Protein AF-A0A2E9LJ68-F1 (afdb_monomer)

Nearest PDB structures (foldseek):
  8iqe-assembly1_B  TM=6.281E-01  e=3.654E-07  Klebsiella phage VLC6
  8iq9-assembly1_B  TM=4.964E-01  e=3.066E-08  Klebsiella phage VLC6
  8iqe-assembly1_A  TM=4.712E-01  e=6.595E-08  Klebsiella phage VLC6
  8iqe-assembly1_D  TM=5.280E-01  e=5.733E-07  Klebsiella phage VLC6
  7xyc-assembly1_A  TM=4.963E-01  e=5.677E-05  Klebsiella phage Kp7

Secondary structure (DSSP, 8-state):
------PPEEESSHHHHHT----TT-EEEES-SSSTTSS---EEEEES--SS---SSSEEE-TTS-EEEE---S-B-GGGGT----TTS-THHHHHHHHHHHHHHT--EE--S-EEEESS---EEE-S-EEEEEEEEEE-GGG-BSS--SEEE--SS--EE----HHHHHHHHHH-STT--B-GGGGGGTTEEEEEEEEEEEE-PPTTSS-TT-EEEEEEEEE-GGGBEES------S--SEEEEEEPPSS-EEEEEEEEEE--PPPTT--SS-BB-SEEE--SSEEEEEEEEEEPTT-----SS-BEEEEEEEEEESEEEEEEE----B-S-SSGGG--SS--EEEEEEEEES-EEEEEEE---SSB--SEEEEEEEEEEEES-EEEEEEEEEEEEEEEEES-EEEEEEEEE-EEEEEEEES-EEESSEEEEE-GGGTT-EESEEEEES-EEE--SSS-EEEEEE---SS--SS--B--SEEEEEEEEEE-TT-TT--S-EEEEEE-S-SB-TTSPBPB--SEEEEEEEEEESSS---EEE--S--SS-B-SS--EE-SS-EE-S-EEEEEEE--

Foldseek 3Di:
DDDPPLDEAEEFELVRVQADPDDAQHKYWYCFHHGRPPQLIFIWGKHLDDPDDAPSAQWNHHPVNIITHTDDQAEEELRSQPFDQDAVDASLVSLLVRQVVCVVSVYEYAQQAGEHEHEQAFASEHAAAYHPNAYEYEFEQLNWAQPTARYEHDAPDDKDWDPCDVVNFVLCLVQQAFPHFFRQVCQVQAQKKKKWWDQVQAFQQFPPDPDRSHDTPMDIWHAHHSRTTHFGRPHHDPGTPTMIIGHADPEAHEHEAYEYEYQLEEHPPDDAGATHYAYEYAHARYEYEDYEYDYDPPHDNQYLYAYQANYEYEQYEHYEYEHYEFEQGFQADPPNVSHHPDAHANYEYENAENYEYYAYEYDDDDRGGWHYEYENYTQYEYYCYETQEDYYSYAYAHYEYENYEYHDNEYEEAYEHEAHYYLYEYEAQENHQQHQRRQSAYHEEYEAYNYEYEHQEQEEHEDREGHHDLDCRSDAHAYYQEYEHEQYEYEPLNYLVRPHAHEPYHHHADQAHPVGHGHAYHQEHEAYNYYYPSYQAFHDYYDHNYPDGHDFPDDWDDPVPDTDDSHDYHHYNGRD

Radius of gyration: 28.33 Å; Cα contacts (8 Å, |Δi|>4): 1679; chains: 1; bounding box: 81×49×98 Å

Mean predicted aligned error: 5.11 Å

Sequence (576 aa):
MPTTGNNLLYVLNIPTLKTLDAHEGQWTQTAGFHTPGDGGASLYKIAASSDAEPNGADIIALDNGGVAILTENTAINYRQFGAVGEADHDDGVQIKRAHEYANDKQVPIINLSGEYWIKHVNVIPITTNVKWGKTTFHIDERYNSRKSPRFVVHNDRPTEPLDLTDNLKASLLDQIKPGVQIIPELAPYAGCLITVVDEDDRIGIRAGNYSKAGWAREEFFYVEEEGRIIGDIAWSFSNFTSATVTPCNDTYLTIEGGGFYFSGETPEDAEHSYYQHGILIQRSRTIVREQWMGLERGRSDDAMVPRSGFYVLRGVYDVTLENIRAMPWEKNRVDKDRELWAGTYGIGGARMLNCQFRNLTAEAGWVSWGVFGTNLNKNFRVENCRLNRIDVHFHCWNLTISNCEIGFKGISVTGGGELVIENTTRHGNQLVNFRRDYAAKWEGSIRLSGCTLRPTGEGKVAVLSYHPDNFDYQYPIGFGRHVTIEDLNIDYGAAPESESPCWLMDIVPFSKTDHGDRLFFPHRIVFRGITVEGRTKGVRLINIPDPYHYELSDDASYDDALFRPNCSLLCEDVQL

Structure (mmCIF, N/CA/C/O backbone):
data_AF-A0A2E9LJ68-F1
#
_entry.id   AF-A0A2E9LJ68-F1
#
loop_
_atom_site.group_PDB
_atom_site.id
_atom_site.type_symbol
_atom_site.label_atom_id
_atom_site.label_alt_id
_atom_site.label_comp_id
_atom_site.label_asym_id
_atom_site.label_entity_id
_atom_site.label_seq_id
_atom_site.pdbx_PDB_ins_code
_atom_site.Cartn_x
_atom_site.Cartn_y
_atom_site.Cartn_z
_atom_site.occupancy
_atom_site.B_iso_or_equiv
_atom_site.auth_seq_id
_atom_site.auth_comp_id
_atom_site.auth_asym_id
_atom_site.auth_atom_id
_atom_site.pdbx_PDB_model_num
ATOM 1 N N . MET A 1 1 ? -18.988 -9.097 64.678 1.00 34.22 1 MET A N 1
ATOM 2 C CA . MET A 1 1 ? -19.017 -8.585 63.295 1.00 34.22 1 MET A CA 1
ATOM 3 C C . MET A 1 1 ? -19.008 -9.783 62.362 1.00 34.22 1 MET A C 1
ATOM 5 O O . MET A 1 1 ? -17.994 -10.471 62.342 1.00 34.22 1 MET A O 1
ATOM 9 N N . PRO A 1 2 ? -20.120 -10.124 61.699 1.00 37.72 2 PRO A N 1
ATOM 10 C CA . PRO A 1 2 ? -20.119 -11.197 60.723 1.00 37.72 2 PRO A CA 1
ATOM 11 C C . PRO A 1 2 ? -19.592 -10.658 59.392 1.00 37.72 2 PRO A C 1
ATOM 13 O O . PRO A 1 2 ? -20.079 -9.659 58.875 1.00 37.72 2 PRO A O 1
ATOM 16 N N . THR A 1 3 ? -18.571 -11.322 58.868 1.00 42.50 3 THR A N 1
ATOM 17 C CA . THR A 1 3 ? -18.084 -11.204 57.495 1.00 42.50 3 THR A CA 1
ATOM 18 C C . THR A 1 3 ? -19.222 -11.555 56.536 1.00 42.50 3 THR A C 1
ATOM 20 O O . THR A 1 3 ? -19.533 -12.732 56.348 1.00 42.50 3 THR A O 1
ATOM 23 N N . THR A 1 4 ? -19.877 -10.547 55.962 1.00 45.56 4 THR A N 1
ATOM 24 C CA . THR A 1 4 ? -20.802 -10.712 54.838 1.00 45.56 4 THR A CA 1
ATOM 25 C C . THR A 1 4 ? -20.002 -11.245 53.658 1.00 45.56 4 THR A C 1
ATOM 27 O O . THR A 1 4 ? -19.220 -10.517 53.049 1.00 45.56 4 THR A O 1
ATOM 30 N N . GLY A 1 5 ? -20.134 -12.542 53.382 1.00 46.00 5 GLY A N 1
ATOM 31 C CA . GLY A 1 5 ? -19.582 -13.132 52.173 1.00 46.00 5 GLY A CA 1
ATOM 32 C C . GLY A 1 5 ? -20.150 -12.398 50.963 1.00 46.00 5 GLY A C 1
ATOM 33 O O . GLY A 1 5 ? -21.368 -12.280 50.834 1.00 46.00 5 GLY A O 1
ATOM 34 N N . ASN A 1 6 ? -19.268 -11.884 50.106 1.00 58.50 6 ASN A N 1
ATOM 35 C CA . ASN A 1 6 ? -19.616 -11.392 48.778 1.00 58.50 6 ASN A CA 1
ATOM 36 C C . ASN A 1 6 ? -20.160 -12.572 47.957 1.00 58.50 6 ASN A C 1
ATOM 38 O O . ASN A 1 6 ? -19.417 -13.215 47.219 1.00 58.50 6 ASN A O 1
ATOM 42 N N . ASN A 1 7 ? -21.437 -12.908 48.133 1.00 79.75 7 ASN A N 1
ATOM 43 C CA . ASN A 1 7 ? -22.094 -13.921 47.322 1.00 79.75 7 ASN A CA 1
ATOM 44 C C . ASN A 1 7 ? -22.280 -13.359 45.912 1.00 79.75 7 ASN A C 1
ATOM 46 O O . ASN A 1 7 ? -22.972 -12.358 45.720 1.00 79.75 7 ASN A O 1
ATOM 50 N N . LEU A 1 8 ? -21.653 -14.023 44.943 1.00 91.38 8 LEU A N 1
ATOM 51 C CA . LEU A 1 8 ? -21.890 -13.806 43.524 1.00 91.38 8 LEU A CA 1
ATOM 52 C C . LEU A 1 8 ? -23.344 -14.171 43.196 1.00 91.38 8 LEU A C 1
ATOM 54 O O . LEU A 1 8 ? -23.758 -15.312 43.414 1.00 91.38 8 LEU A O 1
ATOM 58 N N . LEU A 1 9 ? -24.113 -13.211 42.685 1.00 93.75 9 LEU A N 1
ATOM 59 C CA . LEU A 1 9 ? -25.451 -13.453 42.153 1.00 93.75 9 LEU A CA 1
ATOM 60 C C . LEU A 1 9 ? -25.379 -13.869 40.691 1.00 93.75 9 LEU A C 1
ATOM 62 O O . LEU A 1 9 ? -24.569 -13.350 39.931 1.00 93.75 9 LEU A O 1
ATOM 66 N N . TYR A 1 10 ? -26.274 -14.763 40.288 1.00 94.94 10 TYR A N 1
ATOM 67 C CA . TYR A 1 10 ? -26.422 -15.174 38.898 1.00 94.94 10 TYR A CA 1
ATOM 68 C C . TYR A 1 10 ? -27.784 -14.722 38.384 1.00 94.94 10 TYR A C 1
ATOM 70 O O . TYR A 1 10 ? -28.809 -15.026 38.994 1.00 94.94 10 TYR A O 1
ATOM 78 N N . VAL A 1 11 ? -27.796 -14.013 37.260 1.00 96.12 11 VAL A N 1
ATOM 79 C CA . VAL A 1 11 ? -29.015 -13.554 36.583 1.00 96.12 11 VAL A CA 1
ATOM 80 C C . VAL A 1 11 ? -29.011 -13.978 35.121 1.00 96.12 11 VAL A C 1
ATOM 82 O O . VAL A 1 11 ? -27.973 -14.286 34.540 1.00 96.12 11 VAL A O 1
ATOM 85 N N . LEU A 1 12 ? -30.191 -14.024 34.508 1.00 96.81 12 LEU A N 1
ATOM 86 C CA . LEU A 1 12 ? -30.341 -14.580 33.164 1.00 96.81 12 LEU A CA 1
ATOM 87 C C . LEU A 1 12 ? -29.697 -13.698 32.084 1.00 96.81 12 LEU A C 1
ATOM 89 O O . LEU A 1 12 ? -29.040 -14.216 31.186 1.00 96.81 12 LEU A O 1
ATOM 93 N N . ASN A 1 13 ? -29.896 -12.382 32.164 1.00 97.50 13 ASN A N 1
ATOM 94 C CA . ASN A 1 13 ? -29.530 -11.418 31.125 1.00 97.50 13 ASN A CA 1
ATOM 95 C C . ASN A 1 13 ? -29.540 -9.974 31.660 1.00 97.50 13 ASN A C 1
ATOM 97 O O . ASN A 1 13 ? -29.874 -9.746 32.828 1.00 97.50 13 ASN A O 1
ATOM 101 N N . ILE A 1 14 ? -29.215 -8.995 30.807 1.00 96.81 14 ILE A N 1
ATOM 102 C CA . ILE A 1 14 ? -29.210 -7.572 31.179 1.00 96.81 14 ILE A CA 1
ATOM 103 C C . ILE A 1 14 ? -30.588 -7.060 31.636 1.00 96.81 14 ILE A C 1
ATOM 105 O O . ILE A 1 14 ? -30.634 -6.387 32.665 1.00 96.81 14 ILE A O 1
ATOM 109 N N . PRO A 1 15 ? -31.722 -7.366 30.970 1.00 96.50 15 PRO A N 1
ATOM 110 C CA . PRO A 1 15 ? -33.038 -6.970 31.478 1.00 96.50 15 PRO A CA 1
ATOM 111 C C . PRO A 1 15 ? -33.301 -7.419 32.922 1.00 96.50 15 PRO A C 1
ATOM 113 O O . PRO A 1 15 ? -33.781 -6.628 33.726 1.00 96.50 15 PRO A O 1
ATOM 116 N N . THR A 1 16 ? -32.921 -8.654 33.269 1.00 96.38 16 THR A N 1
ATOM 117 C CA . THR A 1 16 ? -33.064 -9.179 34.639 1.00 96.38 16 THR A CA 1
ATOM 118 C C . THR A 1 16 ? -32.106 -8.493 35.617 1.00 96.38 16 THR A C 1
ATOM 120 O O . THR A 1 16 ? -32.465 -8.270 36.771 1.00 96.38 16 THR A O 1
ATOM 123 N N . LEU A 1 17 ? -30.893 -8.145 35.168 1.00 96.00 17 LEU A N 1
ATOM 124 C CA . LEU A 1 17 ? -29.919 -7.398 35.969 1.00 96.00 17 LEU A CA 1
ATOM 125 C C . LEU A 1 17 ? -30.447 -6.009 36.352 1.00 96.00 17 LEU A C 1
ATOM 127 O O . LEU A 1 17 ? -30.289 -5.610 37.498 1.00 96.00 17 LEU A O 1
ATOM 131 N N . LYS A 1 18 ? -31.100 -5.293 35.427 1.00 95.88 18 LYS A N 1
ATOM 132 C CA . LYS A 1 18 ? -31.627 -3.935 35.674 1.00 95.88 18 LYS A CA 1
ATOM 133 C C . LYS A 1 18 ? -32.650 -3.884 36.806 1.00 95.88 18 LYS A C 1
ATOM 135 O O . LYS A 1 18 ? -32.637 -2.947 37.598 1.00 95.88 18 LYS A O 1
ATOM 140 N N . THR A 1 19 ? -33.494 -4.910 36.890 1.00 95.06 19 THR A N 1
ATOM 141 C CA . THR A 1 19 ? -34.554 -5.028 37.900 1.00 95.06 19 THR A CA 1
ATOM 142 C C . THR A 1 19 ? -34.078 -5.700 39.194 1.00 95.06 19 THR A C 1
ATOM 144 O O . THR A 1 19 ? -34.890 -5.973 40.077 1.00 95.06 19 THR A O 1
ATOM 147 N N . LEU A 1 20 ? -32.797 -6.075 39.287 1.00 88.44 20 LEU A N 1
ATOM 148 C CA . LEU A 1 20 ? -32.265 -6.816 40.425 1.00 88.44 20 LEU A CA 1
ATOM 149 C C . LEU A 1 20 ? -32.179 -5.906 41.655 1.00 88.44 20 LEU A C 1
ATOM 151 O O . LEU A 1 20 ? -31.532 -4.861 41.621 1.00 88.44 20 LEU A O 1
ATOM 155 N N . ASP A 1 21 ? -32.766 -6.347 42.767 1.00 86.19 21 ASP A N 1
ATOM 156 C CA . ASP A 1 21 ? -32.571 -5.713 44.072 1.00 86.19 21 ASP A CA 1
ATOM 157 C C . ASP A 1 21 ? -31.194 -6.102 44.633 1.00 86.19 21 ASP A C 1
ATOM 159 O O . ASP A 1 21 ? -31.056 -7.026 45.436 1.00 86.19 21 ASP A O 1
ATOM 163 N N . ALA A 1 22 ? -30.152 -5.463 44.098 1.00 82.75 22 ALA A N 1
ATOM 164 C CA . ALA A 1 22 ? -28.765 -5.677 44.487 1.00 82.75 22 ALA A CA 1
ATOM 165 C C . ALA A 1 22 ? -28.205 -4.485 45.266 1.00 82.75 22 ALA A C 1
ATOM 167 O O . ALA A 1 22 ? -28.542 -3.327 45.011 1.00 82.75 22 ALA A O 1
ATOM 168 N N . HIS A 1 23 ? -27.306 -4.780 46.200 1.00 86.94 23 HIS A N 1
ATOM 169 C CA . HIS A 1 23 ? -26.665 -3.776 47.045 1.00 86.94 23 HIS A CA 1
ATOM 170 C C . HIS A 1 23 ? -25.282 -3.389 46.511 1.00 86.94 23 HIS A C 1
ATOM 172 O O . HIS A 1 23 ? -24.618 -4.159 45.817 1.00 86.94 23 HIS A O 1
ATOM 178 N N . GLU A 1 24 ? -24.818 -2.193 46.869 1.00 92.50 24 GLU A N 1
ATOM 179 C CA . GLU A 1 24 ? -23.476 -1.721 46.524 1.00 92.50 24 GLU A CA 1
ATOM 180 C C . GLU A 1 24 ? -22.381 -2.716 46.959 1.00 92.50 24 GLU A C 1
ATOM 182 O O . GLU A 1 24 ? -22.415 -3.282 48.053 1.00 92.50 24 GLU A O 1
ATOM 187 N N . GLY A 1 25 ? -21.398 -2.941 46.085 1.00 91.12 25 GLY A N 1
ATOM 188 C CA . GLY A 1 25 ? -20.298 -3.883 46.290 1.00 91.12 25 GLY A CA 1
ATOM 189 C C . GLY A 1 25 ? -20.621 -5.331 45.914 1.00 91.12 25 GLY A C 1
ATOM 190 O O . GLY A 1 25 ? -19.700 -6.152 45.852 1.00 91.12 25 GLY A O 1
ATOM 191 N N . GLN A 1 26 ? -21.886 -5.647 45.623 1.00 93.50 26 GLN A N 1
ATOM 192 C CA . GLN A 1 26 ? -22.309 -6.977 45.205 1.00 93.50 26 GLN A CA 1
ATOM 193 C C . GLN A 1 26 ? -21.770 -7.330 43.818 1.00 93.50 26 GLN A C 1
ATOM 195 O O . GLN A 1 26 ? -21.706 -6.496 42.915 1.00 93.50 26 GLN A O 1
ATOM 200 N N . TRP A 1 27 ? -21.398 -8.594 43.648 1.00 95.00 27 TRP A N 1
ATOM 201 C CA . TRP A 1 27 ? -20.979 -9.139 42.363 1.00 95.00 27 TRP A CA 1
ATOM 202 C C . TRP A 1 27 ? -22.146 -9.866 41.716 1.00 95.00 27 TRP A C 1
ATOM 204 O O . TRP A 1 27 ? -22.821 -10.655 42.380 1.00 95.00 27 TRP A O 1
ATOM 214 N N . THR A 1 28 ? -22.364 -9.621 40.427 1.00 95.06 28 THR A N 1
ATOM 215 C CA . THR A 1 28 ? -23.438 -10.255 39.660 1.00 95.06 28 THR A CA 1
ATOM 216 C C . THR A 1 28 ? -22.923 -10.723 38.309 1.00 95.06 28 THR A C 1
ATOM 218 O O . THR A 1 28 ? -22.306 -9.955 37.578 1.00 95.06 28 THR A O 1
ATOM 221 N N . GLN A 1 29 ? -23.196 -11.974 37.957 1.00 95.69 29 GLN A N 1
ATOM 222 C CA . GLN A 1 29 ? -22.873 -12.562 36.665 1.00 95.69 29 GLN A CA 1
ATOM 223 C C . GLN A 1 29 ? -24.148 -12.801 35.857 1.00 95.69 29 GLN A C 1
ATOM 225 O O . GLN A 1 29 ? -25.106 -13.399 36.351 1.00 95.69 29 GLN A O 1
ATOM 230 N N . THR A 1 30 ? -24.153 -12.364 34.600 1.00 97.06 30 THR A N 1
ATOM 231 C CA . THR A 1 30 ? -25.224 -12.685 33.652 1.00 97.06 30 THR A CA 1
ATOM 232 C C . THR A 1 30 ? -24.908 -13.971 32.889 1.00 97.06 30 THR A C 1
ATOM 234 O O . THR A 1 30 ? -23.748 -14.260 32.599 1.00 97.06 30 THR A O 1
ATOM 237 N N . ALA A 1 31 ? -25.930 -14.755 32.535 1.00 97.31 31 ALA A N 1
ATOM 238 C CA . ALA A 1 31 ? -25.779 -15.935 31.673 1.00 97.31 31 ALA A CA 1
ATOM 239 C C . ALA A 1 31 ? -25.716 -15.590 30.169 1.00 97.31 31 ALA A C 1
ATOM 241 O O . ALA A 1 31 ? -25.427 -16.458 29.345 1.00 97.31 31 ALA A O 1
ATOM 242 N N . GLY A 1 32 ? -25.994 -14.338 29.813 1.00 97.12 32 GLY A N 1
ATOM 243 C CA . GLY A 1 32 ? -25.956 -13.776 28.465 1.00 97.12 32 GLY A CA 1
ATOM 244 C C . GLY A 1 32 ? -26.261 -12.278 28.502 1.00 97.12 32 GLY A C 1
ATOM 245 O O . GLY A 1 32 ? -26.532 -11.733 29.577 1.00 97.12 32 GLY A O 1
ATOM 246 N N . PHE A 1 33 ? -26.233 -11.601 27.356 1.00 97.31 33 PHE A N 1
ATOM 247 C CA . PHE A 1 33 ? -26.577 -10.176 27.295 1.00 97.31 33 PHE A CA 1
ATOM 248 C C . PHE A 1 33 ? -28.083 -9.979 27.093 1.00 97.31 33 PHE A C 1
ATOM 250 O O . PHE A 1 33 ? -28.756 -9.354 27.916 1.00 97.31 33 PHE A O 1
ATOM 257 N N . HIS A 1 34 ? -28.626 -10.571 26.030 1.00 96.81 34 HIS A N 1
ATOM 258 C CA . HIS A 1 34 ? -30.046 -10.562 25.678 1.00 96.81 34 HIS A CA 1
ATOM 259 C C . HIS A 1 34 ? -30.747 -11.810 26.208 1.00 96.81 34 HIS A C 1
ATOM 261 O O . HIS A 1 34 ? -31.798 -11.720 26.846 1.00 96.81 34 HIS A O 1
ATOM 267 N N . THR A 1 35 ? -30.153 -12.984 25.990 1.00 96.75 35 THR A N 1
ATOM 268 C CA . THR A 1 35 ? -30.709 -14.276 26.420 1.00 96.75 35 THR A CA 1
ATOM 269 C C . THR A 1 35 ? -29.617 -15.190 26.973 1.00 96.75 35 THR A C 1
ATOM 271 O O . THR A 1 35 ? -28.475 -15.106 26.525 1.00 96.75 35 THR A O 1
ATOM 274 N N . PRO A 1 36 ? -29.930 -16.076 27.937 1.00 97.38 36 PRO A N 1
ATOM 275 C CA . PRO A 1 36 ? -28.948 -17.022 28.459 1.00 97.38 36 PRO A CA 1
ATOM 276 C C . PRO A 1 36 ? -28.276 -17.833 27.345 1.00 97.38 36 PRO A C 1
ATOM 278 O O . PRO A 1 36 ? -28.957 -18.471 26.545 1.00 97.38 36 PRO A O 1
ATOM 281 N N . GLY A 1 37 ? -26.943 -17.843 27.321 1.00 95.62 37 GLY A N 1
ATOM 282 C CA . GLY A 1 37 ? -26.156 -18.610 26.353 1.00 95.62 37 GLY A CA 1
ATOM 283 C C . GLY A 1 37 ? -25.879 -17.913 25.017 1.00 95.62 37 GLY A C 1
ATOM 284 O O . GLY A 1 37 ? -25.258 -18.528 24.156 1.00 95.62 37 GLY A O 1
ATOM 285 N N . ASP A 1 38 ? -26.251 -16.642 24.840 1.00 95.00 38 ASP A N 1
ATOM 286 C CA . ASP A 1 38 ? -25.959 -15.865 23.619 1.00 95.00 38 ASP A CA 1
ATOM 287 C C . ASP A 1 38 ? -24.480 -15.449 23.449 1.00 95.00 38 ASP A C 1
ATOM 289 O O . ASP A 1 38 ? -24.127 -14.742 22.504 1.00 95.00 38 ASP A O 1
ATOM 293 N N . GLY A 1 39 ? -23.605 -15.878 24.364 1.00 94.62 39 GLY A N 1
ATOM 294 C CA . GLY A 1 39 ? -22.176 -15.548 24.377 1.00 94.62 39 GLY A CA 1
ATOM 295 C C . GLY A 1 39 ? -21.837 -14.200 25.024 1.00 94.62 39 GLY A C 1
ATOM 296 O O . GLY A 1 39 ? -20.657 -13.877 25.155 1.00 94.62 39 GLY A O 1
ATOM 297 N N . GLY A 1 40 ? -22.839 -13.435 25.465 1.00 95.94 40 GLY A N 1
ATOM 298 C CA . GLY A 1 40 ? -22.690 -12.135 26.125 1.00 95.94 40 GLY A CA 1
ATOM 299 C C . GLY A 1 40 ? -22.685 -12.192 27.653 1.00 95.94 40 GLY A C 1
ATOM 300 O O . GLY A 1 40 ? -22.979 -11.193 28.305 1.00 95.94 40 GLY A O 1
ATOM 301 N N . ALA A 1 41 ? -22.409 -13.362 28.233 1.00 95.88 41 ALA A N 1
ATOM 302 C CA . ALA A 1 41 ? -22.286 -13.532 29.676 1.00 95.88 41 ALA A CA 1
ATOM 303 C C . ALA A 1 41 ? -21.144 -12.662 30.222 1.00 95.88 41 ALA A C 1
ATOM 305 O O . ALA A 1 41 ? -20.030 -12.691 29.695 1.00 95.88 41 ALA A O 1
ATOM 306 N N . SER A 1 42 ? -21.417 -11.913 31.287 1.00 96.31 42 SER A N 1
ATOM 307 C CA . SER A 1 42 ? -20.489 -10.913 31.816 1.00 96.31 42 SER A CA 1
ATOM 308 C C . SER A 1 42 ? -20.579 -10.804 33.333 1.00 96.31 42 SER A C 1
ATOM 310 O O . SER A 1 42 ? -21.634 -11.037 33.927 1.00 96.31 42 SER A O 1
ATOM 312 N N . LEU A 1 43 ? -19.459 -10.435 33.959 1.00 95.69 43 LEU A N 1
ATOM 313 C CA . LEU A 1 43 ? -19.368 -10.171 35.392 1.00 95.69 43 LEU A CA 1
ATOM 314 C C . LEU A 1 43 ? -19.418 -8.665 35.659 1.00 95.69 43 LEU A C 1
ATOM 316 O O . LEU A 1 43 ? -18.583 -7.900 35.168 1.00 95.69 43 LEU A O 1
ATOM 320 N N . TYR A 1 44 ? -20.360 -8.263 36.501 1.00 95.75 44 TYR A N 1
ATOM 321 C CA . TYR A 1 44 ? -20.576 -6.886 36.909 1.00 95.75 44 TYR A CA 1
ATOM 322 C C . TYR A 1 44 ? -20.381 -6.712 38.413 1.00 95.75 44 TYR A C 1
ATOM 324 O O . TYR A 1 44 ? -20.728 -7.589 39.212 1.00 95.75 44 TYR A O 1
ATOM 332 N N . LYS A 1 45 ? -19.890 -5.537 38.801 1.00 95.88 45 LYS A N 1
ATOM 333 C CA . LYS A 1 45 ? -19.877 -5.069 40.184 1.00 95.88 45 LYS A CA 1
ATOM 334 C C . LYS A 1 45 ? -20.891 -3.944 40.346 1.00 95.88 45 LYS A C 1
ATOM 336 O O . LYS A 1 45 ? -20.877 -2.978 39.586 1.00 95.88 45 LYS A O 1
ATOM 341 N N . ILE A 1 46 ? -21.763 -4.084 41.336 1.00 96.06 46 ILE A N 1
ATOM 342 C CA . ILE A 1 46 ? -22.789 -3.094 41.656 1.00 96.06 46 ILE A CA 1
ATOM 343 C C . ILE A 1 46 ? -22.141 -1.934 42.417 1.00 96.06 46 ILE A C 1
ATOM 345 O O . ILE A 1 46 ? -21.390 -2.154 43.372 1.00 96.06 46 ILE A O 1
ATOM 349 N N . ALA A 1 47 ? -22.430 -0.707 42.001 1.00 95.19 47 ALA A N 1
ATOM 350 C CA . ALA A 1 47 ? -21.958 0.526 42.617 1.00 95.19 47 ALA A CA 1
ATOM 351 C C . ALA A 1 47 ? -23.113 1.526 42.765 1.00 95.19 47 ALA A C 1
ATOM 353 O O . ALA A 1 47 ? -24.093 1.467 42.021 1.00 95.19 47 ALA A O 1
ATOM 354 N N . ALA A 1 48 ? -22.999 2.454 43.717 1.00 93.19 48 ALA A N 1
ATOM 355 C CA . ALA A 1 48 ? -23.989 3.519 43.884 1.00 93.19 48 ALA A CA 1
ATOM 356 C C . ALA A 1 48 ? -24.004 4.494 42.691 1.00 93.19 48 ALA A C 1
ATOM 358 O O . ALA A 1 48 ? -25.053 5.024 42.340 1.00 93.19 48 ALA A O 1
ATOM 359 N N . SER A 1 49 ? -22.849 4.713 42.059 1.00 92.44 49 SER A N 1
ATOM 360 C CA . SER A 1 49 ? -22.682 5.568 40.883 1.00 92.44 49 SER A CA 1
ATOM 361 C C . SER A 1 49 ? -21.433 5.168 40.091 1.00 92.44 49 SER A C 1
ATOM 363 O O . SER A 1 49 ? -20.610 4.379 40.561 1.00 92.44 49 SER A O 1
ATOM 365 N N . SER A 1 50 ? -21.271 5.742 38.902 1.00 91.62 50 SER A N 1
ATOM 366 C CA . SER A 1 50 ? -20.068 5.651 38.071 1.00 91.62 50 SER A CA 1
ATOM 367 C C . SER A 1 50 ? -19.619 7.043 37.634 1.00 91.62 50 SER A C 1
ATOM 369 O O . SER A 1 50 ? -20.440 7.949 37.515 1.00 91.62 50 SER A O 1
ATOM 371 N N . ASP A 1 51 ? -18.323 7.201 37.361 1.00 89.25 51 ASP A N 1
ATOM 372 C CA . ASP A 1 51 ? -17.766 8.461 36.841 1.00 89.25 51 ASP A CA 1
ATOM 373 C C . ASP A 1 51 ? -18.166 8.723 35.377 1.00 89.25 51 ASP A C 1
ATOM 375 O O . ASP A 1 51 ? -18.113 9.856 34.903 1.00 89.25 51 ASP A O 1
ATOM 379 N N . ALA A 1 52 ? -18.563 7.671 34.658 1.00 89.69 52 ALA A N 1
ATOM 380 C CA . ALA A 1 52 ? -19.071 7.734 33.294 1.00 89.69 52 ALA A CA 1
ATOM 381 C C . ALA A 1 52 ? -20.568 7.402 33.250 1.00 89.69 52 ALA A C 1
ATOM 383 O O . ALA A 1 52 ? -21.067 6.615 34.058 1.00 89.69 52 ALA A O 1
ATOM 384 N N . GLU A 1 53 ? -21.273 7.988 32.284 1.00 91.44 53 GLU A N 1
ATOM 385 C CA . GLU A 1 53 ? -22.710 7.784 32.099 1.00 91.44 53 GLU A CA 1
ATOM 386 C C . GLU A 1 53 ? -23.041 6.333 31.707 1.00 91.44 53 GLU A C 1
ATOM 388 O O . GLU A 1 53 ? -22.337 5.741 30.877 1.00 91.44 53 GLU A O 1
ATOM 393 N N . PRO A 1 54 ? -24.136 5.754 32.236 1.00 93.81 54 PRO A N 1
ATOM 394 C CA . PRO A 1 54 ? -24.595 4.437 31.826 1.00 93.81 54 PRO A CA 1
ATOM 395 C C . PRO A 1 54 ? -24.881 4.365 30.325 1.00 93.81 54 PRO A C 1
ATOM 397 O O . PRO A 1 54 ? -25.759 5.044 29.796 1.00 93.81 54 PRO A O 1
ATOM 400 N N . ASN A 1 55 ? -24.171 3.479 29.635 1.00 93.12 55 ASN A N 1
ATOM 401 C CA . ASN A 1 55 ? -24.301 3.268 28.192 1.00 93.12 55 ASN A CA 1
ATOM 402 C C . ASN A 1 55 ? -25.085 1.992 27.837 1.00 93.12 55 ASN A C 1
ATOM 404 O O . ASN A 1 55 ? -25.252 1.659 26.659 1.00 93.12 55 ASN A O 1
ATOM 408 N N . GLY A 1 56 ? -25.571 1.281 28.858 1.00 93.38 56 GLY A N 1
ATOM 409 C CA . GLY A 1 56 ? -26.378 0.076 28.721 1.00 93.38 56 GLY A CA 1
ATOM 410 C C . GLY A 1 56 ? -25.587 -1.178 28.353 1.00 93.38 56 GLY A C 1
ATOM 411 O O . GLY A 1 56 ? -26.223 -2.173 28.015 1.00 93.38 56 GLY A O 1
ATOM 412 N N . ALA A 1 57 ? -24.252 -1.144 28.411 1.00 93.31 57 ALA A N 1
ATOM 413 C CA . ALA A 1 57 ? -23.381 -2.286 28.147 1.00 93.31 57 ALA A CA 1
ATOM 414 C C . ALA A 1 57 ? -22.348 -2.489 29.267 1.00 93.31 57 ALA A C 1
ATOM 416 O O . ALA A 1 57 ? -22.579 -3.305 30.156 1.00 93.31 57 ALA A O 1
ATOM 417 N N . ASP A 1 58 ? -21.231 -1.762 29.252 1.00 94.50 58 ASP A N 1
ATOM 418 C CA . ASP A 1 58 ? -20.204 -1.827 30.298 1.00 94.50 58 ASP A CA 1
ATOM 419 C C . ASP A 1 58 ? -20.598 -1.054 31.559 1.00 94.50 58 ASP A C 1
ATOM 421 O O . ASP A 1 58 ? -20.149 -1.401 32.647 1.00 94.50 58 ASP A O 1
ATOM 425 N N . ILE A 1 59 ? -21.496 -0.073 31.445 1.00 96.38 59 ILE A N 1
ATOM 426 C CA . ILE A 1 59 ? -22.146 0.565 32.593 1.00 96.38 59 ILE A CA 1
ATOM 427 C C . ILE A 1 59 ? -23.657 0.504 32.387 1.00 96.38 59 ILE A C 1
ATOM 429 O O . ILE A 1 59 ? -24.207 1.085 31.445 1.00 96.38 59 ILE A O 1
ATOM 433 N N . ILE A 1 60 ? -24.345 -0.209 33.275 1.00 96.38 60 ILE A N 1
ATOM 434 C CA . ILE A 1 60 ? -25.781 -0.479 33.180 1.00 96.38 60 ILE A CA 1
ATOM 435 C C . ILE A 1 60 ? -26.491 0.210 34.340 1.00 96.38 60 ILE A C 1
ATOM 437 O O . ILE A 1 60 ? -26.231 -0.108 35.495 1.00 96.38 60 ILE A O 1
ATOM 441 N N . ALA A 1 61 ? -27.411 1.123 34.031 1.00 96.31 61 ALA A N 1
ATOM 442 C CA . ALA A 1 61 ? -28.287 1.725 35.032 1.00 96.31 61 ALA A CA 1
ATOM 443 C C . ALA A 1 61 ? -29.261 0.679 35.594 1.00 96.31 61 ALA A C 1
ATOM 445 O O . ALA A 1 61 ? -29.846 -0.093 34.828 1.00 96.31 61 ALA A O 1
ATOM 446 N N . LEU A 1 62 ? -29.431 0.679 36.914 1.00 95.75 62 LEU A N 1
ATOM 447 C CA . LEU A 1 62 ? -30.346 -0.190 37.650 1.00 95.75 62 LEU A CA 1
ATOM 448 C C . LEU A 1 62 ? -31.590 0.593 38.083 1.00 95.75 62 LEU A C 1
ATOM 450 O O . LEU A 1 62 ? -31.519 1.795 38.346 1.00 95.75 62 LEU A O 1
ATOM 454 N N . ASP A 1 63 ? -32.723 -0.093 38.224 1.00 94.44 63 ASP A N 1
ATOM 455 C CA . ASP A 1 63 ? -34.005 0.536 38.580 1.00 94.44 63 ASP A CA 1
ATOM 456 C C . ASP A 1 63 ? -34.000 1.145 39.992 1.00 94.44 63 ASP A C 1
ATOM 458 O O . ASP A 1 63 ? -34.772 2.055 40.294 1.00 94.44 63 ASP A O 1
ATOM 462 N N . ASN A 1 64 ? -33.102 0.671 40.860 1.00 89.88 64 ASN A N 1
ATOM 463 C CA . ASN A 1 64 ? -32.905 1.200 42.208 1.00 89.88 64 ASN A CA 1
ATOM 464 C C . ASN A 1 64 ? -32.018 2.464 42.256 1.00 89.88 64 ASN A C 1
ATOM 466 O O . ASN A 1 64 ? -31.722 2.954 43.345 1.00 89.88 64 ASN A O 1
ATOM 470 N N . GLY A 1 65 ? -31.598 2.990 41.100 1.00 90.69 65 GLY A N 1
ATOM 471 C CA . GLY A 1 65 ? -30.764 4.188 40.974 1.00 90.69 65 GLY A CA 1
ATOM 472 C C . GLY A 1 65 ? -29.254 3.937 41.036 1.00 90.69 65 GLY A C 1
ATOM 473 O O . GLY A 1 65 ? -28.495 4.884 40.854 1.00 90.69 65 GLY A O 1
ATOM 474 N N . GLY A 1 66 ? -28.814 2.695 41.271 1.00 93.94 66 GLY A N 1
ATOM 475 C CA . GLY A 1 66 ? -27.406 2.303 41.185 1.00 93.94 66 GLY A CA 1
ATOM 476 C C . GLY A 1 66 ? -26.960 1.958 39.761 1.00 93.94 66 GLY A C 1
ATOM 477 O O . GLY A 1 66 ? -27.716 2.067 38.791 1.00 93.94 66 GLY A O 1
ATOM 478 N N . VAL A 1 67 ? -25.720 1.486 39.637 1.00 96.69 67 VAL A N 1
ATOM 479 C CA . VAL A 1 67 ? -25.140 1.022 38.369 1.00 96.69 67 VAL A CA 1
ATOM 480 C C . VAL A 1 67 ? -24.468 -0.339 38.523 1.00 96.69 67 VAL A C 1
ATOM 482 O O . VAL A 1 67 ? -23.900 -0.661 39.566 1.00 96.69 67 VAL A O 1
ATOM 485 N N . ALA A 1 68 ? -24.496 -1.139 37.463 1.00 96.44 68 ALA A N 1
ATOM 486 C CA . ALA A 1 68 ? -23.687 -2.340 37.318 1.00 96.44 68 ALA A CA 1
ATOM 487 C C . ALA A 1 68 ? -22.539 -2.055 36.340 1.00 96.44 68 ALA A C 1
ATOM 489 O O . ALA A 1 68 ? -22.779 -1.740 35.174 1.00 96.44 68 ALA A O 1
ATOM 490 N N . ILE A 1 69 ? -21.301 -2.154 36.826 1.00 96.19 69 ILE A N 1
ATOM 491 C CA . ILE A 1 69 ? -20.080 -1.843 36.073 1.00 96.19 69 ILE A CA 1
ATOM 492 C C . ILE A 1 69 ? -19.409 -3.151 35.662 1.00 96.19 69 ILE A C 1
ATOM 494 O O . ILE A 1 69 ? -19.142 -3.999 36.515 1.00 96.19 69 ILE A O 1
ATOM 498 N N . LEU A 1 70 ? -19.149 -3.324 34.369 1.00 96.00 70 LEU A N 1
ATOM 499 C CA . LEU A 1 70 ? -18.445 -4.473 33.810 1.00 96.00 70 LEU A CA 1
ATOM 500 C C . LEU A 1 70 ? -17.029 -4.543 34.387 1.00 96.00 70 LEU A C 1
ATOM 502 O O . LEU A 1 70 ? -16.332 -3.538 34.508 1.00 96.00 70 LEU A O 1
ATOM 506 N N . THR A 1 71 ? -16.607 -5.749 34.750 1.00 92.00 71 THR A N 1
ATOM 507 C CA . THR A 1 71 ? -15.313 -5.990 35.413 1.00 92.00 71 THR A CA 1
ATOM 508 C C . THR A 1 71 ? -14.382 -6.900 34.620 1.00 92.00 71 THR A C 1
ATOM 510 O O . THR A 1 71 ? -13.371 -7.361 35.147 1.00 92.00 71 THR A O 1
ATOM 513 N N . GLU A 1 72 ? -14.703 -7.153 33.351 1.00 84.38 72 GLU A N 1
ATOM 514 C CA . GLU A 1 72 ? -13.888 -7.997 32.486 1.00 84.38 72 GLU A CA 1
ATOM 515 C C . GLU A 1 72 ? -12.547 -7.319 32.185 1.00 84.38 72 GLU A C 1
ATOM 517 O O . GLU A 1 72 ? -12.508 -6.178 31.713 1.00 84.38 72 GLU A O 1
ATOM 522 N N . ASN A 1 73 ? -11.456 -8.025 32.485 1.00 84.06 73 ASN A N 1
ATOM 523 C CA . ASN A 1 73 ? -10.091 -7.505 32.416 1.00 84.06 73 ASN A CA 1
ATOM 524 C C . ASN A 1 73 ? -9.118 -8.433 31.671 1.00 84.06 73 ASN A C 1
ATOM 526 O O . ASN A 1 73 ? -7.926 -8.138 31.627 1.00 84.06 73 ASN A O 1
ATOM 530 N N . THR A 1 74 ? -9.598 -9.546 31.103 1.00 92.31 74 THR A N 1
ATOM 531 C CA . THR A 1 74 ? -8.741 -10.489 30.370 1.00 92.31 74 THR A CA 1
ATOM 532 C C . THR A 1 74 ? -8.951 -10.396 28.864 1.00 92.31 74 THR A C 1
ATOM 534 O O . THR A 1 74 ? -7.980 -10.297 28.118 1.00 92.31 74 THR A O 1
ATOM 537 N N . ALA A 1 75 ? -10.200 -10.443 28.405 1.00 95.69 75 ALA A N 1
ATOM 538 C CA . ALA A 1 75 ? -10.573 -10.267 27.003 1.00 95.69 75 ALA A CA 1
ATOM 539 C C . ALA A 1 75 ? -12.077 -10.026 26.898 1.00 95.69 75 ALA A C 1
ATOM 541 O O . ALA A 1 75 ? -12.836 -10.547 27.710 1.00 95.69 75 ALA A O 1
ATOM 542 N N . ILE A 1 76 ? -12.509 -9.315 25.858 1.00 97.62 76 ILE A N 1
ATOM 543 C CA . ILE A 1 76 ? -13.937 -9.084 25.610 1.00 97.62 76 ILE A CA 1
ATOM 544 C C . ILE A 1 76 ? -14.386 -9.532 24.218 1.00 97.62 76 ILE A C 1
ATOM 546 O O . ILE A 1 76 ? -13.579 -9.682 23.300 1.00 97.62 76 ILE A O 1
ATOM 550 N N . ASN A 1 77 ? -15.692 -9.729 24.051 1.00 97.81 77 ASN A N 1
ATOM 551 C CA . ASN A 1 77 ? -16.335 -10.038 22.775 1.00 97.81 77 ASN A CA 1
ATOM 552 C C . ASN A 1 77 ? -17.536 -9.114 22.508 1.00 97.81 77 ASN A C 1
ATOM 554 O O . ASN A 1 77 ? -18.012 -8.413 23.398 1.00 97.81 77 ASN A O 1
ATOM 558 N N . TYR A 1 78 ? -18.060 -9.118 21.281 1.00 98.50 78 TYR A N 1
ATOM 559 C CA . TYR A 1 78 ? -19.110 -8.174 20.879 1.00 98.50 78 TYR A CA 1
ATOM 560 C C . TYR A 1 78 ? -20.472 -8.433 21.529 1.00 98.50 78 TYR A C 1
ATOM 562 O O . TYR A 1 78 ? -21.235 -7.492 21.760 1.00 98.50 78 TYR A O 1
ATOM 570 N N . ARG A 1 79 ? -20.776 -9.685 21.885 1.00 97.75 79 ARG A N 1
ATOM 571 C CA . ARG A 1 79 ? -22.032 -10.058 22.552 1.00 97.75 79 ARG A CA 1
ATOM 572 C C . ARG A 1 79 ? -22.106 -9.509 23.972 1.00 97.75 79 ARG A C 1
ATOM 574 O O . ARG A 1 79 ? -23.189 -9.134 24.399 1.00 97.75 79 ARG A O 1
ATOM 581 N N . GLN A 1 80 ? -20.975 -9.348 24.664 1.00 97.19 80 GLN A N 1
ATOM 582 C CA . GLN A 1 80 ? -20.927 -8.690 25.983 1.00 97.19 80 GLN A CA 1
ATOM 583 C C . GLN A 1 80 ? -21.329 -7.208 25.936 1.00 97.19 80 GLN A C 1
ATOM 585 O O . GLN A 1 80 ? -21.675 -6.636 26.965 1.00 97.19 80 GLN A O 1
ATOM 590 N N . PHE A 1 81 ? -21.314 -6.599 24.746 1.00 97.94 81 PHE A N 1
ATOM 591 C CA . PHE A 1 81 ? -21.740 -5.219 24.503 1.00 97.94 81 PHE A CA 1
ATOM 592 C C . PHE A 1 81 ? -23.097 -5.139 23.794 1.00 97.94 81 PHE A C 1
ATOM 594 O O . PHE A 1 81 ? -23.534 -4.053 23.405 1.00 97.94 81 PHE A O 1
ATOM 601 N N . GLY A 1 82 ? -23.770 -6.284 23.647 1.00 97.38 82 GLY A N 1
ATOM 602 C CA . GLY A 1 82 ? -25.123 -6.389 23.124 1.00 97.38 82 GLY A CA 1
ATOM 603 C C . GLY A 1 82 ? -25.233 -6.501 21.612 1.00 97.38 82 GLY A C 1
ATOM 604 O O . GLY A 1 82 ? -26.323 -6.256 21.095 1.00 97.38 82 GLY A O 1
ATOM 605 N N . ALA A 1 83 ? -24.157 -6.846 20.894 1.00 98.06 83 ALA A N 1
ATOM 606 C CA . ALA A 1 83 ? -24.259 -7.127 19.462 1.00 98.06 83 ALA A CA 1
ATOM 607 C C . ALA A 1 83 ? -25.320 -8.215 19.204 1.00 98.06 83 ALA A C 1
ATOM 609 O O . ALA A 1 83 ? -25.438 -9.185 19.962 1.00 98.06 83 ALA A O 1
ATOM 610 N N . VAL A 1 84 ? -26.114 -8.033 18.156 1.00 96.56 84 VAL A N 1
ATOM 611 C CA . VAL A 1 84 ? -27.309 -8.829 17.850 1.00 96.56 84 VAL A CA 1
ATOM 612 C C . VAL A 1 84 ? -27.006 -9.840 16.748 1.00 96.56 84 VAL A C 1
ATOM 614 O O . VAL A 1 84 ? -27.397 -11.003 16.864 1.00 96.56 84 VAL A O 1
ATOM 617 N N . GLY A 1 85 ? -26.216 -9.456 15.746 1.00 96.56 85 GLY A N 1
ATOM 618 C CA . GLY A 1 85 ? -25.874 -10.320 14.621 1.00 96.56 85 GLY A CA 1
ATOM 619 C C . GLY A 1 85 ? -27.090 -10.696 13.782 1.00 96.56 85 GLY A C 1
ATOM 620 O O . GLY A 1 85 ? -27.267 -11.862 13.432 1.00 96.56 85 GLY A O 1
ATOM 621 N N . GLU A 1 86 ? -27.934 -9.706 13.503 1.00 94.81 86 GLU A N 1
ATOM 622 C CA . GLU A 1 86 ? -29.106 -9.811 12.636 1.00 94.81 86 GLU A CA 1
ATOM 623 C C . GLU A 1 86 ? -29.031 -8.732 11.548 1.00 94.81 86 GLU A C 1
ATOM 625 O O . GLU A 1 86 ? -28.575 -7.614 11.790 1.00 94.81 86 GLU A O 1
ATOM 630 N N . ALA A 1 87 ? -29.470 -9.065 10.331 1.00 93.38 87 ALA A N 1
ATOM 631 C CA . ALA A 1 87 ? -29.222 -8.253 9.136 1.00 93.38 87 ALA A CA 1
ATOM 632 C C . ALA A 1 87 ? -29.903 -6.877 9.120 1.00 93.38 87 ALA A C 1
ATOM 634 O O . ALA A 1 87 ? -29.473 -5.967 8.405 1.00 93.38 87 ALA A O 1
ATOM 635 N N . ASP A 1 88 ? -30.988 -6.696 9.865 1.00 93.88 88 ASP A N 1
ATOM 636 C CA . ASP A 1 88 ? -31.706 -5.430 10.004 1.00 93.88 88 ASP A CA 1
ATOM 637 C C . ASP A 1 88 ? -31.092 -4.513 11.076 1.00 93.88 88 ASP A C 1
ATOM 639 O O . ASP A 1 88 ? -31.248 -3.292 10.979 1.00 93.88 88 ASP A O 1
ATOM 643 N N . HIS A 1 89 ? -30.267 -5.047 11.975 1.00 95.94 89 HIS A N 1
ATOM 644 C CA . HIS A 1 89 ? -29.565 -4.292 13.010 1.00 95.94 89 HIS A CA 1
ATOM 645 C C . HIS A 1 89 ? -28.221 -3.715 12.522 1.00 95.94 89 HIS A C 1
ATOM 647 O O . HIS A 1 89 ? -27.608 -4.219 11.583 1.00 95.94 89 HIS A O 1
ATOM 653 N N . ASP A 1 90 ? -27.769 -2.613 13.129 1.00 97.38 90 ASP A N 1
ATOM 654 C CA . ASP A 1 90 ? -26.408 -2.082 12.942 1.00 97.38 90 ASP A CA 1
ATOM 655 C C . ASP A 1 90 ? -25.556 -2.451 14.162 1.00 97.38 90 ASP A C 1
ATOM 657 O O . ASP A 1 90 ? -25.481 -1.710 15.147 1.00 97.38 90 ASP A O 1
ATOM 661 N N . ASP A 1 91 ? -24.905 -3.612 14.089 1.00 98.50 91 ASP A N 1
ATOM 662 C CA . ASP A 1 91 ? -23.984 -4.113 15.113 1.00 98.50 91 ASP A CA 1
ATOM 663 C C . ASP A 1 91 ? -22.748 -3.223 15.278 1.00 98.50 91 ASP A C 1
ATOM 665 O O . ASP A 1 91 ? -22.055 -3.298 16.298 1.00 98.50 91 ASP A O 1
ATOM 669 N N . GLY A 1 92 ? -22.469 -2.348 14.304 1.00 98.19 92 GLY A N 1
ATOM 670 C CA . GLY A 1 92 ? -21.364 -1.400 14.357 1.00 98.19 92 GLY A CA 1
ATOM 671 C C . GLY A 1 92 ? -21.370 -0.554 15.633 1.00 98.19 92 GLY A C 1
ATOM 672 O O . GLY A 1 92 ? -20.301 -0.232 16.150 1.00 98.19 92 GLY A O 1
ATOM 673 N N . VAL A 1 93 ? -22.549 -0.254 16.197 1.00 98.06 93 VAL A N 1
ATOM 674 C CA . VAL A 1 93 ? -22.683 0.513 17.449 1.00 98.06 93 VAL A CA 1
ATOM 675 C C . VAL A 1 93 ? -22.088 -0.256 18.628 1.00 98.06 93 VAL A C 1
ATOM 677 O O . VAL A 1 93 ? -21.310 0.298 19.407 1.00 98.06 93 VAL A O 1
ATOM 680 N N . GLN A 1 94 ? -22.428 -1.539 18.759 1.00 98.44 94 GLN A N 1
ATOM 681 C CA . GLN A 1 94 ? -21.956 -2.380 19.860 1.00 98.44 94 GLN A CA 1
ATOM 682 C C . GLN A 1 94 ? -20.495 -2.786 19.663 1.00 98.44 94 GLN A C 1
ATOM 684 O O . GLN A 1 94 ? -19.725 -2.777 20.623 1.00 98.44 94 GLN A O 1
ATOM 689 N N . ILE A 1 95 ? -20.087 -3.056 18.420 1.00 98.75 95 ILE A N 1
ATOM 690 C CA . ILE A 1 95 ? -18.687 -3.315 18.066 1.00 98.75 95 ILE A CA 1
ATOM 691 C C . ILE A 1 95 ? -17.820 -2.110 18.440 1.00 98.75 95 ILE A C 1
ATOM 693 O O . ILE A 1 95 ? -16.774 -2.289 19.064 1.00 98.75 95 ILE A O 1
ATOM 697 N N . LYS A 1 96 ? -18.252 -0.885 18.112 1.00 98.75 96 LYS A N 1
ATOM 698 C CA . LYS A 1 96 ? -17.515 0.332 18.469 1.00 98.75 96 LYS A CA 1
ATOM 699 C C . LYS A 1 96 ? -17.322 0.464 19.973 1.00 98.75 96 LYS A C 1
ATOM 701 O O . LYS A 1 96 ? -16.197 0.669 20.411 1.00 98.75 96 LYS A O 1
ATOM 706 N N . ARG A 1 97 ? -18.388 0.268 20.750 1.00 98.00 97 ARG A N 1
ATOM 707 C CA . ARG A 1 97 ? -18.325 0.343 22.214 1.00 98.00 97 ARG A CA 1
ATOM 708 C C . ARG A 1 97 ? -17.399 -0.714 22.817 1.00 98.00 97 ARG A C 1
ATOM 710 O O . ARG A 1 97 ? -16.630 -0.406 23.719 1.00 98.00 97 ARG A O 1
ATOM 717 N N . ALA A 1 98 ? -17.439 -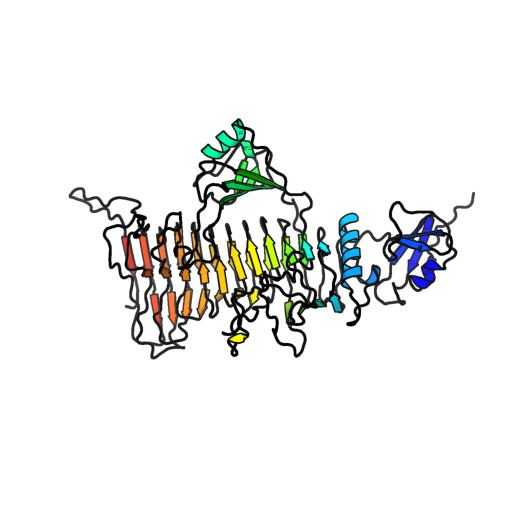1.941 22.294 1.00 98.44 98 ALA A N 1
ATOM 718 C CA . ALA A 1 98 ? -16.525 -3.000 22.713 1.00 98.44 98 ALA A CA 1
ATOM 719 C C . ALA A 1 98 ? -15.065 -2.593 22.473 1.00 98.44 98 ALA A C 1
ATOM 721 O O . ALA A 1 98 ? -14.226 -2.733 23.351 1.00 98.44 98 ALA A O 1
ATOM 722 N N . HIS A 1 99 ? -14.762 -2.031 21.305 1.00 98.62 99 HIS A N 1
ATOM 723 C CA . HIS A 1 99 ? -13.431 -1.513 20.988 1.00 98.62 99 HIS A CA 1
ATOM 724 C C . HIS A 1 99 ? -13.017 -0.327 21.867 1.00 98.62 99 HIS A C 1
ATOM 726 O O . HIS A 1 99 ? -11.888 -0.290 22.343 1.00 98.62 99 HIS A O 1
ATOM 732 N N . GLU A 1 100 ? -13.918 0.609 22.157 1.00 97.56 100 GLU A N 1
ATOM 733 C CA . GLU A 1 100 ? -13.652 1.718 23.084 1.00 97.56 100 GLU A CA 1
ATOM 734 C C . GLU A 1 100 ? -13.314 1.209 24.495 1.00 97.56 100 GLU A C 1
ATOM 736 O O . GLU A 1 100 ? -12.315 1.636 25.073 1.00 97.56 100 GLU A O 1
ATOM 741 N N . TYR A 1 101 ? -14.068 0.233 25.012 1.00 97.06 101 TYR A N 1
ATOM 742 C CA . TYR A 1 101 ? -13.765 -0.414 26.292 1.00 97.06 101 TYR A CA 1
ATOM 743 C C . TYR A 1 101 ? -12.445 -1.197 26.248 1.00 97.06 101 TYR A C 1
ATOM 745 O O . TYR A 1 101 ? -11.645 -1.103 27.178 1.00 97.06 101 TYR A O 1
ATOM 753 N N . ALA A 1 102 ? -12.192 -1.956 25.174 1.00 97.88 102 ALA A N 1
ATOM 754 C CA . ALA A 1 102 ? -10.949 -2.706 24.979 1.00 97.88 102 ALA A CA 1
ATOM 755 C C . ALA A 1 102 ? -9.730 -1.783 25.059 1.00 97.88 102 ALA A C 1
ATOM 757 O O . ALA A 1 102 ? -8.758 -2.088 25.751 1.00 97.88 102 ALA A O 1
ATOM 758 N N . ASN A 1 103 ? -9.815 -0.639 24.381 1.00 96.94 103 ASN A N 1
ATOM 759 C CA . ASN A 1 103 ? -8.762 0.360 24.339 1.00 96.94 103 ASN A CA 1
ATOM 760 C C . ASN A 1 103 ? -8.579 1.039 25.708 1.00 96.94 103 ASN A C 1
ATOM 762 O O . ASN A 1 103 ? -7.447 1.177 26.158 1.00 96.94 103 ASN A O 1
ATOM 766 N N . ASP A 1 104 ? -9.657 1.406 26.411 1.00 94.94 104 ASP A N 1
ATOM 767 C CA . ASP A 1 104 ? -9.566 2.004 27.757 1.00 94.94 104 ASP A CA 1
ATOM 768 C C . ASP A 1 104 ? -8.954 1.035 28.782 1.00 94.94 104 ASP A C 1
ATOM 770 O O . ASP A 1 104 ? -8.062 1.397 29.550 1.00 94.94 104 ASP A O 1
ATOM 774 N N . LYS A 1 105 ? -9.391 -0.230 28.771 1.00 95.06 105 LYS A N 1
ATOM 775 C CA . LYS A 1 105 ? -8.925 -1.253 29.721 1.00 95.06 105 LYS A CA 1
ATOM 776 C C . LYS A 1 105 ? -7.647 -1.964 29.297 1.00 95.06 105 LYS A C 1
ATOM 778 O O . LYS A 1 105 ? -7.139 -2.771 30.072 1.00 95.06 105 LYS A O 1
ATOM 783 N N . GLN A 1 106 ? -7.126 -1.669 28.106 1.00 95.06 106 GLN A N 1
ATOM 784 C CA . GLN A 1 106 ? -5.950 -2.325 27.529 1.00 95.06 106 GLN A CA 1
ATOM 785 C C . GLN A 1 106 ? -6.104 -3.855 27.463 1.00 95.06 106 GLN A C 1
ATOM 787 O O . GLN A 1 106 ? -5.168 -4.611 27.724 1.00 95.06 106 GLN A O 1
ATOM 792 N N . VAL A 1 107 ? -7.304 -4.316 27.099 1.00 96.94 107 VAL A N 1
ATOM 793 C CA . VAL A 1 107 ? -7.625 -5.741 26.932 1.00 96.94 107 VAL A CA 1
ATOM 794 C C . VAL A 1 107 ? -7.859 -6.073 25.459 1.00 96.94 107 VAL A C 1
ATOM 796 O O . VAL A 1 107 ? -8.358 -5.234 24.707 1.00 96.94 107 VAL A O 1
ATOM 799 N N . PRO A 1 108 ? -7.511 -7.286 25.002 1.00 98.31 108 PRO A N 1
ATOM 800 C CA . PRO A 1 108 ? -7.776 -7.704 23.635 1.00 98.31 108 PRO A CA 1
ATOM 801 C C . PRO A 1 108 ? -9.264 -7.969 23.386 1.00 98.31 108 PRO A C 1
ATOM 803 O O . PRO A 1 108 ? -10.015 -8.364 24.285 1.00 98.31 108 PRO A O 1
ATOM 806 N N . ILE A 1 109 ? -9.663 -7.866 22.119 1.00 98.69 109 ILE A N 1
ATOM 807 C CA . ILE A 1 109 ? -10.939 -8.414 21.650 1.00 98.69 109 ILE A CA 1
ATOM 808 C C . ILE A 1 109 ? -10.728 -9.840 21.156 1.00 98.69 109 ILE A C 1
ATOM 810 O O . ILE A 1 109 ? -9.932 -10.083 20.248 1.00 98.69 109 ILE A O 1
ATOM 814 N N . ILE A 1 110 ? -11.495 -10.782 21.702 1.00 98.56 110 ILE A N 1
ATOM 815 C CA . ILE A 1 110 ? -11.558 -12.170 21.243 1.00 98.56 110 ILE A CA 1
ATOM 816 C C . ILE A 1 110 ? -13.006 -12.476 20.870 1.00 98.56 110 ILE A C 1
ATOM 818 O O . ILE A 1 110 ? -13.821 -12.857 21.705 1.00 98.56 110 ILE A O 1
ATOM 822 N N . ASN A 1 111 ? -13.324 -12.341 19.585 1.00 98.44 111 ASN A N 1
ATOM 823 C CA . ASN A 1 111 ? -14.630 -12.678 19.036 1.00 98.44 111 ASN A CA 1
ATOM 824 C C . ASN A 1 111 ? -14.418 -13.676 17.898 1.00 98.44 111 ASN A C 1
ATOM 826 O O . ASN A 1 111 ? -14.112 -13.268 16.791 1.00 98.44 111 ASN A O 1
ATOM 830 N N . LEU A 1 112 ? -14.516 -14.980 18.165 1.00 97.81 112 LEU A N 1
ATOM 831 C CA . LEU A 1 112 ? -14.039 -16.019 17.236 1.00 97.81 112 LEU A CA 1
ATOM 832 C C . LEU A 1 112 ? -15.066 -16.466 16.184 1.00 97.81 112 LEU A C 1
ATOM 834 O O . LEU A 1 112 ? -14.717 -17.236 15.286 1.00 97.81 112 LEU A O 1
ATOM 838 N N . SER A 1 113 ? -16.319 -16.032 16.312 1.00 97.06 113 SER A N 1
ATOM 839 C CA . SER A 1 113 ? -17.435 -16.416 15.446 1.00 97.06 113 SER A CA 1
ATOM 840 C C . SER A 1 113 ? -18.595 -15.419 15.537 1.00 97.06 113 SER A C 1
ATOM 842 O O . SER A 1 113 ? -18.632 -14.559 16.421 1.00 97.06 113 SER A O 1
ATOM 844 N N . GLY A 1 114 ? -19.578 -15.600 14.657 1.00 97.50 114 GLY A N 1
ATOM 845 C CA . GLY A 1 114 ? -20.766 -14.758 14.539 1.00 97.50 114 GLY A CA 1
ATOM 846 C C . GLY A 1 114 ? -20.756 -13.964 13.237 1.00 97.50 114 GLY A C 1
ATOM 847 O O . GLY A 1 114 ? -19.704 -13.794 12.621 1.00 97.50 114 GLY A O 1
ATOM 848 N N . GLU A 1 115 ? -21.933 -13.508 12.831 1.00 98.06 115 GLU A N 1
ATOM 849 C CA . GLU A 1 115 ? -22.137 -12.607 11.698 1.00 98.06 115 GLU A CA 1
ATOM 850 C C . GLU A 1 115 ? -22.619 -11.270 12.255 1.00 98.06 115 GLU A C 1
ATOM 852 O O . GLU A 1 115 ? -23.451 -11.265 13.162 1.00 98.06 115 GLU A O 1
ATOM 857 N N . TYR A 1 116 ? -22.056 -10.162 11.778 1.00 98.62 116 TYR A N 1
ATOM 858 C CA . TYR A 1 116 ? -22.368 -8.824 12.277 1.00 98.62 116 TYR A CA 1
ATOM 859 C C . TYR A 1 116 ? -22.477 -7.822 11.132 1.00 98.62 116 TYR A C 1
ATOM 861 O O . TYR A 1 116 ? -21.629 -7.799 10.237 1.00 98.62 116 TYR A O 1
ATOM 869 N N . TRP A 1 117 ? -23.486 -6.958 11.184 1.00 98.50 117 TRP A N 1
ATOM 870 C CA . TRP A 1 117 ? -23.759 -5.966 10.145 1.00 98.50 117 TRP A CA 1
ATOM 871 C C . TRP A 1 117 ? -23.274 -4.588 10.581 1.00 98.50 117 TRP A C 1
ATOM 873 O O . TRP A 1 117 ? -23.684 -4.075 11.617 1.00 98.50 117 TRP A O 1
ATOM 883 N N . ILE A 1 118 ? -22.399 -3.973 9.785 1.00 98.25 118 ILE A N 1
ATOM 884 C CA . ILE A 1 118 ? -21.899 -2.614 10.015 1.00 98.25 118 ILE A CA 1
ATOM 885 C C . ILE A 1 118 ? -22.511 -1.707 8.955 1.00 98.25 118 ILE A C 1
ATOM 887 O O . ILE A 1 118 ? -22.150 -1.775 7.775 1.00 98.25 118 ILE A O 1
ATOM 891 N N . LYS A 1 119 ? -23.438 -0.851 9.393 1.00 96.25 119 LYS A N 1
ATOM 892 C CA . LYS A 1 119 ? -24.204 0.042 8.518 1.00 96.25 119 LYS A CA 1
ATOM 893 C C . LYS A 1 119 ? -23.701 1.469 8.608 1.00 96.25 119 LYS A C 1
ATOM 895 O O . LYS A 1 119 ? -22.821 1.842 7.844 1.00 96.25 119 LYS A O 1
ATOM 900 N N . HIS A 1 120 ? -24.193 2.277 9.535 1.00 95.38 120 HIS A N 1
ATOM 901 C CA . HIS A 1 120 ? -23.860 3.701 9.616 1.00 95.38 120 HIS A CA 1
ATOM 902 C C . HIS A 1 120 ? -22.565 3.969 10.381 1.00 95.38 120 HIS A C 1
ATOM 904 O O . HIS A 1 120 ? -21.921 5.005 10.182 1.00 95.38 120 HIS A O 1
ATOM 910 N N . VAL A 1 121 ? -22.173 3.055 11.270 1.00 96.69 121 VAL A N 1
ATOM 911 C CA . VAL A 1 121 ? -21.032 3.292 12.152 1.00 96.69 121 VAL A CA 1
ATOM 912 C C . VAL A 1 121 ? -19.711 3.293 11.387 1.00 96.69 121 VAL A C 1
ATOM 914 O O . VAL A 1 121 ? -19.417 2.434 10.554 1.00 96.69 121 VAL A O 1
ATOM 917 N N . ASN A 1 122 ? -18.899 4.296 11.706 1.00 96.44 122 ASN A N 1
ATOM 918 C CA . ASN A 1 122 ? -17.553 4.499 11.199 1.00 96.44 122 ASN A CA 1
ATOM 919 C C . ASN A 1 122 ? -16.614 4.843 12.365 1.00 96.44 122 ASN A C 1
ATOM 921 O O . ASN A 1 122 ? -17.056 5.195 13.468 1.00 96.44 122 ASN A O 1
ATOM 925 N N . VAL A 1 123 ? -15.310 4.807 12.092 1.00 97.75 123 VAL A N 1
ATOM 926 C CA . VAL A 1 123 ? -14.248 5.142 13.051 1.00 97.75 123 VAL A CA 1
ATOM 927 C C . VAL A 1 123 ? -14.361 4.274 14.308 1.00 97.75 123 VAL A C 1
ATOM 929 O O . VAL A 1 123 ? -14.497 4.779 15.421 1.00 97.75 123 VAL A O 1
ATOM 932 N N . ILE A 1 124 ? -14.387 2.954 14.116 1.00 98.75 124 ILE A N 1
ATOM 933 C CA . ILE A 1 124 ? -14.246 1.967 15.189 1.00 98.75 124 ILE A CA 1
ATOM 934 C C . ILE A 1 124 ? -12.752 1.911 15.563 1.00 98.75 124 ILE A C 1
ATOM 936 O O . ILE A 1 124 ? -11.948 1.507 14.714 1.00 98.75 124 ILE A O 1
ATOM 940 N N . PRO A 1 125 ? -12.355 2.358 16.768 1.00 98.62 125 PRO A N 1
ATOM 941 C CA . PRO A 1 125 ? -10.946 2.546 17.108 1.00 98.62 125 PRO A CA 1
ATOM 942 C C . PRO A 1 125 ? -10.291 1.233 17.543 1.00 98.62 125 PRO A C 1
ATOM 944 O O . PRO A 1 125 ? -10.838 0.526 18.374 1.00 98.62 125 PRO A O 1
ATOM 947 N N . ILE A 1 126 ? -9.092 0.923 17.065 1.00 98.75 126 ILE A N 1
ATOM 948 C CA . ILE A 1 126 ? -8.340 -0.272 17.471 1.00 98.75 126 ILE A CA 1
ATOM 949 C C . ILE A 1 126 ? -6.977 0.165 18.009 1.00 98.75 126 ILE A C 1
ATOM 951 O O . ILE A 1 126 ? -6.171 0.704 17.248 1.00 98.75 126 ILE A O 1
ATOM 955 N N . THR A 1 127 ? -6.708 -0.091 19.291 1.00 97.69 127 THR A N 1
ATOM 956 C CA . THR A 1 127 ? -5.373 0.078 19.904 1.00 97.69 127 THR A CA 1
ATOM 957 C C . THR A 1 127 ? -4.892 -1.167 20.650 1.00 97.69 127 THR A C 1
ATOM 959 O O . THR A 1 127 ? -3.763 -1.192 21.127 1.00 97.69 127 THR A O 1
ATOM 962 N N . THR A 1 128 ? -5.703 -2.225 20.734 1.00 97.88 128 THR A N 1
ATOM 963 C CA . THR A 1 128 ? -5.319 -3.513 21.333 1.00 97.88 128 THR A CA 1
ATOM 964 C C . THR A 1 128 ? -5.378 -4.654 20.316 1.00 97.88 128 THR A C 1
ATOM 966 O O . THR A 1 128 ? -5.852 -4.496 19.189 1.00 97.88 128 THR A O 1
ATOM 969 N N . ASN A 1 129 ? -4.854 -5.825 20.693 1.00 98.69 129 ASN A N 1
ATOM 970 C CA . ASN A 1 129 ? -4.896 -7.013 19.842 1.00 98.69 129 ASN A CA 1
ATOM 971 C C . ASN A 1 129 ? -6.336 -7.474 19.589 1.00 98.69 129 ASN A C 1
ATOM 973 O O . ASN A 1 129 ? -7.178 -7.476 20.490 1.00 98.69 129 ASN A O 1
ATOM 977 N N . VAL A 1 130 ? -6.590 -7.948 18.370 1.00 98.88 130 VAL A N 1
ATOM 978 C CA . VAL A 1 130 ? -7.915 -8.391 17.936 1.00 98.88 130 VAL A CA 1
ATOM 979 C C . VAL A 1 130 ? -7.825 -9.779 17.326 1.00 98.88 130 VAL A C 1
ATOM 981 O O . VAL A 1 130 ? -7.056 -10.018 16.395 1.00 98.88 130 VAL A O 1
ATOM 984 N N . LYS A 1 131 ? -8.661 -10.693 17.819 1.00 98.81 131 LYS A N 1
ATOM 985 C CA . LYS A 1 131 ? -8.836 -12.029 17.258 1.00 98.81 131 LYS A CA 1
ATOM 986 C C . LYS A 1 131 ? -10.282 -12.236 16.831 1.00 98.81 131 LYS A C 1
ATOM 988 O O . LYS A 1 131 ? -11.147 -12.549 17.650 1.00 98.81 131 LYS A O 1
ATOM 993 N N . TRP A 1 132 ? -10.520 -12.089 15.533 1.00 98.81 132 TRP A N 1
ATOM 994 C CA . TRP A 1 132 ? -11.812 -12.297 14.884 1.00 98.81 132 TRP A CA 1
ATOM 995 C C . TRP A 1 132 ? -12.070 -13.750 14.489 1.00 98.81 132 TRP A C 1
ATOM 997 O O . TRP A 1 132 ? -13.223 -14.146 14.341 1.00 98.81 132 TRP A O 1
ATOM 1007 N N . GLY A 1 133 ? -11.033 -14.577 14.333 1.00 97.94 133 GLY A N 1
ATOM 1008 C CA . GLY A 1 133 ? -11.206 -15.981 13.948 1.00 97.94 133 GLY A CA 1
ATOM 1009 C C . GLY A 1 133 ? -12.101 -16.135 12.709 1.00 97.94 133 GLY A C 1
ATOM 1010 O O . GLY A 1 133 ? -11.773 -15.628 11.640 1.00 97.94 133 GLY A O 1
ATOM 1011 N N . LYS A 1 134 ? -13.244 -16.815 12.865 1.00 98.06 134 LYS A N 1
ATOM 1012 C CA . LYS A 1 134 ? -14.246 -17.056 11.810 1.00 98.06 134 LYS A CA 1
ATOM 1013 C C . LYS A 1 134 ? -15.406 -16.050 11.815 1.00 98.06 134 LYS A C 1
ATOM 1015 O O . LYS A 1 134 ? -16.442 -16.315 11.210 1.00 98.06 134 LYS A O 1
ATOM 1020 N N . THR A 1 135 ? -15.277 -14.939 12.533 1.00 98.69 135 THR A N 1
ATOM 1021 C CA . THR A 1 135 ? -16.281 -13.869 12.529 1.00 98.69 135 THR A CA 1
ATOM 1022 C C . THR A 1 135 ? -16.443 -13.299 11.133 1.00 98.69 135 THR A C 1
ATOM 1024 O O . THR A 1 135 ? -15.461 -13.119 10.415 1.00 98.69 135 THR A O 1
ATOM 1027 N N . THR A 1 136 ? -17.681 -12.999 10.771 1.00 98.75 136 THR A N 1
ATOM 1028 C CA . THR A 1 136 ? -18.035 -12.401 9.491 1.00 98.75 136 THR A CA 1
ATOM 1029 C C . THR A 1 136 ? -18.629 -11.016 9.716 1.00 98.75 136 THR A C 1
ATOM 1031 O O . THR A 1 136 ? -19.493 -10.838 10.573 1.00 98.75 136 THR A O 1
ATOM 1034 N N . PHE A 1 137 ? -18.163 -10.040 8.946 1.00 98.81 137 PHE A N 1
ATOM 1035 C CA . PHE A 1 137 ? -18.678 -8.679 8.924 1.00 98.81 137 PHE A CA 1
ATOM 1036 C C . PHE A 1 137 ? -19.331 -8.395 7.577 1.00 98.81 137 PHE A C 1
ATOM 1038 O O . PHE A 1 137 ? -18.716 -8.597 6.531 1.00 98.81 137 PHE A O 1
ATOM 1045 N N . HIS A 1 138 ? -20.548 -7.874 7.617 1.00 98.62 138 HIS A N 1
ATOM 1046 C CA . HIS A 1 138 ? -21.296 -7.419 6.454 1.00 98.62 138 HIS A CA 1
ATOM 1047 C C . HIS A 1 138 ? -21.228 -5.892 6.414 1.00 98.62 138 HIS A C 1
ATOM 1049 O O . HIS A 1 138 ? -21.771 -5.214 7.288 1.00 98.62 138 HIS A O 1
ATOM 1055 N N . ILE A 1 139 ? -20.503 -5.346 5.440 1.00 98.12 139 ILE A N 1
ATOM 1056 C CA . ILE A 1 139 ? -20.299 -3.908 5.266 1.00 98.12 139 ILE A CA 1
ATOM 1057 C C . ILE A 1 139 ? -21.328 -3.386 4.267 1.00 98.12 139 ILE A C 1
ATOM 1059 O O . ILE A 1 139 ? -21.262 -3.674 3.068 1.00 98.12 139 ILE A O 1
ATOM 1063 N N . ASP A 1 140 ? -22.263 -2.580 4.764 1.00 96.75 140 ASP A N 1
ATOM 1064 C CA . ASP A 1 140 ? -23.248 -1.913 3.920 1.00 96.75 140 ASP A CA 1
ATOM 1065 C C . ASP A 1 140 ? -22.633 -0.661 3.284 1.00 96.75 140 ASP A C 1
ATOM 1067 O O . ASP A 1 140 ? -22.443 0.381 3.922 1.00 96.75 140 ASP A O 1
ATOM 1071 N N . GLU A 1 141 ? -22.277 -0.773 2.007 1.00 96.62 141 GLU A N 1
ATOM 1072 C CA . GLU A 1 141 ? -21.509 0.251 1.305 1.00 96.62 141 GLU A CA 1
ATOM 1073 C C . GLU A 1 141 ? -22.301 1.526 1.002 1.00 96.62 141 GLU A C 1
ATOM 1075 O O . GLU A 1 141 ? -21.692 2.566 0.739 1.00 96.62 141 GLU A O 1
ATOM 1080 N N . ARG A 1 142 ? -23.634 1.494 1.137 1.00 96.12 142 ARG A N 1
ATOM 1081 C CA . ARG A 1 142 ? -24.499 2.678 0.994 1.00 96.12 142 ARG A CA 1
ATOM 1082 C C . ARG A 1 142 ? -24.187 3.768 2.021 1.00 96.12 142 ARG A C 1
ATOM 1084 O O . ARG A 1 142 ? -24.461 4.942 1.787 1.00 96.12 142 ARG A O 1
ATOM 1091 N N . TYR A 1 143 ? -23.561 3.381 3.131 1.00 95.69 143 TYR A N 1
ATOM 1092 C CA . TYR A 1 143 ? -23.178 4.265 4.233 1.00 95.69 143 TYR A CA 1
ATOM 1093 C C . TYR A 1 143 ? -21.667 4.520 4.316 1.00 95.69 143 TYR A C 1
ATOM 1095 O O . TYR A 1 143 ? -21.171 5.032 5.326 1.00 95.69 143 TYR A O 1
ATOM 1103 N N . ASN A 1 144 ? -20.911 4.151 3.280 1.00 95.38 144 ASN A N 1
ATOM 1104 C CA . ASN A 1 144 ? -19.491 4.473 3.219 1.00 95.38 144 ASN A CA 1
ATOM 1105 C C . ASN A 1 144 ? -19.287 5.993 3.167 1.00 95.38 144 ASN A C 1
ATOM 1107 O O . ASN A 1 144 ? -20.051 6.737 2.553 1.00 95.38 144 ASN A O 1
ATOM 1111 N N . SER A 1 145 ? -18.201 6.459 3.781 1.00 94.31 145 SER A N 1
ATOM 1112 C CA . SER A 1 145 ? -17.877 7.882 3.894 1.00 94.31 145 SER A CA 1
ATOM 1113 C C . SER A 1 145 ? -16.627 8.227 3.095 1.00 94.31 145 SER A C 1
ATOM 1115 O O . SER A 1 145 ? -15.684 7.447 3.002 1.00 94.31 145 SER A O 1
ATOM 1117 N N . ARG A 1 146 ? -16.562 9.449 2.562 1.00 94.44 146 ARG A N 1
ATOM 1118 C CA . ARG A 1 146 ? -15.346 9.967 1.907 1.00 94.44 146 ARG A CA 1
ATOM 1119 C C . ARG A 1 146 ? -14.180 10.158 2.876 1.00 94.44 146 ARG A C 1
ATOM 1121 O O . ARG A 1 146 ? -13.019 10.111 2.478 1.00 94.44 146 ARG A O 1
ATOM 1128 N N . LYS A 1 147 ? -14.493 10.444 4.142 1.00 93.00 147 LYS A N 1
ATOM 1129 C CA . LYS A 1 147 ? -13.515 10.864 5.157 1.00 93.00 147 LYS A CA 1
ATOM 1130 C C . LYS A 1 147 ? -13.295 9.814 6.235 1.00 93.00 147 LYS A C 1
ATOM 1132 O O . LYS A 1 147 ? -12.208 9.752 6.798 1.00 93.00 147 LYS A O 1
ATOM 1137 N N . SER A 1 148 ? -14.317 9.017 6.526 1.00 95.50 148 SER A N 1
ATOM 1138 C CA . SER A 1 148 ? -14.355 8.171 7.713 1.00 95.50 148 SER A CA 1
ATOM 1139 C C . SER A 1 148 ? -14.313 6.696 7.309 1.00 95.50 148 SER A C 1
ATOM 1141 O O . SER A 1 148 ? -15.285 6.213 6.738 1.00 95.50 148 SER A O 1
ATOM 1143 N N . PRO A 1 149 ? -13.209 5.980 7.569 1.00 96.44 149 PRO A N 1
ATOM 1144 C CA . PRO A 1 149 ? -13.142 4.530 7.382 1.00 96.44 149 PRO A CA 1
ATOM 1145 C C . PRO A 1 149 ? -13.987 3.792 8.431 1.00 96.44 149 PRO A C 1
ATOM 1147 O O . PRO A 1 149 ? -14.390 4.378 9.441 1.00 96.44 149 PRO A O 1
ATOM 1150 N N . ARG A 1 150 ? -14.220 2.491 8.218 1.00 97.38 150 ARG A N 1
ATOM 1151 C CA . ARG A 1 150 ? -14.967 1.635 9.154 1.00 97.38 150 ARG A CA 1
ATOM 1152 C C . ARG A 1 150 ? -14.193 1.437 10.446 1.00 97.38 150 ARG A C 1
ATOM 1154 O O . ARG A 1 150 ? -14.711 1.734 11.518 1.00 97.38 150 ARG A O 1
ATOM 1161 N N . PHE A 1 151 ? -12.936 1.028 10.320 1.00 98.75 151 PHE A N 1
ATOM 1162 C CA . PHE A 1 151 ? -12.019 0.827 11.437 1.00 98.75 151 PHE A CA 1
ATOM 1163 C C . PHE A 1 151 ? -10.806 1.746 11.301 1.00 98.75 151 PHE A C 1
ATOM 1165 O O . PHE A 1 151 ? -10.366 2.042 10.186 1.00 98.75 151 PHE A O 1
ATOM 1172 N N . VAL A 1 152 ? -10.248 2.169 12.434 1.00 98.75 152 VAL A N 1
ATOM 1173 C CA . VAL A 1 152 ? -8.983 2.911 12.486 1.00 98.75 152 VAL A CA 1
ATOM 1174 C C . VAL A 1 152 ? -8.065 2.267 13.511 1.00 98.75 152 VAL A C 1
ATOM 1176 O O . VAL A 1 152 ? -8.403 2.204 14.688 1.00 98.75 152 VAL A O 1
ATOM 1179 N N . VAL A 1 153 ? -6.898 1.809 13.065 1.00 98.81 153 VAL A N 1
ATOM 1180 C CA . VAL A 1 153 ? -5.830 1.329 13.943 1.00 98.81 153 VAL A CA 1
ATOM 1181 C C . VAL A 1 153 ? -4.992 2.531 14.349 1.00 98.81 153 VAL A C 1
ATOM 1183 O O . VAL A 1 153 ? -4.250 3.083 13.527 1.00 98.81 153 VAL A O 1
ATOM 1186 N N . HIS A 1 154 ? -5.170 2.960 15.593 1.00 97.25 154 HIS A N 1
ATOM 1187 C CA . HIS A 1 154 ? -4.547 4.160 16.127 1.00 97.25 154 HIS A CA 1
ATOM 1188 C C . HIS A 1 154 ? -3.202 3.852 16.760 1.00 97.25 154 HIS A C 1
ATOM 1190 O O . HIS A 1 154 ? -2.981 2.790 17.336 1.00 97.25 154 HIS A O 1
ATOM 1196 N N . ASN A 1 155 ? -2.311 4.825 16.646 1.00 94.44 155 ASN A N 1
ATOM 1197 C CA . ASN A 1 155 ? -1.097 4.856 17.426 1.00 94.44 155 ASN A CA 1
ATOM 1198 C C . ASN A 1 155 ? -1.406 5.205 18.888 1.00 94.44 155 ASN A C 1
ATOM 1200 O O . ASN A 1 155 ? -2.345 5.959 19.147 1.00 94.44 155 ASN A O 1
ATOM 1204 N N . ASP A 1 156 ? -0.603 4.698 19.824 1.00 92.31 156 ASP A N 1
ATOM 1205 C CA . ASP A 1 156 ? -0.830 4.926 21.262 1.00 92.31 156 ASP A CA 1
ATOM 1206 C C . ASP A 1 156 ? -0.507 6.380 21.630 1.00 92.31 156 ASP A C 1
ATOM 1208 O O . ASP A 1 156 ? -1.098 6.960 22.539 1.00 92.31 156 ASP A O 1
ATOM 1212 N N . ARG A 1 157 ? 0.439 6.978 20.895 1.00 94.62 157 ARG A N 1
ATOM 1213 C CA . ARG A 1 157 ? 0.827 8.385 21.002 1.00 94.62 157 ARG A CA 1
ATOM 1214 C C . ARG A 1 157 ? 0.574 9.099 19.673 1.00 94.62 157 ARG A C 1
ATOM 1216 O O . ARG A 1 157 ? 0.809 8.508 18.615 1.00 94.62 157 ARG A O 1
ATOM 1223 N N . PRO A 1 158 ? 0.091 10.350 19.695 1.00 95.19 158 PRO A N 1
ATOM 1224 C CA . PRO A 1 158 ? -0.176 11.091 18.472 1.00 95.19 158 PRO A CA 1
ATOM 1225 C C . PRO A 1 158 ? 1.122 11.463 17.746 1.00 95.19 158 PRO A C 1
ATOM 1227 O O . PRO A 1 158 ? 2.200 11.506 18.334 1.00 95.19 158 PRO A O 1
ATOM 1230 N N . THR A 1 159 ? 0.998 11.764 16.456 1.00 97.00 159 THR A N 1
ATOM 1231 C CA . THR A 1 159 ? 2.029 12.498 15.717 1.00 97.00 159 THR A CA 1
ATOM 1232 C C . THR A 1 159 ? 2.077 13.939 16.214 1.00 97.00 159 THR A C 1
ATOM 1234 O O . THR A 1 159 ? 1.036 14.590 16.317 1.00 97.00 159 THR A O 1
ATOM 1237 N N . GLU A 1 160 ? 3.277 14.452 16.458 1.00 97.38 160 GLU A N 1
ATOM 1238 C CA . GLU A 1 160 ? 3.511 15.814 16.939 1.00 97.38 160 GLU A CA 1
ATOM 1239 C C . GLU A 1 160 ? 4.407 16.592 15.961 1.00 97.38 160 GLU A C 1
ATOM 1241 O O . GLU A 1 160 ? 5.227 15.991 15.260 1.00 97.38 160 GLU A O 1
ATOM 1246 N N . PRO A 1 161 ? 4.276 17.926 15.867 1.00 97.88 161 PRO A N 1
ATOM 1247 C CA . PRO A 1 161 ? 5.245 18.747 15.149 1.00 97.88 161 PRO A CA 1
ATOM 1248 C C . PRO A 1 161 ? 6.638 18.630 15.779 1.00 97.88 161 PRO A C 1
ATOM 1250 O O . PRO A 1 161 ? 6.775 18.677 16.999 1.00 97.88 161 PRO A O 1
ATOM 1253 N N . LEU A 1 162 ? 7.677 18.528 14.951 1.00 96.88 162 LEU A N 1
ATOM 1254 C CA . LEU A 1 162 ? 9.059 18.686 15.400 1.00 96.88 162 LEU A CA 1
ATOM 1255 C C . LEU A 1 162 ? 9.359 20.186 15.517 1.00 96.88 162 LEU A C 1
ATOM 1257 O O . LEU A 1 162 ? 9.213 20.911 14.532 1.00 96.88 162 LEU A O 1
ATOM 1261 N N . ASP A 1 163 ? 9.787 20.654 16.692 1.00 92.62 163 ASP A N 1
ATOM 1262 C CA . ASP A 1 163 ? 10.143 22.064 16.891 1.00 92.62 163 ASP A CA 1
ATOM 1263 C C . ASP A 1 163 ? 11.439 22.418 16.142 1.00 92.62 163 ASP A C 1
ATOM 1265 O O . ASP A 1 163 ? 12.557 22.173 16.603 1.00 92.62 163 ASP A O 1
ATOM 1269 N N . LEU A 1 164 ? 11.280 22.975 14.942 1.00 92.44 164 LEU A N 1
ATOM 1270 C CA . LEU A 1 164 ? 12.364 23.379 14.053 1.00 92.44 164 LEU A CA 1
ATOM 1271 C C . LEU A 1 164 ? 12.942 24.738 14.468 1.00 92.44 164 LEU A C 1
ATOM 1273 O O . LEU A 1 164 ? 12.795 25.727 13.749 1.00 92.44 164 LEU A O 1
ATOM 1277 N N . THR A 1 165 ? 13.643 24.784 15.603 1.00 94.38 165 THR A N 1
ATOM 1278 C CA . THR A 1 165 ? 14.478 25.952 15.941 1.00 94.38 165 THR A CA 1
ATOM 1279 C C . THR A 1 165 ? 15.453 26.259 14.799 1.00 94.38 165 THR A C 1
ATOM 1281 O O . THR A 1 165 ? 15.896 25.338 14.109 1.00 94.38 165 THR A O 1
ATOM 1284 N N . ASP A 1 166 ? 15.837 27.527 14.615 1.00 95.06 166 ASP A N 1
ATOM 1285 C CA . ASP A 1 166 ? 16.715 27.939 13.505 1.00 95.06 166 ASP A CA 1
ATOM 1286 C C . ASP A 1 166 ? 17.994 27.086 13.414 1.00 95.06 166 ASP A C 1
ATOM 1288 O O . ASP A 1 166 ? 18.393 26.662 12.328 1.00 95.06 166 ASP A O 1
ATOM 1292 N N . ASN A 1 167 ? 18.593 26.760 14.565 1.00 95.56 167 ASN A N 1
ATOM 1293 C CA . ASN A 1 167 ? 19.789 25.921 14.641 1.00 95.56 167 ASN A CA 1
ATOM 1294 C C . ASN A 1 167 ? 19.515 24.464 14.242 1.00 95.56 167 ASN A C 1
ATOM 1296 O O . ASN A 1 167 ? 20.284 23.894 13.468 1.00 95.56 167 ASN A O 1
ATOM 1300 N N . LEU A 1 168 ? 18.431 23.858 14.748 1.00 96.00 168 LEU A N 1
ATOM 1301 C CA . LEU A 1 168 ? 18.073 22.482 14.391 1.00 96.00 168 LEU A CA 1
ATOM 1302 C C . LEU A 1 168 ? 17.748 22.392 12.901 1.00 96.00 168 LEU A C 1
ATOM 1304 O O . LEU A 1 168 ? 18.274 21.528 12.209 1.00 96.00 168 LEU A O 1
ATOM 1308 N N . LYS A 1 169 ? 16.935 23.319 12.388 1.00 97.44 169 LYS A N 1
ATOM 1309 C CA . LYS A 1 169 ? 16.570 23.379 10.973 1.00 97.44 169 LYS A CA 1
ATOM 1310 C C . LYS A 1 169 ? 17.801 23.499 10.076 1.00 97.44 169 LYS A C 1
ATOM 1312 O O . LYS A 1 169 ? 17.907 22.752 9.108 1.00 97.44 169 LYS A O 1
ATOM 1317 N N . ALA A 1 170 ? 18.734 24.394 10.404 1.00 97.19 170 ALA A N 1
ATOM 1318 C CA . ALA A 1 170 ? 19.973 24.555 9.647 1.00 97.19 170 ALA A CA 1
ATOM 1319 C C . ALA A 1 170 ? 20.832 23.280 9.660 1.00 97.19 170 ALA A C 1
ATOM 1321 O O . ALA A 1 170 ? 21.326 22.876 8.609 1.00 97.19 170 ALA A O 1
ATOM 1322 N N . SER A 1 171 ? 20.965 22.619 10.817 1.00 96.94 171 SER A N 1
ATOM 1323 C CA . SER A 1 171 ? 21.709 21.356 10.918 1.00 96.94 171 SER A CA 1
ATOM 1324 C C . SER A 1 171 ? 21.054 20.235 10.100 1.00 96.94 171 SER A C 1
ATOM 1326 O O . SER A 1 171 ? 21.721 19.549 9.326 1.00 96.94 171 SER A O 1
ATOM 1328 N N . LEU A 1 172 ? 19.728 20.089 10.195 1.00 97.75 172 LEU A N 1
ATOM 1329 C CA . LEU A 1 172 ? 18.989 19.085 9.430 1.00 97.75 172 LEU A CA 1
ATOM 1330 C C . LEU A 1 172 ? 19.066 19.332 7.917 1.00 97.75 172 LEU A C 1
ATOM 1332 O O . LEU A 1 172 ? 19.147 18.367 7.167 1.00 97.75 172 LEU A O 1
ATOM 1336 N N . LEU A 1 173 ? 19.076 20.584 7.450 1.00 97.81 173 LEU A N 1
ATOM 1337 C CA . LEU A 1 173 ? 19.235 20.892 6.022 1.00 97.81 173 LEU A CA 1
ATOM 1338 C C . LEU A 1 173 ? 20.613 20.486 5.479 1.00 97.81 173 LEU A C 1
ATOM 1340 O O . LEU A 1 173 ? 20.705 20.034 4.340 1.00 97.81 173 LEU A O 1
ATOM 1344 N N . ASP A 1 174 ? 21.676 20.607 6.279 1.00 97.00 174 ASP A N 1
ATOM 1345 C CA . ASP A 1 174 ? 23.007 20.144 5.872 1.00 97.00 174 ASP A CA 1
ATOM 1346 C C . ASP A 1 174 ? 23.120 18.610 5.889 1.00 97.00 174 ASP A C 1
ATOM 1348 O O . ASP A 1 174 ? 23.808 18.021 5.049 1.00 97.00 174 ASP A O 1
ATOM 1352 N N . GLN A 1 175 ? 22.438 17.947 6.826 1.00 97.44 175 GLN A N 1
ATOM 1353 C CA . GLN A 1 175 ? 22.557 16.503 7.039 1.00 97.44 175 GLN A CA 1
ATOM 1354 C C . GLN A 1 175 ? 21.549 15.657 6.250 1.00 97.44 175 GLN A C 1
ATOM 1356 O O . GLN A 1 175 ? 21.879 14.536 5.872 1.00 97.44 175 GLN A O 1
ATOM 1361 N N . ILE A 1 176 ? 20.337 16.140 5.964 1.00 97.56 176 ILE A N 1
ATOM 1362 C CA . ILE A 1 176 ? 19.332 15.366 5.220 1.00 97.56 176 ILE A CA 1
ATOM 1363 C C . ILE A 1 176 ? 19.660 15.419 3.724 1.00 97.56 176 ILE A C 1
ATOM 1365 O O . ILE A 1 176 ? 19.212 16.294 2.982 1.00 97.56 176 ILE A O 1
ATOM 1369 N N . LYS A 1 177 ? 20.480 14.458 3.291 1.00 96.62 177 LYS A N 1
ATOM 1370 C CA . LYS A 1 177 ? 20.902 14.253 1.902 1.00 96.62 177 LYS A CA 1
ATOM 1371 C C . LYS A 1 177 ? 21.227 12.778 1.629 1.00 96.62 177 LYS A C 1
ATOM 1373 O O . LYS A 1 177 ? 21.488 12.029 2.578 1.00 96.62 177 LYS A O 1
ATOM 1378 N N . PRO A 1 178 ? 21.236 12.339 0.356 1.00 95.81 178 PRO A N 1
ATOM 1379 C CA . PRO A 1 178 ? 21.546 10.956 0.006 1.00 95.81 178 PRO A CA 1
ATOM 1380 C C . PRO A 1 178 ? 22.863 10.450 0.612 1.00 95.81 178 PRO A C 1
ATOM 1382 O O . PRO A 1 178 ? 23.862 11.168 0.655 1.00 95.81 178 PRO A O 1
ATOM 1385 N N . GLY A 1 179 ? 22.860 9.198 1.076 1.00 95.12 179 GLY A N 1
ATOM 1386 C CA . GLY A 1 179 ? 24.026 8.526 1.667 1.00 95.12 179 GLY A CA 1
ATOM 1387 C C . GLY A 1 179 ? 24.250 8.777 3.164 1.00 95.12 179 GLY A C 1
ATOM 1388 O O . GLY A 1 179 ? 25.055 8.072 3.774 1.00 95.12 179 GLY A O 1
ATOM 1389 N N . VAL A 1 180 ? 23.535 9.719 3.787 1.00 97.06 180 VAL A N 1
ATOM 1390 C CA . VAL A 1 180 ? 23.592 9.917 5.244 1.00 97.06 180 VAL A CA 1
ATOM 1391 C C . VAL A 1 180 ? 22.892 8.769 5.971 1.00 97.06 180 VAL A C 1
ATOM 1393 O O . VAL A 1 180 ? 21.918 8.202 5.483 1.00 97.06 180 VAL A O 1
ATOM 1396 N N . GLN A 1 181 ? 23.445 8.381 7.123 1.00 97.19 181 GLN A N 1
ATOM 1397 C CA . GLN A 1 181 ? 22.995 7.229 7.917 1.00 97.19 181 GLN A CA 1
ATOM 1398 C C . GLN A 1 181 ? 22.839 7.542 9.411 1.00 97.19 181 GLN A C 1
ATOM 1400 O O . GLN A 1 181 ? 22.280 6.728 10.144 1.00 97.19 181 GLN A O 1
ATOM 1405 N N . ILE A 1 182 ? 23.358 8.681 9.875 1.00 98.19 182 ILE A N 1
ATOM 1406 C CA . ILE A 1 182 ? 23.320 9.114 11.274 1.00 98.19 182 ILE A CA 1
ATOM 1407 C C . ILE A 1 182 ? 23.091 10.625 11.284 1.00 98.19 182 ILE A C 1
ATOM 1409 O O . ILE A 1 182 ? 23.789 11.342 10.570 1.00 98.19 182 ILE A O 1
ATOM 1413 N N . ILE A 1 183 ? 22.128 11.075 12.087 1.00 98.06 183 ILE A N 1
ATOM 1414 C CA . ILE A 1 183 ? 21.817 12.481 12.361 1.00 98.06 183 ILE A CA 1
ATOM 1415 C C . ILE A 1 183 ? 21.752 12.639 13.891 1.00 98.06 183 ILE A C 1
ATOM 1417 O O . ILE A 1 183 ? 20.699 12.382 14.485 1.00 98.06 183 ILE A O 1
ATOM 1421 N N . PRO A 1 184 ? 22.861 13.006 14.561 1.00 97.94 184 PRO A N 1
ATOM 1422 C CA . PRO A 1 184 ? 22.961 12.984 16.025 1.00 97.94 184 PRO A CA 1
ATOM 1423 C C . PRO A 1 184 ? 21.909 13.836 16.745 1.00 97.94 184 PRO A C 1
ATOM 1425 O O . PRO A 1 184 ? 21.428 13.467 17.814 1.00 97.94 184 PRO A O 1
ATOM 1428 N N . GLU A 1 185 ? 21.503 14.958 16.153 1.00 97.38 185 GLU A N 1
ATOM 1429 C CA . GLU A 1 185 ? 20.476 15.856 16.688 1.00 97.38 185 GLU A CA 1
ATOM 1430 C C . GLU A 1 185 ? 19.097 15.198 16.786 1.00 97.38 185 GLU A C 1
ATOM 1432 O O . GLU A 1 185 ? 18.251 15.663 17.552 1.00 97.38 185 GLU A O 1
ATOM 1437 N N . LEU A 1 186 ? 18.868 14.110 16.044 1.00 98.00 186 LEU A N 1
ATOM 1438 C CA . LEU A 1 186 ? 17.637 13.335 16.115 1.00 98.00 186 LEU A CA 1
ATOM 1439 C C . LEU A 1 186 ? 17.698 12.186 17.128 1.00 98.00 186 LEU A C 1
ATOM 1441 O O . LEU A 1 186 ? 16.666 11.569 17.368 1.00 98.00 186 LEU A O 1
ATOM 1445 N N . ALA A 1 187 ? 18.837 11.929 17.783 1.00 98.25 187 ALA A N 1
ATOM 1446 C CA . ALA A 1 187 ? 18.962 10.872 18.792 1.00 98.25 187 ALA A CA 1
ATOM 1447 C C . ALA A 1 187 ? 17.883 10.904 19.902 1.00 98.25 187 ALA A C 1
ATOM 1449 O O . ALA A 1 187 ? 17.408 9.833 20.279 1.00 98.25 187 ALA A O 1
ATOM 1450 N N . PRO A 1 188 ? 17.409 12.072 20.396 1.00 97.75 188 PRO A N 1
ATOM 1451 C CA . PRO A 1 188 ? 16.301 12.125 21.359 1.00 97.75 188 PRO A CA 1
ATOM 1452 C C . PRO A 1 188 ? 14.963 11.567 20.843 1.00 97.75 188 PRO A C 1
ATOM 1454 O O . PRO A 1 188 ? 14.053 11.344 21.637 1.00 97.75 188 PRO A O 1
ATOM 1457 N N . TYR A 1 189 ? 14.835 11.357 19.531 1.00 97.88 189 TYR A N 1
ATOM 1458 C CA . TYR A 1 189 ? 13.649 10.826 18.861 1.00 97.88 189 TYR A CA 1
ATOM 1459 C C . TYR A 1 189 ? 13.812 9.359 18.439 1.00 97.88 189 TYR A C 1
ATOM 1461 O O . TYR A 1 189 ? 13.061 8.888 17.581 1.00 97.88 189 TYR A O 1
ATOM 1469 N N . ALA A 1 190 ? 14.758 8.622 19.032 1.00 98.38 190 ALA A N 1
ATOM 1470 C CA . ALA A 1 190 ? 14.847 7.174 18.864 1.00 98.38 190 ALA A CA 1
ATOM 1471 C C . ALA A 1 190 ? 13.476 6.513 19.111 1.00 98.38 190 ALA A C 1
ATOM 1473 O O . ALA A 1 190 ? 12.739 6.875 20.034 1.00 98.38 190 ALA A O 1
ATOM 1474 N N . GLY A 1 191 ? 13.091 5.578 18.243 1.00 98.19 191 GLY A N 1
ATOM 1475 C CA . GLY A 1 191 ? 11.759 4.978 18.272 1.00 98.19 191 GLY A CA 1
ATOM 1476 C C . GLY A 1 191 ? 10.694 5.731 17.473 1.00 98.19 191 GLY A C 1
ATOM 1477 O O . GLY A 1 191 ? 9.525 5.349 17.526 1.00 98.19 191 GLY A O 1
ATOM 1478 N N . CYS A 1 192 ? 11.038 6.802 16.752 1.00 98.50 192 CYS A N 1
ATOM 1479 C CA . CYS A 1 192 ? 10.066 7.625 16.028 1.00 98.50 192 CYS A CA 1
ATOM 1480 C C . CYS A 1 192 ? 10.266 7.584 14.510 1.00 98.50 192 CYS A C 1
ATOM 1482 O O . CYS A 1 192 ? 11.384 7.547 14.000 1.00 98.50 192 CYS A O 1
ATOM 1484 N N . LEU A 1 193 ? 9.154 7.663 13.779 1.00 98.56 193 LEU A N 1
ATOM 1485 C CA . LEU A 1 193 ? 9.130 7.962 12.353 1.00 98.56 193 LEU A CA 1
ATOM 1486 C C . LEU A 1 193 ? 9.119 9.484 12.176 1.00 98.56 193 LEU A C 1
ATOM 1488 O O . LEU A 1 193 ? 8.177 10.155 12.600 1.00 98.56 193 LEU A O 1
ATOM 1492 N N . ILE A 1 194 ? 10.156 10.018 11.541 1.00 98.56 194 ILE A N 1
ATOM 1493 C CA . ILE A 1 194 ? 10.273 11.435 11.201 1.00 98.56 194 ILE A CA 1
ATOM 1494 C C . ILE A 1 194 ? 9.762 11.643 9.780 1.00 98.56 194 ILE A C 1
ATOM 1496 O O . ILE A 1 194 ? 9.984 10.815 8.900 1.00 98.56 194 ILE A O 1
ATOM 1500 N N . THR A 1 195 ? 9.063 12.749 9.547 1.00 98.31 195 THR A N 1
ATOM 1501 C CA . THR A 1 195 ? 8.720 13.229 8.202 1.00 98.31 195 THR A CA 1
ATOM 1502 C C . THR A 1 195 ? 9.108 14.694 8.097 1.00 98.31 195 THR A C 1
ATOM 1504 O O . THR A 1 195 ? 8.779 15.470 8.991 1.00 98.31 195 THR A O 1
ATOM 1507 N N . VAL A 1 196 ? 9.800 15.065 7.024 1.00 98.19 196 VAL A N 1
ATOM 1508 C CA . VAL A 1 196 ? 10.162 16.446 6.684 1.00 98.19 196 VAL A CA 1
ATOM 1509 C C . VAL A 1 196 ? 9.580 16.799 5.320 1.00 98.19 196 VAL A C 1
ATOM 1511 O O . VAL A 1 196 ? 9.562 15.962 4.415 1.00 98.19 196 VAL A O 1
ATOM 1514 N N . VAL A 1 197 ? 9.075 18.023 5.177 1.00 97.88 197 VAL A N 1
ATOM 1515 C CA . VAL A 1 197 ? 8.368 18.470 3.970 1.00 97.88 197 VAL A CA 1
ATOM 1516 C C . VAL A 1 197 ? 8.780 19.890 3.601 1.00 97.88 197 VAL A C 1
ATOM 1518 O O . VAL A 1 197 ? 8.800 20.790 4.448 1.00 97.88 197 VAL A O 1
ATOM 1521 N N . ASP A 1 198 ? 9.027 20.111 2.317 1.00 97.50 198 ASP A N 1
ATOM 1522 C CA . ASP A 1 198 ? 9.110 21.426 1.688 1.00 97.50 198 ASP A CA 1
ATOM 1523 C C . ASP A 1 198 ? 7.934 21.588 0.715 1.00 97.50 198 ASP A C 1
ATOM 1525 O O . ASP A 1 198 ? 7.967 21.102 -0.413 1.00 97.50 198 ASP A O 1
ATOM 1529 N N . GLU A 1 199 ? 6.848 22.214 1.174 1.00 95.75 199 GLU A N 1
ATOM 1530 C CA . GLU A 1 199 ? 5.651 22.443 0.355 1.00 95.75 199 GLU A CA 1
ATOM 1531 C C . GLU A 1 199 ? 5.879 23.463 -0.768 1.00 95.75 199 GLU A C 1
ATOM 1533 O O . GLU A 1 199 ? 5.124 23.468 -1.744 1.00 95.75 199 GLU A O 1
ATOM 1538 N N . ASP A 1 200 ? 6.920 24.293 -0.654 1.00 95.38 200 ASP A N 1
ATOM 1539 C CA . ASP A 1 200 ? 7.273 25.300 -1.656 1.00 95.38 200 ASP A CA 1
ATOM 1540 C C . ASP A 1 200 ? 8.085 24.701 -2.822 1.00 95.38 200 ASP A C 1
ATOM 1542 O O . ASP A 1 200 ? 8.152 25.302 -3.896 1.00 95.38 200 ASP A O 1
ATOM 1546 N N . ASP A 1 201 ? 8.648 23.497 -2.652 1.00 95.56 201 ASP A N 1
ATOM 1547 C CA . ASP A 1 201 ? 9.318 22.734 -3.710 1.00 95.56 201 ASP A CA 1
ATOM 1548 C C . ASP A 1 201 ? 8.407 21.608 -4.222 1.00 95.56 201 ASP A C 1
ATOM 1550 O O . ASP A 1 201 ? 8.156 20.609 -3.541 1.00 95.56 201 ASP A O 1
ATOM 1554 N N . ARG A 1 202 ? 7.882 21.771 -5.441 1.00 93.75 202 ARG A N 1
ATOM 1555 C CA . ARG A 1 202 ? 6.946 20.827 -6.060 1.00 93.75 202 ARG A CA 1
ATOM 1556 C C . ARG A 1 202 ? 7.636 19.993 -7.132 1.00 93.75 202 ARG A C 1
ATOM 1558 O O . ARG A 1 202 ? 7.948 20.482 -8.211 1.00 93.75 202 ARG A O 1
ATOM 1565 N N . ILE A 1 203 ? 7.759 18.701 -6.860 1.00 93.44 203 ILE A N 1
ATOM 1566 C CA . ILE A 1 203 ? 8.321 17.685 -7.754 1.00 93.44 203 ILE A CA 1
ATOM 1567 C C . ILE A 1 203 ? 7.221 16.742 -8.251 1.00 93.44 203 ILE A C 1
ATOM 1569 O O . ILE A 1 203 ? 6.055 16.876 -7.891 1.00 93.44 203 ILE A O 1
ATOM 1573 N N . GLY A 1 204 ? 7.536 15.730 -9.056 1.00 91.75 204 GLY A N 1
ATOM 1574 C CA . GLY A 1 204 ? 6.543 14.689 -9.332 1.00 91.75 204 GLY A CA 1
ATOM 1575 C C . GLY A 1 204 ? 5.381 15.131 -10.219 1.00 91.75 204 GLY A C 1
ATOM 1576 O O . GLY A 1 204 ? 4.309 14.531 -10.107 1.00 91.75 204 GLY A O 1
ATOM 1577 N N . ILE A 1 205 ? 5.520 16.189 -11.029 1.00 92.19 205 ILE A N 1
ATOM 1578 C CA . ILE A 1 205 ? 4.387 16.719 -11.799 1.00 92.19 205 ILE A CA 1
ATOM 1579 C C . ILE A 1 205 ? 3.946 15.686 -12.833 1.00 92.19 205 ILE A C 1
ATOM 1581 O O . ILE A 1 205 ? 4.731 15.213 -13.646 1.00 92.19 205 ILE A O 1
ATOM 1585 N N . ARG A 1 206 ? 2.661 15.333 -12.799 1.00 91.00 206 ARG A N 1
ATOM 1586 C CA . ARG A 1 206 ? 2.096 14.288 -13.648 1.00 91.00 206 ARG A CA 1
ATOM 1587 C C . ARG A 1 206 ? 1.818 14.800 -15.064 1.00 91.00 206 ARG A C 1
ATOM 1589 O O . ARG A 1 206 ? 1.037 15.742 -15.234 1.00 91.00 206 ARG A O 1
ATOM 1596 N N . ALA A 1 207 ? 2.356 14.126 -16.077 1.00 89.75 207 ALA A N 1
ATOM 1597 C CA . ALA A 1 207 ? 2.050 14.420 -17.477 1.00 89.75 207 ALA A CA 1
ATOM 1598 C C . ALA A 1 207 ? 0.575 14.096 -17.827 1.00 89.75 207 ALA A C 1
ATOM 1600 O O . ALA A 1 207 ? -0.055 13.229 -17.219 1.00 89.75 207 ALA A O 1
ATOM 1601 N N . GLY A 1 208 ? -0.008 14.816 -18.795 1.00 81.94 208 GLY A N 1
ATOM 1602 C CA . GLY A 1 208 ? -1.391 14.602 -19.270 1.00 81.94 208 GLY A CA 1
ATOM 1603 C C . GLY A 1 208 ? -2.508 15.346 -18.512 1.00 81.94 208 GLY A C 1
ATOM 1604 O O . GLY A 1 208 ? -3.640 15.358 -18.980 1.00 81.94 208 GLY A O 1
ATOM 1605 N N . ASN A 1 209 ? -2.180 16.037 -17.413 1.00 64.19 209 ASN A N 1
ATOM 1606 C CA . ASN A 1 209 ? -3.027 16.973 -16.651 1.00 64.19 209 ASN A CA 1
ATOM 1607 C C . ASN A 1 209 ? -4.242 16.378 -15.887 1.00 64.19 209 ASN A C 1
ATOM 1609 O O . ASN A 1 209 ? -5.311 16.163 -16.447 1.00 64.19 209 ASN A O 1
ATOM 1613 N N . TYR A 1 210 ? -4.095 16.246 -14.558 1.00 55.34 210 TYR A N 1
ATOM 1614 C CA . TYR A 1 210 ? -5.204 16.197 -13.574 1.00 55.34 210 TYR A CA 1
ATOM 1615 C C . TYR A 1 210 ? -4.966 17.090 -12.330 1.00 55.34 210 TYR A C 1
ATOM 1617 O O . TYR A 1 210 ? -5.886 17.324 -11.554 1.00 55.34 210 TYR A O 1
ATOM 1625 N N . SER A 1 211 ? -3.749 17.617 -12.140 1.00 54.38 211 SER A N 1
ATOM 1626 C CA . SER A 1 211 ? -3.383 18.636 -11.146 1.00 54.38 211 SER A CA 1
ATOM 1627 C C . SER A 1 211 ? -1.967 19.120 -11.471 1.00 54.38 211 SER A C 1
ATOM 1629 O O . SER A 1 211 ? -1.045 18.307 -11.520 1.00 54.38 211 SER A O 1
ATOM 1631 N N . LYS A 1 212 ? -1.774 20.427 -11.691 1.00 63.12 212 LYS A N 1
ATOM 1632 C CA . LYS A 1 212 ? -0.437 21.024 -11.885 1.00 63.12 212 LYS A CA 1
ATOM 1633 C C . LYS A 1 212 ? 0.374 21.128 -10.587 1.00 63.12 212 LYS A C 1
ATOM 1635 O O . LYS A 1 212 ? 1.487 21.629 -10.620 1.00 63.12 212 LYS A O 1
ATOM 1640 N N . ALA A 1 213 ? -0.175 20.693 -9.452 1.00 80.69 213 ALA A N 1
ATOM 1641 C CA . ALA A 1 213 ? 0.474 20.888 -8.164 1.00 80.69 213 ALA A CA 1
ATOM 1642 C C . ALA A 1 213 ? 1.680 19.960 -7.950 1.00 80.69 213 ALA A C 1
ATOM 1644 O O . ALA A 1 213 ? 2.522 20.288 -7.134 1.00 80.69 213 ALA A O 1
ATOM 1645 N N . GLY A 1 214 ? 1.784 18.807 -8.627 1.00 88.38 214 GLY A N 1
ATOM 1646 C CA . GLY A 1 214 ? 2.830 17.815 -8.320 1.00 88.38 214 GLY A CA 1
ATOM 1647 C C . GLY A 1 214 ? 2.726 17.283 -6.884 1.00 88.38 214 GLY A C 1
ATOM 1648 O O . GLY A 1 214 ? 1.630 17.245 -6.323 1.00 88.38 214 GLY A O 1
ATOM 1649 N N . TRP A 1 215 ? 3.854 16.926 -6.281 1.00 93.00 215 TRP A N 1
ATOM 1650 C CA . TRP A 1 215 ? 4.052 16.498 -4.893 1.00 93.00 215 TRP A CA 1
ATOM 1651 C C . TRP A 1 215 ? 5.032 17.441 -4.202 1.00 93.00 215 TRP A C 1
ATOM 1653 O O . TRP A 1 215 ? 5.971 17.899 -4.843 1.00 93.00 215 TRP A O 1
ATOM 1663 N N . ALA A 1 216 ? 4.833 17.715 -2.913 1.00 95.00 216 ALA A N 1
ATOM 1664 C CA . ALA A 1 216 ? 5.854 18.396 -2.127 1.00 95.00 216 ALA A CA 1
ATOM 1665 C C . ALA A 1 216 ? 7.126 17.551 -2.130 1.00 95.00 216 ALA A C 1
ATOM 1667 O O . ALA A 1 216 ? 7.037 16.315 -2.102 1.00 95.00 216 ALA A O 1
ATOM 1668 N N . ARG A 1 217 ? 8.300 18.182 -2.134 1.00 96.19 217 ARG A N 1
ATOM 1669 C CA . ARG A 1 217 ? 9.506 17.447 -1.782 1.00 96.19 217 ARG A CA 1
ATOM 1670 C C . ARG A 1 217 ? 9.354 17.035 -0.327 1.00 96.19 217 ARG A C 1
ATOM 1672 O O . ARG A 1 217 ? 9.210 17.867 0.564 1.00 96.19 217 ARG A O 1
ATOM 1679 N N . GLU A 1 218 ? 9.351 15.736 -0.096 1.00 96.56 218 GLU A N 1
ATOM 1680 C CA . GLU A 1 218 ? 9.181 15.185 1.236 1.00 96.56 218 GLU A CA 1
ATOM 1681 C C . GLU A 1 218 ? 10.048 13.955 1.430 1.00 96.56 218 GLU A C 1
ATOM 1683 O O . GLU A 1 218 ? 10.382 13.240 0.481 1.00 96.56 218 GLU A O 1
ATOM 1688 N N . GLU A 1 219 ? 10.416 13.736 2.684 1.00 96.62 219 GLU A N 1
ATOM 1689 C CA . GLU A 1 219 ? 11.258 12.634 3.105 1.00 96.62 219 GLU A CA 1
ATOM 1690 C C . GLU A 1 219 ? 10.777 12.096 4.454 1.00 96.62 219 GLU A C 1
ATOM 1692 O O . GLU A 1 219 ? 10.298 12.850 5.302 1.00 96.62 219 GLU A O 1
ATOM 1697 N N . PHE A 1 220 ? 10.870 10.784 4.645 1.00 98.00 220 PHE A N 1
ATOM 1698 C CA . PHE A 1 220 ? 10.498 10.113 5.881 1.00 98.00 220 PHE A CA 1
ATOM 1699 C C . PHE A 1 220 ? 11.418 8.925 6.168 1.00 98.00 220 PHE A C 1
ATOM 1701 O O . PHE A 1 220 ? 11.723 8.111 5.294 1.00 98.00 220 PHE A O 1
ATOM 1708 N N . PHE A 1 221 ? 11.845 8.825 7.422 1.00 98.56 221 PHE A N 1
ATOM 1709 C CA . PHE A 1 221 ? 12.782 7.816 7.907 1.00 98.56 221 PHE A CA 1
ATOM 1710 C C . PHE A 1 221 ? 12.547 7.561 9.394 1.00 98.56 221 PHE A C 1
ATOM 1712 O O . PHE A 1 221 ? 12.046 8.417 10.125 1.00 98.56 221 PHE A O 1
ATOM 1719 N N . TYR A 1 222 ? 12.881 6.359 9.843 1.00 98.62 222 TYR A N 1
ATOM 1720 C CA . TYR A 1 222 ? 12.777 5.971 11.244 1.00 98.62 222 TYR A CA 1
ATOM 1721 C C . TYR A 1 222 ? 14.102 6.232 11.958 1.00 98.62 222 TYR A C 1
ATOM 1723 O O . TYR A 1 222 ? 15.161 6.004 11.375 1.00 98.62 222 TYR A O 1
ATOM 1731 N N . VAL A 1 223 ? 14.047 6.709 13.199 1.00 98.69 223 VAL A N 1
ATOM 1732 C CA . VAL A 1 223 ? 15.233 7.021 14.001 1.00 98.69 223 VAL A CA 1
ATOM 1733 C C . VAL A 1 223 ? 15.464 5.926 15.037 1.00 98.69 223 VAL A C 1
ATOM 1735 O O . VAL A 1 223 ? 14.594 5.611 15.846 1.00 98.69 223 VAL A O 1
ATOM 1738 N N . GLU A 1 224 ? 16.657 5.357 14.993 1.00 98.06 224 GLU A N 1
ATOM 1739 C CA . GLU A 1 224 ? 17.232 4.439 15.968 1.00 98.06 224 GLU A CA 1
ATOM 1740 C C . GLU A 1 224 ? 18.122 5.191 16.969 1.00 98.06 224 GLU A C 1
ATOM 1742 O O . GLU A 1 224 ? 18.346 6.403 16.866 1.00 98.06 224 GLU A O 1
ATOM 1747 N N . GLU A 1 225 ? 18.650 4.443 17.936 1.00 98.06 225 GLU A N 1
ATOM 1748 C CA . GLU A 1 225 ? 19.622 4.931 18.915 1.00 98.06 225 GLU A CA 1
ATOM 1749 C C . GLU A 1 225 ? 20.770 5.726 18.266 1.00 98.06 225 GLU A C 1
ATOM 1751 O O . GLU A 1 225 ? 21.183 5.474 17.129 1.00 98.06 225 GLU A O 1
ATOM 1756 N N . GLU A 1 226 ? 21.282 6.716 19.003 1.00 97.62 226 GLU A N 1
ATOM 1757 C CA . GLU A 1 226 ? 22.368 7.615 18.570 1.00 97.62 226 GLU A CA 1
ATOM 1758 C C . GLU A 1 226 ? 22.053 8.437 17.298 1.00 97.62 226 GLU A C 1
ATOM 1760 O O . GLU A 1 226 ? 22.942 9.057 16.713 1.00 97.62 226 GLU A O 1
ATOM 1765 N N . GLY A 1 227 ? 20.784 8.485 16.875 1.00 97.94 227 GLY A N 1
ATOM 1766 C CA . GLY A 1 227 ? 20.352 9.225 15.690 1.00 97.94 227 GLY A CA 1
ATOM 1767 C C . GLY A 1 227 ? 20.584 8.465 14.384 1.00 97.94 227 GLY A C 1
ATOM 1768 O O . GLY A 1 227 ? 20.544 9.065 13.307 1.00 97.94 227 GLY A O 1
ATOM 1769 N N . ARG A 1 228 ? 20.847 7.153 14.442 1.00 98.38 228 ARG A N 1
ATOM 1770 C CA . ARG A 1 228 ? 20.922 6.307 13.245 1.00 98.38 228 ARG A CA 1
ATOM 1771 C C . ARG A 1 228 ? 19.573 6.310 12.527 1.00 98.38 228 ARG A C 1
ATOM 1773 O O . ARG A 1 228 ? 18.541 6.154 13.163 1.00 98.38 228 ARG A O 1
ATOM 1780 N N . ILE A 1 229 ? 19.567 6.442 11.204 1.00 98.25 229 ILE A N 1
ATOM 1781 C CA . ILE A 1 229 ? 18.322 6.443 10.427 1.00 98.25 229 ILE A CA 1
ATOM 1782 C C . ILE A 1 229 ? 18.113 5.119 9.685 1.00 98.25 229 ILE A C 1
ATOM 1784 O O . ILE A 1 229 ? 19.062 4.482 9.225 1.00 98.25 229 ILE A O 1
ATOM 1788 N N . ILE A 1 230 ? 16.852 4.715 9.558 1.00 97.94 230 ILE A N 1
ATOM 1789 C CA . ILE A 1 230 ? 16.386 3.612 8.718 1.00 97.94 230 ILE A CA 1
ATOM 1790 C C . ILE A 1 230 ? 15.485 4.189 7.628 1.00 97.94 230 ILE A C 1
ATOM 1792 O O . ILE A 1 230 ? 14.526 4.905 7.916 1.00 97.94 230 ILE A O 1
ATOM 1796 N N . GLY A 1 231 ? 15.765 3.805 6.383 1.00 96.19 231 GLY A N 1
ATOM 1797 C CA . GLY A 1 231 ? 15.152 4.383 5.191 1.00 96.19 231 GLY A CA 1
ATOM 1798 C C . GLY A 1 231 ? 16.104 5.392 4.564 1.00 96.19 231 GLY A C 1
ATOM 1799 O O . GLY A 1 231 ? 16.375 6.439 5.143 1.00 96.19 231 GLY A O 1
ATOM 1800 N N . ASP A 1 232 ? 16.636 5.052 3.392 1.00 95.25 232 ASP A N 1
ATOM 1801 C CA . ASP A 1 232 ? 17.594 5.907 2.692 1.00 95.25 232 ASP A CA 1
ATOM 1802 C C . ASP A 1 232 ? 16.965 7.251 2.347 1.00 95.25 232 ASP A C 1
ATOM 1804 O O . ASP A 1 232 ? 15.806 7.302 1.937 1.00 95.25 232 ASP A O 1
ATOM 1808 N N . ILE A 1 233 ? 17.740 8.327 2.432 1.00 96.19 233 ILE A N 1
ATOM 1809 C CA . ILE A 1 233 ? 17.314 9.645 1.966 1.00 96.19 233 ILE A CA 1
ATOM 1810 C C . ILE A 1 233 ? 17.453 9.700 0.443 1.00 96.19 233 ILE A C 1
ATOM 1812 O O . ILE A 1 233 ? 18.525 9.432 -0.100 1.00 96.19 233 ILE A O 1
ATOM 1816 N N . ALA A 1 234 ? 16.370 10.054 -0.243 1.00 93.25 234 ALA A N 1
ATOM 1817 C CA . ALA A 1 234 ? 16.310 10.072 -1.702 1.00 93.25 234 ALA A CA 1
ATOM 1818 C C . ALA A 1 234 ? 16.649 11.449 -2.299 1.00 93.25 234 ALA A C 1
ATOM 1820 O O . ALA A 1 234 ? 16.995 11.535 -3.475 1.00 93.25 234 ALA A O 1
ATOM 1821 N N . TRP A 1 235 ? 16.561 12.527 -1.510 1.00 93.62 235 TRP A N 1
ATOM 1822 C CA . TRP A 1 235 ? 16.722 13.897 -2.002 1.00 93.62 235 TRP A CA 1
ATOM 1823 C C . TRP A 1 235 ? 17.363 14.810 -0.957 1.00 93.62 235 TRP A C 1
ATOM 1825 O O . TRP A 1 235 ? 17.205 14.595 0.242 1.00 93.62 235 TRP A O 1
ATOM 1835 N N . SER A 1 236 ? 18.033 15.859 -1.427 1.00 95.00 236 SER A N 1
ATOM 1836 C CA . SER A 1 236 ? 18.439 16.997 -0.594 1.00 95.00 236 SER A CA 1
ATOM 1837 C C . SER A 1 236 ? 17.341 18.064 -0.563 1.00 95.00 236 SER A C 1
ATOM 1839 O O . SER A 1 236 ? 16.484 18.098 -1.448 1.00 95.00 236 SER A O 1
ATOM 1841 N N . PHE A 1 237 ? 17.404 18.962 0.420 1.00 97.25 237 PHE A N 1
ATOM 1842 C CA . PHE A 1 237 ? 16.419 20.024 0.631 1.00 97.25 237 PHE A CA 1
ATOM 1843 C C . PHE A 1 237 ? 17.072 21.405 0.672 1.00 97.25 237 PHE A C 1
ATOM 1845 O O . PHE A 1 237 ? 18.168 21.568 1.202 1.00 97.25 237 PHE A O 1
ATOM 1852 N N . SER A 1 238 ? 16.376 22.412 0.144 1.00 96.06 238 SER A N 1
ATOM 1853 C CA . SER A 1 238 ? 16.731 23.826 0.327 1.00 96.06 238 SER A CA 1
ATOM 1854 C C . SER A 1 238 ? 16.062 24.449 1.550 1.00 96.06 238 SER A C 1
ATOM 1856 O O . SER A 1 238 ? 16.571 25.424 2.100 1.00 96.06 238 SER A O 1
ATOM 1858 N N . ASN A 1 239 ? 14.914 23.912 1.963 1.00 96.94 239 ASN A N 1
ATOM 1859 C CA . ASN A 1 239 ? 14.127 24.404 3.081 1.00 96.94 239 ASN A CA 1
ATOM 1860 C C . ASN A 1 239 ? 13.281 23.267 3.690 1.00 96.94 239 ASN A C 1
ATOM 1862 O O . ASN A 1 239 ? 13.125 22.201 3.104 1.00 96.94 239 ASN A O 1
ATOM 1866 N N . PHE A 1 240 ? 12.729 23.515 4.879 1.00 97.38 240 PHE A N 1
ATOM 1867 C CA . PHE A 1 240 ? 11.640 22.727 5.456 1.00 97.38 240 PHE A CA 1
ATOM 1868 C C . PHE A 1 240 ? 10.497 23.669 5.828 1.00 97.38 240 PHE A C 1
ATOM 1870 O O . PHE A 1 240 ? 10.684 24.615 6.602 1.00 97.38 240 PHE A O 1
ATOM 1877 N N . THR A 1 241 ? 9.316 23.396 5.288 1.00 96.81 241 THR A N 1
ATOM 1878 C CA . THR A 1 241 ? 8.056 24.064 5.652 1.00 96.81 241 THR A CA 1
ATOM 1879 C C . THR A 1 241 ? 7.404 23.411 6.866 1.00 96.81 241 THR A C 1
ATOM 1881 O O . THR A 1 241 ? 6.752 24.089 7.656 1.00 96.81 241 THR A O 1
ATOM 1884 N N . SER A 1 242 ? 7.610 22.104 7.052 1.00 97.56 242 SER A N 1
ATOM 1885 C CA . SER A 1 242 ? 7.165 21.379 8.237 1.00 97.56 242 SER A CA 1
ATOM 1886 C C . SER A 1 242 ? 8.032 20.151 8.506 1.00 97.56 242 SER A C 1
ATOM 1888 O O . SER A 1 242 ? 8.683 19.611 7.608 1.00 97.56 242 SER A O 1
ATOM 1890 N N . ALA A 1 243 ? 8.025 19.716 9.762 1.00 98.19 243 ALA A N 1
ATOM 1891 C CA . ALA A 1 243 ? 8.552 18.430 10.178 1.00 98.19 243 ALA A CA 1
ATOM 1892 C C . ALA A 1 243 ? 7.668 17.855 11.290 1.00 98.19 243 ALA A C 1
ATOM 1894 O O . ALA A 1 243 ? 7.133 18.598 12.115 1.00 98.19 243 ALA A O 1
ATOM 1895 N N . THR A 1 244 ? 7.505 16.537 11.313 1.00 98.44 244 THR A N 1
ATOM 1896 C CA . THR A 1 244 ? 6.691 15.834 12.310 1.00 98.44 244 THR A CA 1
ATOM 1897 C C . THR A 1 244 ? 7.412 14.620 12.862 1.00 98.44 244 THR A C 1
ATOM 1899 O O . THR A 1 244 ? 8.144 13.944 12.135 1.00 98.44 244 THR A O 1
ATOM 1902 N N . VAL A 1 245 ? 7.118 14.303 14.117 1.00 98.25 245 VAL A N 1
ATOM 1903 C CA . VAL A 1 245 ? 7.566 13.117 14.840 1.00 98.25 245 VAL A CA 1
ATOM 1904 C C . VAL A 1 245 ? 6.355 12.231 15.101 1.00 98.25 245 VAL A C 1
ATOM 1906 O O . VAL A 1 245 ? 5.409 12.640 15.768 1.00 98.25 245 VAL A O 1
ATOM 1909 N N . THR A 1 246 ? 6.372 11.007 14.583 1.00 98.19 246 THR A N 1
ATOM 1910 C CA . THR A 1 246 ? 5.363 9.985 14.887 1.00 98.19 246 THR A CA 1
ATOM 1911 C C . THR A 1 246 ? 6.001 8.913 15.766 1.00 98.19 246 THR A C 1
ATOM 1913 O O . THR A 1 246 ? 6.787 8.109 15.255 1.00 98.19 246 THR A O 1
ATOM 1916 N N . PRO A 1 247 ? 5.703 8.869 17.075 1.00 97.75 247 PRO A N 1
ATOM 1917 C CA . PRO A 1 247 ? 6.293 7.871 17.960 1.00 97.75 247 PRO A CA 1
ATOM 1918 C C . PRO A 1 247 ? 5.829 6.472 17.564 1.00 97.75 247 PRO A C 1
ATOM 1920 O O . PRO A 1 247 ? 4.634 6.228 17.524 1.00 97.75 247 PRO A O 1
ATOM 1923 N N . CYS A 1 248 ? 6.721 5.533 17.276 1.00 97.69 248 CYS A N 1
ATOM 1924 C CA . CYS A 1 248 ? 6.314 4.160 16.982 1.00 97.69 248 CYS A CA 1
ATOM 1925 C C . CYS A 1 248 ? 6.197 3.359 18.280 1.00 97.69 248 CYS A C 1
ATOM 1927 O O . CYS A 1 248 ? 6.908 3.608 19.256 1.00 97.69 248 CYS A O 1
ATOM 1929 N N . ASN A 1 249 ? 5.284 2.392 18.302 1.00 95.38 249 ASN A N 1
ATOM 1930 C CA . ASN A 1 249 ? 5.126 1.512 19.452 1.00 95.38 249 ASN A CA 1
ATOM 1931 C C . ASN A 1 249 ? 6.350 0.599 19.617 1.00 95.38 249 ASN A C 1
ATOM 1933 O O . ASN A 1 249 ? 7.043 0.262 18.658 1.00 95.38 249 ASN A O 1
ATOM 1937 N N . ASP A 1 250 ? 6.595 0.138 20.836 1.00 93.62 250 ASP A N 1
ATOM 1938 C CA . ASP A 1 250 ? 7.640 -0.838 21.164 1.00 93.62 250 ASP A CA 1
ATOM 1939 C C . ASP A 1 250 ? 7.185 -2.299 20.962 1.00 93.62 250 ASP A C 1
ATOM 1941 O O . ASP A 1 250 ? 8.009 -3.218 20.936 1.00 93.62 250 ASP A O 1
ATOM 1945 N N . THR A 1 251 ? 5.887 -2.506 20.730 1.00 96.00 251 THR A N 1
ATOM 1946 C CA . THR A 1 251 ? 5.236 -3.807 20.546 1.00 96.00 251 THR A CA 1
ATOM 1947 C C . THR A 1 251 ? 4.371 -3.851 19.287 1.00 96.00 251 THR A C 1
ATOM 1949 O O . THR A 1 251 ? 3.830 -2.837 18.824 1.00 96.00 251 THR A O 1
ATOM 1952 N N . TYR A 1 252 ? 4.205 -5.059 18.739 1.00 98.31 252 TYR A N 1
ATOM 1953 C CA . TYR A 1 252 ? 3.290 -5.279 17.623 1.00 98.31 252 TYR A CA 1
ATOM 1954 C C . TYR A 1 252 ? 1.836 -5.376 18.087 1.00 98.31 252 TYR A C 1
ATOM 1956 O O . TYR A 1 252 ? 1.533 -6.117 19.023 1.00 98.31 252 TYR A O 1
ATOM 1964 N N . LEU A 1 253 ? 0.939 -4.706 17.361 1.00 98.69 253 LEU A N 1
ATOM 1965 C CA . LEU A 1 253 ? -0.501 -4.967 17.406 1.00 98.69 253 LEU A CA 1
ATOM 1966 C C . LEU A 1 253 ? -0.857 -5.963 16.300 1.00 98.69 253 LEU A C 1
ATOM 1968 O O . LEU A 1 253 ? -0.484 -5.767 15.143 1.00 98.69 253 LEU A O 1
ATOM 1972 N N . THR A 1 254 ? -1.586 -7.024 16.644 1.00 98.88 254 THR A N 1
ATOM 1973 C CA . THR A 1 254 ? -2.063 -8.036 15.691 1.00 98.88 254 THR A CA 1
ATOM 1974 C C . THR A 1 254 ? -3.584 -8.005 15.561 1.00 98.88 254 THR A C 1
ATOM 1976 O O . THR A 1 254 ? -4.300 -8.102 16.559 1.00 98.88 254 THR A O 1
ATOM 1979 N N . ILE A 1 255 ? -4.065 -7.927 14.318 1.00 98.88 255 ILE A N 1
ATOM 1980 C CA . ILE A 1 255 ? -5.465 -8.143 13.932 1.00 98.88 255 ILE A CA 1
ATOM 1981 C C . ILE A 1 255 ? -5.518 -9.446 13.134 1.00 98.88 255 ILE A C 1
ATOM 1983 O O . ILE A 1 255 ? -4.979 -9.524 12.031 1.00 98.88 255 ILE A O 1
ATOM 1987 N N . GLU A 1 256 ? -6.137 -10.477 13.703 1.00 98.75 256 GLU A N 1
ATOM 1988 C CA . GLU A 1 256 ? -6.133 -11.836 13.156 1.00 98.75 256 GLU A CA 1
ATOM 1989 C C . GLU A 1 256 ? -7.544 -12.367 12.907 1.00 98.75 256 GLU A C 1
ATOM 1991 O O . GLU A 1 256 ? -8.393 -12.364 13.804 1.00 98.75 256 GLU A O 1
ATOM 1996 N N . GLY A 1 257 ? -7.765 -12.932 11.721 1.00 98.62 257 GLY A N 1
ATOM 1997 C CA . GLY A 1 257 ? -9.044 -13.528 11.347 1.00 98.62 257 GLY A CA 1
ATOM 1998 C C . GLY A 1 257 ? -10.029 -12.494 10.812 1.00 98.62 257 GLY A C 1
ATOM 1999 O O . GLY A 1 257 ? -9.758 -11.293 10.827 1.00 98.62 257 GLY A O 1
ATOM 2000 N N . GLY A 1 258 ? -11.205 -12.961 10.401 1.00 98.31 258 GLY A N 1
ATOM 2001 C CA . GLY A 1 258 ? -12.298 -12.119 9.915 1.00 98.31 258 GLY A CA 1
ATOM 2002 C C . GLY A 1 258 ? -12.592 -12.298 8.424 1.00 98.31 258 GLY A C 1
ATOM 2003 O O . GLY A 1 258 ? -11.709 -12.174 7.572 1.00 98.31 258 GLY A O 1
ATOM 2004 N N . GLY A 1 259 ? -13.858 -12.570 8.118 1.00 98.56 259 GLY A N 1
ATOM 2005 C CA . GLY A 1 259 ? -14.427 -12.491 6.776 1.00 98.56 259 GLY A CA 1
ATOM 2006 C C . GLY A 1 259 ? -15.188 -11.181 6.589 1.00 98.56 259 GLY A C 1
ATOM 2007 O O . GLY A 1 259 ? -15.909 -10.762 7.487 1.00 98.56 259 GLY A O 1
ATOM 2008 N N . PHE A 1 260 ? -15.052 -10.547 5.431 1.00 98.75 260 PHE A N 1
ATOM 2009 C CA . PHE A 1 260 ? -15.740 -9.305 5.088 1.00 98.75 260 PHE A CA 1
ATOM 2010 C C . PHE A 1 260 ? -16.563 -9.496 3.820 1.00 98.75 260 PHE A C 1
ATOM 2012 O O . PHE A 1 260 ? -16.006 -9.795 2.760 1.00 98.75 260 PHE A O 1
ATOM 2019 N N . TYR A 1 261 ? -17.872 -9.297 3.932 1.00 98.50 261 TYR A N 1
ATOM 2020 C CA . TYR A 1 261 ? -18.787 -9.219 2.803 1.00 98.50 261 TYR A CA 1
ATOM 2021 C C . TYR A 1 261 ? -19.182 -7.771 2.542 1.00 98.50 261 TYR A C 1
ATOM 2023 O O . TYR A 1 261 ? -19.430 -7.010 3.474 1.00 98.50 261 TYR A O 1
ATOM 2031 N N . PHE A 1 262 ? -19.225 -7.388 1.270 1.00 98.25 262 PHE A N 1
ATOM 2032 C CA . PHE A 1 262 ? -19.584 -6.038 0.837 1.00 98.25 262 PHE A CA 1
ATOM 2033 C C . PHE A 1 262 ? -20.842 -6.075 -0.023 1.00 98.25 262 PHE A C 1
ATOM 2035 O O . PHE A 1 262 ? -20.977 -6.951 -0.885 1.00 98.25 262 PHE A O 1
ATOM 2042 N N . SER A 1 263 ? -21.747 -5.113 0.179 1.00 97.00 263 SER A N 1
ATOM 2043 C CA . SER A 1 263 ? -23.010 -5.050 -0.570 1.00 97.00 263 SER A CA 1
ATOM 2044 C C . SER A 1 263 ? -22.827 -4.784 -2.072 1.00 97.00 263 SER A C 1
ATOM 2046 O O . SER A 1 263 ? -23.714 -5.129 -2.862 1.00 97.00 263 SER A O 1
ATOM 2048 N N . GLY A 1 264 ? -21.683 -4.208 -2.472 1.00 96.06 264 GLY A N 1
ATOM 2049 C CA . GLY A 1 264 ? -21.374 -3.842 -3.855 1.00 96.06 264 GLY A CA 1
ATOM 2050 C C . GLY A 1 264 ? -22.090 -2.573 -4.317 1.00 96.06 264 GLY A C 1
ATOM 2051 O O . GLY A 1 264 ? -22.112 -2.283 -5.509 1.00 96.06 264 GLY A O 1
ATOM 2052 N N . GLU A 1 265 ? -22.717 -1.835 -3.401 1.00 96.31 265 GLU A N 1
ATOM 2053 C CA . GLU A 1 265 ? -23.597 -0.709 -3.716 1.00 96.31 265 GLU A CA 1
ATOM 2054 C C . GLU A 1 265 ? -22.886 0.645 -3.657 1.00 96.31 265 GLU A C 1
ATOM 2056 O O . GLU A 1 265 ? -21.791 0.801 -3.117 1.00 96.31 265 GLU A O 1
ATOM 2061 N N . THR A 1 266 ? -23.538 1.650 -4.238 1.00 95.56 266 THR A N 1
ATOM 2062 C CA . THR A 1 266 ? -23.070 3.038 -4.215 1.00 95.56 266 THR A CA 1
ATOM 2063 C C . THR A 1 266 ? -23.609 3.744 -2.965 1.00 95.56 266 THR A C 1
ATOM 2065 O O . THR A 1 266 ? -24.780 3.541 -2.641 1.00 95.56 266 THR A O 1
ATOM 2068 N N . PRO A 1 267 ? -22.814 4.596 -2.291 1.00 94.50 267 PRO A N 1
ATOM 2069 C CA . PRO A 1 267 ? -23.318 5.514 -1.274 1.00 94.50 267 PRO A CA 1
ATOM 2070 C C . PRO A 1 267 ? -24.506 6.342 -1.777 1.00 94.50 267 PRO A C 1
ATOM 2072 O O . PRO A 1 267 ? -24.464 6.830 -2.905 1.00 94.50 267 PRO A O 1
ATOM 2075 N N . GLU A 1 268 ? -25.544 6.520 -0.957 1.00 87.00 268 GLU A N 1
ATOM 2076 C CA . GLU A 1 268 ? -26.776 7.220 -1.377 1.00 87.00 268 GLU A CA 1
ATOM 2077 C C . GLU A 1 268 ? -26.505 8.682 -1.787 1.00 87.00 268 GLU A C 1
ATOM 2079 O O . GLU A 1 268 ? -27.033 9.152 -2.792 1.00 87.00 268 GLU A O 1
ATOM 2084 N N . ASP A 1 269 ? -25.580 9.349 -1.090 1.00 85.88 269 ASP A N 1
ATOM 2085 C CA . ASP A 1 269 ? -25.131 10.722 -1.362 1.00 85.88 269 ASP A CA 1
ATOM 2086 C C . ASP A 1 269 ? -23.768 10.747 -2.083 1.00 85.88 269 ASP A C 1
ATOM 2088 O O . ASP A 1 269 ? -22.837 11.472 -1.709 1.00 85.88 269 ASP A O 1
ATOM 2092 N N . ALA A 1 270 ? -23.590 9.871 -3.074 1.00 89.44 270 ALA A N 1
ATOM 2093 C CA . ALA A 1 270 ? -22.330 9.747 -3.795 1.00 89.44 270 ALA A CA 1
ATOM 2094 C C . ALA A 1 270 ? -21.943 11.029 -4.557 1.00 89.44 270 ALA A C 1
ATOM 2096 O O . ALA A 1 270 ? -22.648 11.498 -5.448 1.00 89.44 270 ALA A O 1
ATOM 2097 N N . GLU A 1 271 ? -20.752 11.548 -4.260 1.00 90.81 271 GLU A N 1
ATOM 2098 C CA . GLU A 1 271 ? -20.099 12.635 -4.988 1.00 90.81 271 GLU A CA 1
ATOM 2099 C C . GLU A 1 271 ? -18.907 12.112 -5.803 1.00 90.81 271 GLU A C 1
ATOM 2101 O O . GLU A 1 271 ? -18.421 10.994 -5.620 1.00 90.81 271 GLU A O 1
ATOM 2106 N N . HIS A 1 272 ? -18.366 12.970 -6.670 1.00 90.31 272 HIS A N 1
ATOM 2107 C CA . HIS A 1 272 ? -17.153 12.701 -7.438 1.00 90.31 272 HIS A CA 1
ATOM 2108 C C . HIS A 1 272 ? -15.908 12.661 -6.527 1.00 90.31 272 HIS A C 1
ATOM 2110 O O . HIS A 1 272 ? -15.180 13.643 -6.374 1.00 90.31 272 HIS A O 1
ATOM 2116 N N . SER A 1 273 ? -15.693 11.533 -5.849 1.00 93.75 273 SER A N 1
ATOM 2117 C CA . SER A 1 273 ? -14.613 11.343 -4.879 1.00 93.75 273 SER A CA 1
ATOM 2118 C C . SER A 1 273 ? -14.324 9.865 -4.619 1.00 93.75 273 SER A C 1
ATOM 2120 O O . SER A 1 273 ? -15.026 8.985 -5.111 1.00 93.75 273 SER A O 1
ATOM 2122 N N . TYR A 1 274 ? -13.289 9.604 -3.823 1.00 94.44 274 TYR A N 1
ATOM 2123 C CA . TYR A 1 274 ? -13.000 8.278 -3.288 1.00 94.44 274 TYR A CA 1
ATOM 2124 C C . TYR A 1 274 ? -13.728 8.052 -1.963 1.00 94.44 274 TYR A C 1
ATOM 2126 O O . TYR A 1 274 ? -13.822 8.963 -1.139 1.00 94.44 274 TYR A O 1
ATOM 2134 N N . TYR A 1 275 ? -14.175 6.817 -1.740 1.00 96.38 275 TYR A N 1
ATOM 2135 C CA . TYR A 1 275 ? -14.867 6.412 -0.517 1.00 96.38 275 TYR A CA 1
ATOM 2136 C C . TYR A 1 275 ? -14.058 5.400 0.301 1.00 96.38 275 TYR A C 1
ATOM 2138 O O . TYR A 1 275 ? -13.427 4.481 -0.235 1.00 96.38 275 TYR A O 1
ATOM 2146 N N . GLN A 1 276 ? -14.092 5.593 1.619 1.00 95.44 276 GLN A N 1
ATOM 2147 C CA . GLN A 1 276 ? -13.504 4.721 2.627 1.00 95.44 276 GLN A CA 1
ATOM 2148 C C . GLN A 1 276 ? -14.522 3.646 3.013 1.00 95.44 276 GLN A C 1
ATOM 2150 O O . GLN A 1 276 ? -15.690 3.949 3.246 1.00 95.44 276 GLN A O 1
ATOM 2155 N N . HIS A 1 277 ? -14.072 2.397 3.102 1.00 93.69 277 HIS A N 1
ATOM 2156 C CA . HIS A 1 277 ? -14.955 1.251 3.357 1.00 93.69 277 HIS A CA 1
ATOM 2157 C C . HIS A 1 277 ? -14.314 0.172 4.241 1.00 93.69 277 HIS A C 1
ATOM 2159 O O . HIS A 1 277 ? -14.907 -0.880 4.458 1.00 93.69 277 HIS A O 1
ATOM 2165 N N . GLY A 1 278 ? -13.105 0.416 4.753 1.00 96.31 278 GLY A N 1
ATOM 2166 C CA . GLY A 1 278 ? -12.328 -0.602 5.450 1.00 96.31 278 GLY A CA 1
ATOM 2167 C C . GLY A 1 278 ? -11.546 -0.083 6.646 1.00 96.31 278 GLY A C 1
ATOM 2168 O O . GLY A 1 278 ? -12.052 0.712 7.438 1.00 96.31 278 GLY A O 1
ATOM 2169 N N . ILE A 1 279 ? -10.323 -0.577 6.778 1.00 98.62 279 ILE A N 1
ATOM 2170 C CA . ILE A 1 279 ? -9.411 -0.403 7.899 1.00 98.62 279 ILE A CA 1
ATOM 2171 C C . ILE A 1 279 ? -8.304 0.583 7.510 1.00 98.62 279 ILE A C 1
ATOM 2173 O O . ILE A 1 279 ? -7.439 0.291 6.680 1.00 98.62 279 ILE A O 1
ATOM 2177 N N . LEU A 1 280 ? -8.308 1.751 8.145 1.00 98.69 280 LEU A N 1
ATOM 2178 C CA . LEU A 1 280 ? -7.201 2.699 8.083 1.00 98.69 280 LEU A CA 1
ATOM 2179 C C . LEU A 1 280 ? -6.162 2.333 9.147 1.00 98.69 280 LEU A C 1
ATOM 2181 O O . LEU A 1 280 ? -6.479 2.270 10.329 1.00 98.69 280 LEU A O 1
ATOM 2185 N N . ILE A 1 281 ? -4.920 2.112 8.731 1.00 98.81 281 ILE A N 1
ATOM 2186 C CA . ILE A 1 281 ? -3.798 1.733 9.587 1.00 98.81 281 ILE A CA 1
ATOM 2187 C C . ILE A 1 281 ? -2.861 2.935 9.699 1.00 98.81 281 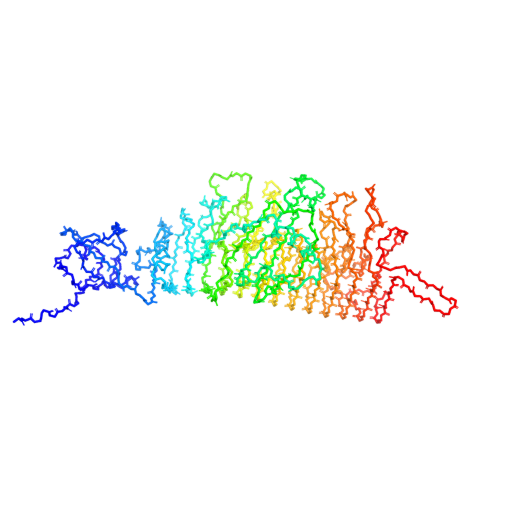ILE A C 1
ATOM 2189 O O . ILE A 1 281 ? -2.191 3.307 8.731 1.00 98.81 281 ILE A O 1
ATOM 2193 N N . GLN A 1 282 ? -2.838 3.542 10.885 1.00 97.75 282 GLN A N 1
ATOM 2194 C CA . GLN A 1 282 ? -1.971 4.675 11.245 1.00 97.75 282 GLN A CA 1
ATOM 2195 C C . GLN A 1 282 ? -1.042 4.337 12.419 1.00 97.75 282 GLN A C 1
ATOM 2197 O O . GLN A 1 282 ? -0.366 5.211 12.952 1.00 97.75 282 GLN A O 1
ATOM 2202 N N . ARG A 1 283 ? -1.017 3.065 12.827 1.00 98.25 283 ARG A N 1
ATOM 2203 C CA . ARG A 1 283 ? -0.143 2.534 13.869 1.00 98.25 283 ARG A CA 1
ATOM 2204 C C . ARG A 1 283 ? 1.016 1.778 13.228 1.00 98.25 283 ARG A C 1
ATOM 2206 O O . ARG A 1 283 ? 0.794 0.792 12.519 1.00 98.25 283 ARG A O 1
ATOM 2213 N N . SER A 1 284 ? 2.241 2.211 13.501 1.00 98.25 284 SER A N 1
ATOM 2214 C CA . SER A 1 284 ? 3.456 1.456 13.172 1.00 98.25 284 SER A CA 1
ATOM 2215 C C . SER A 1 284 ? 3.494 0.119 13.918 1.00 98.25 284 SER A C 1
ATOM 2217 O O . SER A 1 284 ? 2.822 -0.047 14.935 1.00 98.25 284 SER A O 1
ATOM 2219 N N . ARG A 1 285 ? 4.278 -0.849 13.437 1.00 98.50 285 ARG A N 1
ATOM 2220 C CA . ARG A 1 285 ? 4.377 -2.186 14.051 1.00 98.50 285 ARG A CA 1
ATOM 2221 C C . ARG A 1 285 ? 3.010 -2.852 14.176 1.00 98.50 285 ARG A C 1
ATOM 2223 O O . ARG A 1 285 ? 2.567 -3.238 15.255 1.00 98.50 285 ARG A O 1
ATOM 2230 N N . THR A 1 286 ? 2.325 -2.968 13.046 1.00 98.88 286 THR A N 1
ATOM 2231 C CA . THR A 1 286 ? 1.002 -3.597 12.961 1.00 98.88 286 THR A CA 1
ATOM 2232 C C . THR A 1 286 ? 1.061 -4.800 12.032 1.00 98.88 286 THR A C 1
ATOM 2234 O O . THR A 1 286 ? 1.629 -4.727 10.944 1.00 98.88 286 THR A O 1
ATOM 2237 N N . ILE A 1 287 ? 0.446 -5.905 12.447 1.00 98.94 287 ILE A N 1
ATOM 2238 C CA . ILE A 1 287 ? 0.269 -7.105 11.630 1.00 98.94 287 ILE A CA 1
ATOM 2239 C C . ILE A 1 287 ? -1.230 -7.320 11.436 1.00 98.94 287 ILE A C 1
ATOM 2241 O O . ILE A 1 287 ? -1.964 -7.519 12.403 1.00 98.94 287 ILE A O 1
ATOM 2245 N N . VAL A 1 288 ? -1.688 -7.303 10.187 1.00 98.94 288 VAL A N 1
ATOM 2246 C CA . VAL A 1 288 ? -3.051 -7.717 9.828 1.00 98.94 288 VAL A CA 1
ATOM 2247 C C . VAL A 1 288 ? -2.954 -9.023 9.065 1.00 98.94 288 VAL A C 1
ATOM 2249 O O . VAL A 1 288 ? -2.236 -9.093 8.063 1.00 98.94 288 VAL A O 1
ATOM 2252 N N . ARG A 1 289 ? -3.647 -10.062 9.540 1.00 98.88 289 ARG A N 1
ATOM 2253 C CA . ARG A 1 289 ? -3.520 -11.396 8.955 1.00 98.88 289 ARG A CA 1
ATOM 2254 C C . ARG A 1 289 ? -4.767 -12.263 8.988 1.00 98.88 289 ARG A C 1
ATOM 2256 O O . ARG A 1 289 ? -5.660 -12.051 9.805 1.00 98.88 289 ARG A O 1
ATOM 2263 N N . GLU A 1 290 ? -4.764 -13.289 8.141 1.00 98.75 290 GLU A N 1
ATOM 2264 C CA . GLU A 1 290 ? -5.792 -14.341 8.082 1.00 98.75 290 GLU A CA 1
ATOM 2265 C C . GLU A 1 290 ? -7.187 -13.797 7.746 1.00 98.75 290 GLU A C 1
ATOM 2267 O O . GLU A 1 290 ? -8.172 -14.120 8.408 1.00 98.75 290 GLU A O 1
ATOM 2272 N N . GLN A 1 291 ? -7.280 -12.933 6.731 1.00 98.69 291 GLN A N 1
ATOM 2273 C CA . GLN A 1 291 ? -8.542 -12.286 6.361 1.00 98.69 291 GLN A CA 1
ATOM 2274 C C . GLN A 1 291 ? -9.016 -12.662 4.970 1.00 98.69 291 GLN A C 1
ATOM 2276 O O . GLN A 1 291 ? -8.245 -12.959 4.054 1.00 98.69 291 GLN A O 1
ATOM 2281 N N . TRP A 1 292 ? -10.328 -12.608 4.803 1.00 98.38 292 TRP A N 1
ATOM 2282 C CA . TRP A 1 292 ? -10.971 -12.858 3.528 1.00 98.38 292 TRP A CA 1
ATOM 2283 C C . TRP A 1 292 ? -11.969 -11.748 3.234 1.00 98.38 292 TRP A C 1
ATOM 2285 O O . TRP A 1 292 ? -12.760 -11.380 4.095 1.00 98.38 292 TRP A O 1
ATOM 2295 N N . MET A 1 293 ? -11.955 -11.229 2.012 1.00 97.88 293 MET A N 1
ATOM 2296 C CA . MET A 1 293 ? -12.943 -10.268 1.522 1.00 97.88 293 MET A CA 1
ATOM 2297 C C . MET A 1 293 ? -13.721 -10.850 0.351 1.00 97.88 293 MET A C 1
ATOM 2299 O O . MET A 1 293 ? -13.115 -11.538 -0.465 1.00 97.88 293 MET A O 1
ATOM 2303 N N . GLY A 1 294 ? -15.003 -10.515 0.203 1.00 96.94 294 GLY A N 1
ATOM 2304 C CA . GLY A 1 294 ? -15.842 -10.888 -0.938 1.00 96.94 294 GLY A CA 1
ATOM 2305 C C . GLY A 1 294 ? -17.107 -10.043 -1.059 1.00 96.94 294 GLY A C 1
ATOM 2306 O O . GLY A 1 294 ? -17.460 -9.302 -0.153 1.00 96.94 294 GLY A O 1
ATOM 2307 N N . LEU A 1 295 ? -17.806 -10.146 -2.187 1.00 97.62 295 LEU A N 1
ATOM 2308 C CA . LEU A 1 295 ? -19.150 -9.580 -2.310 1.00 97.62 295 LEU A CA 1
ATOM 2309 C C . LEU A 1 295 ? -20.165 -10.478 -1.609 1.00 97.62 295 LEU A C 1
ATOM 2311 O O . LEU A 1 295 ? -20.003 -11.702 -1.586 1.00 97.62 295 LEU A O 1
ATOM 2315 N N . GLU A 1 296 ? -21.223 -9.861 -1.097 1.00 97.62 296 GLU A N 1
ATOM 2316 C CA . GLU A 1 296 ? -22.417 -10.559 -0.630 1.00 97.62 296 GLU A CA 1
ATOM 2317 C C . GLU A 1 296 ? -22.914 -11.590 -1.651 1.00 97.62 296 GLU A C 1
ATOM 2319 O O . GLU A 1 296 ? -22.803 -11.419 -2.872 1.00 97.62 296 GLU A O 1
ATOM 2324 N N . ARG A 1 297 ? -23.481 -12.694 -1.158 1.00 94.75 297 ARG A N 1
ATOM 2325 C CA . ARG A 1 297 ? -23.868 -13.810 -2.026 1.00 94.75 297 ARG A CA 1
ATOM 2326 C C . ARG A 1 297 ? -24.888 -13.359 -3.077 1.00 94.75 297 ARG A C 1
ATOM 2328 O O . ARG A 1 297 ? -25.979 -12.907 -2.750 1.00 94.75 297 ARG A O 1
ATOM 2335 N N . GLY A 1 298 ? -24.548 -13.567 -4.349 1.00 95.38 298 GLY A N 1
ATOM 2336 C CA . GLY A 1 298 ? -25.407 -13.204 -5.481 1.00 95.38 298 GLY A CA 1
ATOM 2337 C C . GLY A 1 298 ? -25.371 -11.718 -5.852 1.00 95.38 298 GLY A C 1
ATOM 2338 O O . GLY A 1 298 ? -26.159 -11.306 -6.699 1.00 95.38 298 GLY A O 1
ATOM 2339 N N . ARG A 1 299 ? -24.479 -10.926 -5.244 1.00 95.44 299 ARG A N 1
ATOM 2340 C CA . ARG A 1 299 ? -24.268 -9.512 -5.571 1.00 95.44 299 ARG A CA 1
ATOM 2341 C C . ARG A 1 299 ? -23.091 -9.323 -6.531 1.00 95.44 299 ARG A C 1
ATOM 2343 O O . ARG A 1 299 ? -22.177 -10.145 -6.587 1.00 95.44 299 ARG A O 1
ATOM 2350 N N . SER A 1 300 ? -23.141 -8.223 -7.273 1.00 92.88 300 SER A N 1
ATOM 2351 C CA . SER A 1 300 ? -22.098 -7.711 -8.170 1.00 92.88 300 SER A CA 1
ATOM 2352 C C . SER A 1 300 ? -21.497 -6.418 -7.613 1.00 92.88 300 SER A C 1
ATOM 2354 O O . SER A 1 300 ? -22.090 -5.781 -6.744 1.00 92.88 300 SER A O 1
ATOM 2356 N N . ASP A 1 301 ? -20.316 -6.028 -8.100 1.00 95.06 301 ASP A N 1
ATOM 2357 C CA . ASP A 1 301 ? -19.738 -4.716 -7.791 1.00 95.06 301 ASP A CA 1
ATOM 2358 C C . ASP A 1 301 ? -20.396 -3.640 -8.664 1.00 95.06 301 ASP A C 1
ATOM 2360 O O . ASP A 1 301 ? -19.911 -3.274 -9.734 1.00 95.06 301 ASP A O 1
ATOM 2364 N N . ASP A 1 302 ? -21.546 -3.150 -8.214 1.00 93.50 302 ASP A N 1
ATOM 2365 C CA . ASP A 1 302 ? -22.326 -2.141 -8.924 1.00 93.50 302 ASP A CA 1
ATOM 2366 C C . ASP A 1 302 ? -21.938 -0.705 -8.552 1.00 93.50 302 ASP A C 1
ATOM 2368 O O . ASP A 1 302 ? -22.373 0.228 -9.232 1.00 93.50 302 ASP A O 1
ATOM 2372 N N . ALA A 1 303 ? -21.081 -0.521 -7.543 1.00 94.75 303 ALA A N 1
ATOM 2373 C CA . ALA A 1 303 ? -20.682 0.771 -7.001 1.00 94.75 303 ALA A CA 1
ATOM 2374 C C . ALA A 1 303 ? -20.173 1.725 -8.088 1.00 94.75 303 ALA A C 1
ATOM 2376 O O . ALA A 1 303 ? -19.243 1.409 -8.820 1.00 94.75 303 ALA A O 1
ATOM 2377 N N . MET A 1 304 ? -20.753 2.918 -8.176 1.00 94.75 304 MET A N 1
ATOM 2378 C CA . MET A 1 304 ? -20.430 3.937 -9.183 1.00 94.75 304 MET A CA 1
ATOM 2379 C C . MET A 1 304 ? -19.389 4.955 -8.695 1.00 94.75 304 MET A C 1
ATOM 2381 O O . MET A 1 304 ? -19.171 5.990 -9.324 1.00 94.75 304 MET A O 1
ATOM 2385 N N . VAL A 1 305 ? -18.716 4.656 -7.581 1.00 95.31 305 VAL A N 1
ATOM 2386 C CA . VAL A 1 305 ? -17.646 5.474 -7.003 1.00 95.31 305 VAL A CA 1
ATOM 2387 C C . VAL A 1 305 ? -16.398 4.633 -6.739 1.00 95.31 305 VAL A C 1
ATOM 2389 O O . VAL A 1 305 ? -16.504 3.458 -6.381 1.00 95.31 305 VAL A O 1
ATOM 2392 N N . PRO A 1 306 ? -15.196 5.208 -6.895 1.00 96.00 306 PRO A N 1
ATOM 2393 C CA . PRO A 1 306 ? -13.969 4.502 -6.582 1.00 96.00 306 PRO A CA 1
ATOM 2394 C C . PRO A 1 306 ? -13.773 4.337 -5.072 1.00 96.00 306 PRO A C 1
ATOM 2396 O O . PRO A 1 306 ? -14.091 5.212 -4.260 1.00 96.00 306 PRO A O 1
ATOM 2399 N N . ARG A 1 307 ? -13.162 3.214 -4.699 1.00 95.62 307 ARG A N 1
ATOM 2400 C CA . ARG A 1 307 ? -12.771 2.900 -3.326 1.00 95.62 307 ARG A CA 1
ATOM 2401 C C . ARG A 1 307 ? -11.291 3.201 -3.114 1.00 95.62 307 ARG A C 1
ATOM 2403 O O . ARG A 1 307 ? -10.462 2.904 -3.975 1.00 95.62 307 ARG A O 1
ATOM 2410 N N . SER A 1 308 ? -10.941 3.775 -1.965 1.00 93.75 308 SER A N 1
ATOM 2411 C CA . SER A 1 308 ? -9.556 4.165 -1.641 1.00 93.75 308 SER A CA 1
ATOM 2412 C C . SER A 1 308 ? -8.644 3.013 -1.199 1.00 93.75 308 SER A C 1
ATOM 2414 O O . SER A 1 308 ? -7.456 3.240 -0.987 1.00 93.75 308 SER A O 1
ATOM 2416 N N . GLY A 1 309 ? -9.185 1.807 -1.023 1.00 95.19 309 GLY A N 1
ATOM 2417 C CA . GLY A 1 309 ? -8.535 0.695 -0.326 1.00 95.19 309 GLY A CA 1
ATOM 2418 C C . GLY A 1 309 ? -9.393 0.194 0.833 1.00 95.19 309 GLY A C 1
ATOM 2419 O O . GLY A 1 309 ? -9.989 1.003 1.544 1.00 95.19 309 GLY A O 1
ATOM 2420 N N . PHE A 1 310 ? -9.471 -1.126 1.012 1.00 97.94 310 PHE A N 1
ATOM 2421 C CA . PHE A 1 310 ? -9.985 -1.726 2.240 1.00 97.94 310 PHE A CA 1
ATOM 2422 C C . PHE A 1 310 ? -8.922 -1.620 3.331 1.00 97.94 310 PHE A C 1
ATOM 2424 O O . PHE A 1 310 ? -9.205 -1.070 4.383 1.00 97.94 310 PHE A O 1
ATOM 2431 N N . TYR A 1 311 ? -7.682 -2.040 3.066 1.00 98.50 311 TYR A N 1
ATOM 2432 C CA . TYR A 1 311 ? -6.549 -1.686 3.927 1.00 98.50 311 TYR A CA 1
ATOM 2433 C C . TYR A 1 311 ? -5.915 -0.404 3.417 1.00 98.50 311 TYR A C 1
ATOM 2435 O O . TYR A 1 311 ? -5.508 -0.346 2.258 1.00 98.50 311 TYR A O 1
ATOM 2443 N N . VAL A 1 312 ? -5.818 0.616 4.265 1.00 98.25 312 VAL A N 1
ATOM 2444 C CA . VAL A 1 312 ? -5.169 1.883 3.917 1.00 98.25 312 VAL A CA 1
ATOM 2445 C C . VAL A 1 312 ? -4.036 2.145 4.896 1.00 98.25 312 VAL A C 1
ATOM 2447 O O . VAL A 1 312 ? -4.297 2.426 6.058 1.00 98.25 312 VAL A O 1
ATOM 2450 N N . LEU A 1 313 ? -2.784 2.074 4.444 1.00 98.50 313 LEU A N 1
ATOM 2451 C CA . LEU A 1 313 ? -1.608 2.334 5.285 1.00 98.50 313 LEU A CA 1
ATOM 2452 C C . LEU A 1 313 ? -1.189 3.801 5.144 1.00 98.50 313 LEU A C 1
ATOM 2454 O O . LEU A 1 313 ? -0.995 4.278 4.025 1.00 98.50 313 LEU A O 1
ATOM 2458 N N . ARG A 1 314 ? -1.055 4.543 6.247 1.00 97.25 314 ARG A N 1
ATOM 2459 C CA . ARG A 1 314 ? -0.737 5.978 6.180 1.00 97.25 314 ARG A CA 1
ATOM 2460 C C . ARG A 1 314 ? 0.274 6.398 7.234 1.00 97.25 314 ARG A C 1
ATOM 2462 O O . ARG A 1 314 ? -0.077 6.441 8.407 1.00 97.25 314 ARG A O 1
ATOM 2469 N N . GLY A 1 315 ? 1.465 6.803 6.787 1.00 97.38 315 GLY A N 1
ATOM 2470 C CA . GLY A 1 315 ? 2.506 7.333 7.673 1.00 97.38 315 GLY A CA 1
ATOM 2471 C C . GLY A 1 315 ? 2.944 6.295 8.699 1.00 97.38 315 GLY A C 1
ATOM 2472 O O . GLY A 1 315 ? 2.869 6.543 9.897 1.00 97.38 315 GLY A O 1
ATOM 2473 N N . VAL A 1 316 ? 3.315 5.106 8.223 1.00 98.38 316 VAL A N 1
ATOM 2474 C CA . VAL A 1 316 ? 3.591 3.946 9.077 1.00 98.38 316 VAL A CA 1
ATOM 2475 C C . VAL A 1 316 ? 4.989 3.395 8.850 1.00 98.38 316 VAL A C 1
ATOM 2477 O O . VAL A 1 316 ? 5.528 3.431 7.740 1.00 98.38 316 VAL A O 1
ATOM 2480 N N . TYR A 1 317 ? 5.532 2.827 9.919 1.00 98.62 317 TYR A N 1
ATOM 2481 C CA . TYR A 1 317 ? 6.762 2.054 9.933 1.00 98.62 317 TYR A CA 1
ATOM 2482 C C . TYR A 1 317 ? 6.455 0.593 10.276 1.00 98.62 317 TYR A C 1
ATOM 2484 O O . TYR A 1 317 ? 5.721 0.325 11.228 1.00 98.62 317 TYR A O 1
ATOM 2492 N N . ASP A 1 318 ? 7.037 -0.338 9.519 1.00 98.69 318 ASP A N 1
ATOM 2493 C CA . ASP A 1 318 ? 7.076 -1.765 9.853 1.00 98.69 318 ASP A CA 1
ATOM 2494 C C . ASP A 1 318 ? 5.678 -2.394 10.024 1.00 98.69 318 ASP A C 1
ATOM 2496 O O . ASP A 1 318 ? 5.261 -2.817 11.102 1.00 98.69 318 ASP A O 1
ATOM 2500 N N . VAL A 1 319 ? 4.904 -2.396 8.934 1.00 98.94 319 VAL A N 1
ATOM 2501 C CA . VAL A 1 319 ? 3.547 -2.964 8.887 1.00 98.94 319 VAL A CA 1
ATOM 2502 C C . VAL A 1 319 ? 3.495 -4.140 7.921 1.00 98.94 319 VAL A C 1
ATOM 2504 O O . VAL A 1 319 ? 3.993 -4.054 6.796 1.00 98.94 319 VAL A O 1
ATOM 2507 N N . THR A 1 320 ? 2.845 -5.225 8.345 1.00 98.94 320 THR A N 1
ATOM 2508 C CA . THR A 1 320 ? 2.678 -6.444 7.545 1.00 98.94 320 THR A CA 1
ATOM 2509 C C . THR A 1 320 ? 1.206 -6.733 7.255 1.00 98.94 320 THR A C 1
ATOM 2511 O O . THR A 1 320 ? 0.382 -6.771 8.170 1.00 98.94 320 THR A O 1
ATOM 2514 N N . LEU A 1 321 ? 0.892 -6.985 5.981 1.00 98.94 321 LEU A N 1
ATOM 2515 C CA . LEU A 1 321 ? -0.349 -7.634 5.549 1.00 98.94 321 LEU A CA 1
ATOM 2516 C C . LEU A 1 321 ? -0.025 -9.075 5.144 1.00 98.94 321 LEU A C 1
ATOM 2518 O O . LEU A 1 321 ? 0.795 -9.282 4.247 1.00 98.94 321 LEU A O 1
ATOM 2522 N N . GLU A 1 322 ? -0.650 -10.060 5.790 1.00 98.88 322 GLU A N 1
ATOM 2523 C CA . GLU A 1 322 ? -0.274 -11.470 5.642 1.00 98.88 322 GLU A CA 1
ATOM 2524 C C . GLU A 1 322 ? -1.468 -12.425 5.504 1.00 98.88 322 GLU A C 1
ATOM 2526 O O . GLU A 1 322 ? -2.391 -12.386 6.306 1.00 98.88 322 GLU A O 1
ATOM 2531 N N . ASN A 1 323 ? -1.413 -13.373 4.563 1.00 98.88 323 ASN A N 1
ATOM 2532 C CA . ASN A 1 323 ? -2.427 -14.432 4.424 1.00 98.88 323 ASN A CA 1
ATOM 2533 C C . ASN A 1 323 ? -3.831 -13.840 4.213 1.00 98.88 323 ASN A C 1
ATOM 2535 O O . ASN A 1 323 ? -4.779 -14.153 4.936 1.00 98.88 323 ASN A O 1
ATOM 2539 N N . ILE A 1 324 ? -3.955 -12.927 3.242 1.00 98.81 324 ILE A N 1
ATOM 2540 C CA . ILE A 1 324 ? -5.214 -12.228 2.966 1.00 98.81 324 ILE A CA 1
ATOM 2541 C C . ILE A 1 324 ? -5.669 -12.462 1.530 1.00 98.81 324 ILE A C 1
ATOM 2543 O O . ILE A 1 324 ? -4.918 -12.251 0.573 1.00 98.81 324 ILE A O 1
ATOM 2547 N N . ARG A 1 325 ? -6.952 -12.804 1.372 1.00 98.19 325 ARG A N 1
ATOM 2548 C CA . ARG A 1 325 ? -7.657 -12.625 0.100 1.00 98.19 325 ARG A CA 1
ATOM 2549 C C . ARG A 1 325 ? -8.246 -11.216 0.043 1.00 98.19 325 ARG A C 1
ATOM 2551 O O . ARG A 1 325 ? -9.209 -10.933 0.755 1.00 98.19 325 ARG A O 1
ATOM 2558 N N . ALA A 1 326 ? -7.716 -10.370 -0.838 1.00 97.50 326 ALA A N 1
ATOM 2559 C CA . ALA A 1 326 ? -8.222 -9.020 -1.070 1.00 97.50 326 ALA A CA 1
ATOM 2560 C C . ALA A 1 326 ? -9.113 -8.909 -2.310 1.00 97.50 326 ALA A C 1
ATOM 2562 O O . ALA A 1 326 ? -9.066 -9.750 -3.207 1.00 97.50 326 ALA A O 1
ATOM 2563 N N . MET A 1 327 ? -9.939 -7.859 -2.343 1.00 95.44 327 MET A N 1
ATOM 2564 C CA . MET A 1 327 ? -10.892 -7.601 -3.424 1.00 95.44 327 MET A CA 1
ATOM 2565 C C . MET A 1 327 ? -10.318 -6.663 -4.499 1.00 95.44 327 MET A C 1
ATOM 2567 O O . MET A 1 327 ? -10.063 -5.489 -4.220 1.00 95.44 327 MET A O 1
ATOM 2571 N N . PRO A 1 328 ? -10.131 -7.141 -5.744 1.00 94.56 328 PRO A N 1
ATOM 2572 C CA . PRO A 1 328 ? -9.880 -6.291 -6.906 1.00 94.56 328 PRO A CA 1
ATOM 2573 C C . PRO A 1 328 ? -11.204 -5.780 -7.511 1.00 94.56 328 PRO A C 1
ATOM 2575 O O . PRO A 1 328 ? -11.854 -6.465 -8.304 1.00 94.56 328 PRO A O 1
ATOM 2578 N N . TRP A 1 329 ? -11.593 -4.559 -7.144 1.00 95.94 329 TRP A N 1
ATOM 2579 C CA . TRP A 1 329 ? -12.859 -3.927 -7.544 1.00 95.94 329 TRP A CA 1
ATOM 2580 C C . TRP A 1 329 ? -12.976 -3.631 -9.045 1.00 95.94 329 TRP A C 1
ATOM 2582 O O . TRP A 1 329 ? -11.976 -3.435 -9.744 1.00 95.94 329 TRP A O 1
ATOM 2592 N N . GLU A 1 330 ? -14.208 -3.559 -9.542 1.00 95.25 330 GLU A N 1
ATOM 2593 C CA . GLU A 1 330 ? -14.529 -3.302 -10.944 1.00 95.25 330 GLU A CA 1
ATOM 2594 C C . GLU A 1 330 ? -14.400 -1.815 -11.287 1.00 95.25 330 GLU A C 1
ATOM 2596 O O . GLU A 1 330 ? -15.159 -0.970 -10.814 1.00 95.25 330 GLU A O 1
ATOM 2601 N N . LYS A 1 331 ? -13.447 -1.494 -12.172 1.00 94.12 331 LYS A N 1
ATOM 2602 C CA . LYS A 1 331 ? -13.338 -0.160 -12.787 1.00 94.12 331 LYS A CA 1
ATOM 2603 C C . LYS A 1 331 ? -13.833 -0.173 -14.220 1.00 94.12 331 LYS A C 1
ATOM 2605 O O . LYS A 1 331 ? -14.622 0.683 -14.609 1.00 94.12 331 LYS A O 1
ATOM 2610 N N . ASN A 1 332 ? -13.263 -1.069 -15.021 1.00 90.62 332 ASN A N 1
ATOM 2611 C CA . ASN A 1 332 ? -13.619 -1.184 -16.427 1.00 90.62 332 ASN A CA 1
ATOM 2612 C C . ASN A 1 332 ? -14.893 -2.007 -16.477 1.00 90.62 332 ASN A C 1
ATOM 2614 O O . ASN A 1 332 ? -15.007 -2.970 -15.731 1.00 90.62 332 ASN A O 1
ATOM 2618 N N . ARG A 1 333 ? -15.839 -1.652 -17.334 1.00 88.31 333 ARG A N 1
ATOM 2619 C CA . ARG A 1 333 ? -17.117 -2.351 -17.445 1.00 88.31 333 ARG A CA 1
ATOM 2620 C C . ARG A 1 333 ? -17.444 -2.543 -18.914 1.00 88.31 333 ARG A C 1
ATOM 2622 O O . ARG A 1 333 ? -16.950 -1.815 -19.775 1.00 88.31 333 ARG A O 1
ATOM 2629 N N . VAL A 1 334 ? -18.227 -3.584 -19.197 1.00 86.38 334 VAL A N 1
ATOM 2630 C CA . VAL A 1 334 ? -18.713 -3.848 -20.561 1.00 86.38 334 VAL A CA 1
ATOM 2631 C C . VAL A 1 334 ? -19.539 -2.656 -21.040 1.00 86.38 334 VAL A C 1
ATOM 2633 O O . VAL A 1 334 ? -19.349 -2.179 -22.155 1.00 86.38 334 VAL A O 1
ATOM 2636 N N . ASP A 1 335 ? -20.396 -2.151 -20.155 1.00 88.81 335 ASP A N 1
ATOM 2637 C CA . ASP A 1 335 ? -21.081 -0.881 -20.327 1.00 88.81 335 ASP A CA 1
ATOM 2638 C C . ASP A 1 335 ? -20.132 0.282 -20.000 1.00 88.81 335 ASP A C 1
ATOM 2640 O O . ASP A 1 335 ? -19.723 0.463 -18.849 1.00 88.81 335 ASP A O 1
ATOM 2644 N N . LYS A 1 336 ? -19.776 1.058 -21.027 1.00 90.06 336 LYS A N 1
ATOM 2645 C CA . LYS A 1 336 ? -18.826 2.171 -20.924 1.00 90.06 336 LYS A CA 1
ATOM 2646 C C . LYS A 1 336 ? -19.357 3.345 -20.114 1.00 90.06 336 LYS A C 1
ATOM 2648 O O . LYS A 1 336 ? -18.555 4.024 -19.479 1.00 90.06 336 LYS A O 1
ATOM 2653 N N . ASP A 1 337 ? -20.673 3.517 -20.047 1.00 89.88 337 ASP A N 1
ATOM 2654 C CA . ASP A 1 337 ? -21.295 4.568 -19.237 1.00 89.88 337 ASP A CA 1
ATOM 2655 C C . ASP A 1 337 ? -21.201 4.256 -17.735 1.00 89.88 337 ASP A C 1
ATOM 2657 O O . ASP A 1 337 ? -21.371 5.138 -16.892 1.00 89.88 337 ASP A O 1
ATOM 2661 N N . ARG A 1 338 ? -20.878 3.001 -17.387 1.00 89.94 338 ARG A N 1
ATOM 2662 C CA . ARG A 1 338 ? -20.680 2.549 -16.007 1.00 89.94 338 ARG A CA 1
ATOM 2663 C C . ARG A 1 338 ? -19.209 2.461 -15.592 1.00 89.94 338 ARG A C 1
ATOM 2665 O O . ARG A 1 338 ? -18.922 2.039 -14.472 1.00 89.94 338 ARG A O 1
ATOM 2672 N N . GLU A 1 339 ? -18.264 2.815 -16.462 1.00 92.94 339 GLU A N 1
ATOM 2673 C CA . GLU A 1 339 ? -16.848 2.801 -16.095 1.00 92.94 339 GLU A CA 1
ATOM 2674 C C . GLU A 1 339 ? -16.534 3.843 -15.023 1.00 92.94 339 GLU A C 1
ATOM 2676 O O . GLU A 1 339 ? -16.950 4.999 -15.097 1.00 92.94 339 GLU A O 1
ATOM 2681 N N . LEU A 1 340 ? -15.731 3.449 -14.033 1.00 94.56 340 LEU A N 1
ATOM 2682 C CA . LEU A 1 340 ? -15.268 4.403 -13.034 1.00 94.56 340 LEU A CA 1
ATOM 2683 C C . LEU A 1 340 ? -14.215 5.341 -13.636 1.00 94.56 340 LEU A C 1
ATOM 2685 O O . LEU A 1 340 ? -13.268 4.917 -14.318 1.00 94.56 340 LEU A O 1
ATOM 2689 N N . TRP A 1 341 ? -14.362 6.623 -13.303 1.00 92.00 341 TRP A N 1
ATOM 2690 C CA . TRP A 1 341 ? -13.492 7.718 -13.737 1.00 92.00 341 TRP A CA 1
ATOM 2691 C C . TRP A 1 341 ? -12.056 7.604 -13.197 1.00 92.00 341 TRP A C 1
ATOM 2693 O O . TRP A 1 341 ? -11.118 8.100 -13.819 1.00 92.00 341 TRP A O 1
ATOM 2703 N N . ALA A 1 342 ? -11.865 6.920 -12.066 1.00 92.06 342 ALA A N 1
ATOM 2704 C CA . ALA A 1 342 ? -10.567 6.704 -11.436 1.00 92.06 342 ALA A CA 1
ATOM 2705 C C . ALA A 1 342 ? -10.304 5.226 -11.130 1.00 92.06 342 ALA A C 1
ATOM 2707 O O . ALA A 1 342 ? -11.167 4.369 -11.302 1.00 92.06 342 ALA A O 1
ATOM 2708 N N . GLY A 1 343 ? -9.085 4.924 -10.678 1.00 93.00 343 GLY A N 1
ATOM 2709 C CA . GLY A 1 343 ? -8.773 3.615 -10.112 1.00 93.00 343 GLY A CA 1
ATOM 2710 C C . GLY A 1 343 ? -9.596 3.336 -8.853 1.00 93.00 343 GLY A C 1
ATOM 2711 O O . GLY A 1 343 ? -10.010 4.260 -8.167 1.00 93.00 343 GLY A O 1
ATOM 2712 N N . THR A 1 344 ? -9.826 2.065 -8.546 1.00 95.50 344 THR A N 1
ATOM 2713 C CA . THR A 1 344 ? -10.511 1.619 -7.325 1.00 95.50 344 THR A CA 1
ATOM 2714 C C . THR A 1 344 ? -9.709 0.474 -6.721 1.00 95.50 344 THR A C 1
ATOM 2716 O O . THR A 1 344 ? -9.196 -0.367 -7.461 1.00 95.50 344 THR A O 1
ATOM 2719 N N . TYR A 1 345 ? -9.517 0.484 -5.403 1.00 96.06 345 TYR A N 1
ATOM 2720 C CA . TYR A 1 345 ? -8.472 -0.314 -4.759 1.00 96.06 345 TYR A CA 1
ATOM 2721 C C . TYR A 1 345 ? -9.009 -1.140 -3.590 1.00 96.06 345 TYR A C 1
ATOM 2723 O O . TYR A 1 345 ? -9.853 -0.683 -2.817 1.00 96.06 345 TYR A O 1
ATOM 2731 N N . GLY A 1 346 ? -8.482 -2.356 -3.453 1.00 96.50 346 GLY A N 1
ATOM 2732 C CA . GLY A 1 346 ? -8.594 -3.184 -2.253 1.00 96.50 346 GLY A CA 1
ATOM 2733 C C . GLY A 1 346 ? -7.513 -2.854 -1.220 1.00 96.50 346 GLY A C 1
ATOM 2734 O O . GLY A 1 346 ? -7.730 -3.043 -0.028 1.00 96.50 346 GLY A O 1
ATOM 2735 N N . ILE A 1 347 ? -6.376 -2.291 -1.643 1.00 97.81 347 ILE A N 1
ATOM 2736 C CA . ILE A 1 347 ? -5.306 -1.826 -0.751 1.00 97.81 347 ILE A CA 1
ATOM 2737 C C . ILE A 1 347 ? -4.832 -0.445 -1.217 1.00 97.81 347 ILE A C 1
ATOM 2739 O O . ILE A 1 347 ? -4.466 -0.252 -2.373 1.00 97.81 347 ILE A O 1
ATOM 2743 N N . GLY A 1 348 ? -4.834 0.525 -0.317 1.00 96.69 348 GLY A N 1
ATOM 2744 C CA . GLY A 1 348 ? -4.276 1.853 -0.536 1.00 96.69 348 GLY A CA 1
ATOM 2745 C C . GLY A 1 348 ? -3.105 2.103 0.403 1.00 96.69 348 GLY A C 1
ATOM 2746 O O . GLY A 1 348 ? -2.977 1.465 1.449 1.00 96.69 348 GLY A O 1
ATOM 2747 N N . GLY A 1 349 ? -2.257 3.067 0.068 1.00 96.12 349 GLY A N 1
ATOM 2748 C CA . GLY A 1 349 ? -1.235 3.484 1.017 1.00 96.12 349 GLY A CA 1
ATOM 2749 C C . GLY A 1 349 ? -0.424 4.696 0.598 1.00 96.12 349 GLY A C 1
ATOM 2750 O O . GLY A 1 349 ? -0.293 4.993 -0.593 1.00 96.12 349 GLY A O 1
ATOM 2751 N N . ALA A 1 350 ? 0.096 5.411 1.593 1.00 96.31 350 ALA A N 1
ATOM 2752 C CA . ALA A 1 350 ? 1.064 6.475 1.389 1.00 96.31 350 ALA A CA 1
ATOM 2753 C C . ALA A 1 350 ? 2.020 6.626 2.580 1.00 96.31 350 ALA A C 1
ATOM 2755 O O . ALA A 1 350 ? 1.569 6.537 3.725 1.00 96.31 350 ALA A O 1
ATOM 2756 N N . ARG A 1 351 ? 3.297 6.944 2.315 1.00 97.44 351 ARG A N 1
ATOM 2757 C CA . ARG A 1 351 ? 4.345 7.138 3.345 1.00 97.44 351 ARG A CA 1
ATOM 2758 C C . ARG A 1 351 ? 4.524 5.867 4.174 1.00 97.44 351 ARG A C 1
ATOM 2760 O O . ARG A 1 351 ? 4.199 5.809 5.359 1.00 97.44 351 ARG A O 1
ATOM 2767 N N . MET A 1 352 ? 4.942 4.814 3.482 1.00 98.25 352 MET A N 1
ATOM 2768 C CA . MET A 1 352 ? 5.088 3.460 4.015 1.00 98.25 352 MET A CA 1
ATOM 2769 C C . MET A 1 352 ? 6.570 3.108 4.105 1.00 98.25 352 MET A C 1
ATOM 2771 O O . MET A 1 352 ? 7.213 2.983 3.066 1.00 98.25 352 MET A O 1
ATOM 2775 N N . LEU A 1 353 ? 7.115 2.925 5.308 1.00 98.75 353 LEU A N 1
ATOM 2776 C CA . LEU A 1 353 ? 8.507 2.506 5.516 1.00 98.75 353 LEU A CA 1
ATOM 2777 C C . LEU A 1 353 ? 8.559 1.072 6.051 1.00 98.75 353 LEU A C 1
ATOM 2779 O O . LEU A 1 353 ? 7.824 0.731 6.975 1.00 98.75 353 LEU A O 1
ATOM 2783 N N . ASN A 1 354 ? 9.438 0.234 5.496 1.00 98.69 354 ASN A N 1
ATOM 2784 C CA . ASN A 1 354 ? 9.652 -1.157 5.923 1.00 98.69 354 ASN A CA 1
ATOM 2785 C C . ASN A 1 354 ? 8.373 -2.022 5.912 1.00 98.69 354 ASN A C 1
ATOM 2787 O O . ASN A 1 354 ? 8.227 -2.934 6.720 1.00 98.69 354 ASN A O 1
ATOM 2791 N N . CYS A 1 355 ? 7.432 -1.753 5.006 1.00 98.81 355 CYS A N 1
ATOM 2792 C CA . CYS A 1 355 ? 6.184 -2.516 4.929 1.00 98.81 355 CYS A CA 1
ATOM 2793 C C . CYS A 1 355 ? 6.336 -3.807 4.107 1.00 98.81 355 CYS A C 1
ATOM 2795 O O . CYS A 1 35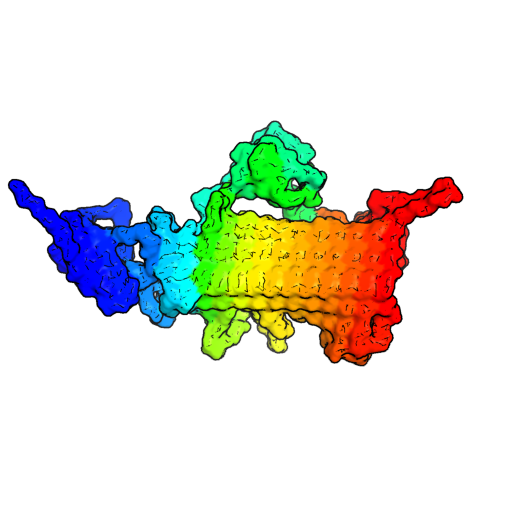5 ? 7.123 -3.867 3.157 1.00 98.81 355 CYS A O 1
ATOM 2797 N N . GLN A 1 356 ? 5.543 -4.826 4.441 1.00 98.81 356 GLN A N 1
ATOM 2798 C CA . GLN A 1 356 ? 5.586 -6.140 3.796 1.00 98.81 356 GLN A CA 1
ATOM 2799 C C . GLN A 1 356 ? 4.186 -6.660 3.473 1.00 98.81 356 GLN A C 1
ATOM 2801 O O . GLN A 1 356 ? 3.313 -6.722 4.337 1.00 98.81 356 GLN A O 1
ATOM 2806 N N . PHE A 1 357 ? 3.985 -7.085 2.229 1.00 98.75 357 PHE A N 1
ATOM 2807 C CA . PHE A 1 357 ? 2.819 -7.855 1.804 1.00 98.75 357 PHE A CA 1
ATOM 2808 C C . PHE A 1 357 ? 3.258 -9.294 1.557 1.00 98.75 357 PHE A C 1
ATOM 2810 O O . PHE A 1 357 ? 4.104 -9.539 0.698 1.00 98.75 357 PHE A O 1
ATOM 2817 N N . ARG A 1 358 ? 2.703 -10.239 2.318 1.00 98.81 358 ARG A N 1
ATOM 2818 C CA . ARG A 1 358 ? 3.108 -11.647 2.287 1.00 98.81 358 ARG A CA 1
ATOM 2819 C C . ARG A 1 358 ? 1.913 -12.561 2.063 1.00 98.81 358 ARG A C 1
ATOM 2821 O O . ARG A 1 358 ? 0.929 -12.481 2.789 1.00 98.81 358 ARG A O 1
ATOM 2828 N N . ASN A 1 359 ? 2.012 -13.464 1.092 1.00 98.81 359 ASN A N 1
ATOM 2829 C CA . ASN A 1 359 ? 0.969 -14.457 0.816 1.00 98.81 359 ASN A CA 1
ATOM 2830 C C . ASN A 1 359 ? -0.428 -13.836 0.616 1.00 98.81 359 ASN A C 1
ATOM 2832 O O . ASN A 1 359 ? -1.423 -14.240 1.220 1.00 98.81 359 ASN A O 1
ATOM 2836 N N . LEU A 1 360 ? -0.488 -12.791 -0.212 1.00 98.75 360 LEU A N 1
ATOM 2837 C CA . LEU A 1 360 ? -1.734 -12.129 -0.578 1.00 98.75 360 LEU A CA 1
ATOM 2838 C C . LEU A 1 360 ? -2.285 -12.691 -1.886 1.00 98.75 360 LEU A C 1
ATOM 2840 O O . LEU A 1 360 ? -1.538 -12.902 -2.840 1.00 98.75 360 LEU A O 1
ATOM 2844 N N . THR A 1 361 ? -3.605 -12.864 -1.956 1.00 98.50 361 THR A N 1
ATOM 2845 C CA . THR A 1 361 ? -4.312 -13.244 -3.188 1.00 98.50 361 THR A CA 1
ATOM 2846 C C . THR A 1 361 ? -5.325 -12.174 -3.574 1.00 98.50 361 THR A C 1
ATOM 2848 O O . THR A 1 361 ? -6.239 -11.873 -2.810 1.00 98.50 361 THR A O 1
ATOM 2851 N N . ALA A 1 362 ? -5.188 -11.617 -4.775 1.00 96.56 362 ALA A N 1
ATOM 2852 C CA . ALA A 1 362 ? -6.122 -10.650 -5.349 1.00 96.56 362 ALA A CA 1
ATOM 2853 C C . ALA A 1 362 ? -6.014 -10.629 -6.878 1.00 96.56 362 ALA A C 1
ATOM 2855 O O . ALA A 1 362 ? -5.657 -9.627 -7.506 1.00 96.56 362 ALA A O 1
ATOM 2856 N N . GLU A 1 363 ? -6.273 -11.779 -7.484 1.00 90.69 363 GLU A N 1
ATOM 2857 C CA . GLU A 1 363 ? -6.317 -11.916 -8.931 1.00 90.69 363 GLU A CA 1
ATOM 2858 C C . GLU A 1 363 ? -7.729 -11.660 -9.467 1.00 90.69 363 GLU A C 1
ATOM 2860 O O . GLU A 1 363 ? -8.722 -12.005 -8.826 1.00 90.69 363 GLU A O 1
ATOM 2865 N N . ALA A 1 364 ? -7.817 -11.054 -10.650 1.00 89.81 364 ALA A N 1
ATOM 2866 C CA . ALA A 1 364 ? -9.070 -10.868 -11.364 1.00 89.81 364 ALA A CA 1
ATOM 2867 C C . ALA A 1 364 ? -8.847 -10.632 -12.860 1.00 89.81 364 ALA A C 1
ATOM 2869 O O . ALA A 1 364 ? -7.730 -10.364 -13.307 1.00 89.81 364 ALA A O 1
ATOM 2870 N N . GLY A 1 365 ? -9.943 -10.723 -13.618 1.00 87.31 365 GLY A N 1
ATOM 2871 C CA . GLY A 1 365 ? -9.975 -10.490 -15.058 1.00 87.31 365 GLY A CA 1
ATOM 2872 C C . GLY A 1 365 ? -9.905 -9.010 -15.459 1.00 87.31 365 GLY A C 1
ATOM 2873 O O . GLY A 1 365 ? -9.565 -8.123 -14.680 1.00 87.31 365 GLY A O 1
ATOM 2874 N N . TRP A 1 366 ? -10.238 -8.737 -16.721 1.00 85.94 366 TRP A N 1
ATOM 2875 C CA . TRP A 1 366 ? -10.016 -7.439 -17.374 1.00 85.94 366 TRP A CA 1
ATOM 2876 C C . TRP A 1 366 ? -10.859 -6.273 -16.831 1.00 85.94 366 TRP A C 1
ATOM 2878 O O . TRP A 1 366 ? -10.401 -5.121 -16.868 1.00 85.94 366 TRP A O 1
ATOM 2888 N N . VAL A 1 367 ? -12.057 -6.585 -16.330 1.00 92.06 367 VAL A N 1
ATOM 2889 C CA . VAL A 1 367 ? -13.048 -5.652 -15.759 1.00 92.06 367 VAL A CA 1
ATOM 2890 C C . VAL A 1 367 ? -12.503 -5.015 -14.474 1.00 92.06 367 VAL A C 1
ATOM 2892 O O . VAL A 1 367 ? -12.473 -3.788 -14.331 1.00 92.06 367 VAL A O 1
ATOM 2895 N N . SER A 1 368 ? -11.934 -5.833 -13.587 1.00 93.62 368 SER A N 1
ATOM 2896 C CA . SER A 1 368 ? -11.308 -5.360 -12.356 1.00 93.62 368 SER A CA 1
ATOM 2897 C C . SER A 1 368 ? -10.132 -4.417 -12.609 1.00 93.62 368 SER A C 1
ATOM 2899 O O . SER A 1 368 ? -9.367 -4.551 -13.573 1.00 93.62 368 SER A O 1
ATOM 2901 N N . TRP A 1 369 ? -9.970 -3.439 -11.722 1.00 94.75 369 TRP A N 1
ATOM 2902 C CA . TRP A 1 369 ? -8.762 -2.626 -11.632 1.00 94.75 369 TRP A CA 1
ATOM 2903 C C . TRP A 1 369 ? -7.647 -3.360 -10.891 1.00 94.75 369 TRP A C 1
ATOM 2905 O O . TRP A 1 369 ? -7.826 -4.486 -10.439 1.00 94.75 369 TRP A O 1
ATOM 2915 N N . GLY A 1 370 ? -6.480 -2.727 -10.769 1.00 93.31 370 GLY A N 1
ATOM 2916 C CA . GLY A 1 370 ? -5.412 -3.246 -9.922 1.00 93.31 370 GLY A CA 1
ATOM 2917 C C . GLY A 1 370 ? -5.782 -3.188 -8.445 1.00 93.31 370 GLY A C 1
ATOM 2918 O O . GLY A 1 370 ? -6.287 -2.165 -7.991 1.00 93.31 370 GLY A O 1
ATOM 2919 N N . VAL A 1 371 ? -5.497 -4.265 -7.709 1.00 95.19 371 VAL A N 1
ATOM 2920 C CA . VAL A 1 371 ? -5.851 -4.396 -6.287 1.00 95.19 371 VAL A CA 1
ATOM 2921 C C . VAL A 1 371 ? -5.282 -3.269 -5.429 1.00 95.19 371 VAL A C 1
ATOM 2923 O O . VAL A 1 371 ? -5.952 -2.844 -4.490 1.00 95.19 371 VAL A O 1
ATOM 2926 N N . PHE A 1 372 ? -4.086 -2.761 -5.738 1.00 94.62 372 PHE A N 1
ATOM 2927 C CA . PHE A 1 372 ? -3.476 -1.713 -4.936 1.00 94.62 372 PHE A CA 1
ATOM 2928 C C . PHE A 1 372 ? -2.889 -0.570 -5.742 1.00 94.62 372 PHE A C 1
ATOM 2930 O O . PHE A 1 372 ? -2.506 -0.754 -6.896 1.00 94.62 372 PHE A O 1
ATOM 2937 N N . GLY A 1 373 ? -2.857 0.604 -5.109 1.00 92.50 373 GLY A N 1
ATOM 2938 C CA . GLY A 1 373 ? -2.249 1.833 -5.605 1.00 92.50 373 GLY A CA 1
ATOM 2939 C C . GLY A 1 373 ? -1.651 2.606 -4.434 1.00 92.50 373 GLY A C 1
ATOM 2940 O O . GLY A 1 373 ? -2.372 3.038 -3.535 1.00 92.50 373 GLY A O 1
ATOM 2941 N N . THR A 1 374 ? -0.328 2.749 -4.433 1.00 95.25 374 THR A N 1
ATOM 2942 C CA . THR A 1 374 ? 0.423 3.334 -3.309 1.00 95.25 374 THR A CA 1
ATOM 2943 C C . THR A 1 374 ? 1.320 4.485 -3.759 1.00 95.25 374 THR A C 1
ATOM 2945 O O . THR A 1 374 ? 1.543 4.669 -4.958 1.00 95.25 374 THR A O 1
ATOM 2948 N N . ASN A 1 375 ? 1.808 5.285 -2.811 1.00 95.25 375 ASN A N 1
ATOM 2949 C CA . ASN A 1 375 ? 2.703 6.418 -3.059 1.00 95.25 375 ASN A CA 1
ATOM 2950 C C . ASN A 1 375 ? 3.742 6.517 -1.944 1.00 95.25 375 ASN A C 1
ATOM 2952 O O . ASN A 1 375 ? 3.389 6.315 -0.788 1.00 95.25 375 ASN A O 1
ATOM 2956 N N . LEU A 1 376 ? 4.965 6.947 -2.254 1.00 95.69 376 LEU A N 1
ATOM 2957 C CA . LEU A 1 376 ? 5.988 7.263 -1.253 1.00 95.69 376 LEU A CA 1
ATOM 2958 C C . LEU A 1 376 ? 6.219 6.066 -0.337 1.00 95.69 376 LEU A C 1
ATOM 2960 O O . LEU A 1 376 ? 5.857 6.068 0.839 1.00 95.69 376 LEU A O 1
ATOM 2964 N N . ASN A 1 377 ? 6.773 5.011 -0.920 1.00 96.75 377 ASN A N 1
ATOM 2965 C CA . ASN A 1 377 ? 7.098 3.788 -0.202 1.00 96.75 377 ASN A CA 1
ATOM 2966 C C . ASN A 1 377 ? 8.610 3.676 -0.077 1.00 96.75 377 ASN A C 1
ATOM 2968 O O . ASN A 1 377 ? 9.322 4.013 -1.022 1.00 96.75 377 ASN A O 1
ATOM 2972 N N . LYS A 1 378 ? 9.092 3.149 1.045 1.00 98.25 378 LYS A N 1
ATOM 2973 C CA . LYS A 1 378 ? 10.503 2.865 1.280 1.00 98.25 378 LYS A CA 1
ATOM 2974 C C . LYS A 1 378 ? 10.694 1.477 1.859 1.00 98.25 378 LYS A C 1
ATOM 2976 O O . LYS A 1 378 ? 9.996 1.105 2.802 1.00 98.25 378 LYS A O 1
ATOM 2981 N N . ASN A 1 379 ? 11.642 0.722 1.305 1.00 98.44 379 ASN A N 1
ATOM 2982 C CA . ASN A 1 379 ? 11.939 -0.657 1.706 1.00 98.44 379 ASN A CA 1
ATOM 2983 C C . ASN A 1 379 ? 10.680 -1.543 1.687 1.00 98.44 379 ASN A C 1
ATOM 2985 O O . ASN A 1 379 ? 10.339 -2.199 2.675 1.00 98.44 379 ASN A O 1
ATOM 2989 N N . PHE A 1 380 ? 9.955 -1.508 0.569 1.00 98.56 380 PHE A N 1
ATOM 2990 C CA . PHE A 1 380 ? 8.684 -2.208 0.413 1.00 98.56 380 PHE A CA 1
ATOM 2991 C C . PHE A 1 380 ? 8.901 -3.611 -0.159 1.00 98.56 380 PHE A C 1
ATOM 2993 O O . PHE A 1 380 ? 9.603 -3.775 -1.158 1.00 98.56 380 PHE A O 1
ATOM 3000 N N . ARG A 1 381 ? 8.299 -4.626 0.468 1.00 98.88 381 ARG A N 1
ATOM 3001 C CA . ARG A 1 381 ? 8.430 -6.030 0.053 1.00 98.88 381 ARG A CA 1
ATOM 3002 C C . ARG A 1 381 ? 7.077 -6.642 -0.299 1.00 98.88 381 ARG A C 1
ATOM 3004 O O . ARG A 1 381 ? 6.119 -6.501 0.460 1.00 98.88 381 ARG A O 1
ATOM 3011 N N . VAL A 1 382 ? 7.015 -7.348 -1.425 1.00 98.88 382 VAL A N 1
ATOM 3012 C CA . VAL A 1 382 ? 5.860 -8.137 -1.874 1.00 98.88 382 VAL A CA 1
ATOM 3013 C C . VAL A 1 382 ? 6.328 -9.565 -2.126 1.00 98.88 382 VAL A C 1
ATOM 3015 O O . VAL A 1 382 ? 7.144 -9.808 -3.009 1.00 98.88 382 VAL A O 1
ATOM 3018 N N . GLU A 1 383 ? 5.839 -10.511 -1.332 1.00 98.88 383 GLU A N 1
ATOM 3019 C CA . GLU A 1 383 ? 6.429 -11.848 -1.243 1.00 98.88 383 GLU A CA 1
ATOM 3020 C C . GLU A 1 383 ? 5.356 -12.935 -1.275 1.00 98.88 383 GLU A C 1
ATOM 3022 O O . GLU A 1 383 ? 4.356 -12.858 -0.556 1.00 98.88 383 GLU A O 1
ATOM 3027 N N . ASN A 1 384 ? 5.575 -13.988 -2.061 1.00 98.81 384 ASN A N 1
ATOM 3028 C CA . ASN A 1 384 ? 4.678 -15.149 -2.138 1.00 98.81 384 ASN A CA 1
ATOM 3029 C C . ASN A 1 384 ? 3.233 -14.782 -2.525 1.00 98.81 384 ASN A C 1
ATOM 3031 O O . ASN A 1 384 ? 2.287 -15.410 -2.063 1.00 98.81 384 ASN A O 1
ATOM 3035 N N . CYS A 1 385 ? 3.036 -13.719 -3.308 1.00 98.81 385 CYS A N 1
ATOM 3036 C CA . CYS A 1 385 ? 1.707 -13.185 -3.602 1.00 98.81 385 CYS A CA 1
ATOM 3037 C C . CYS A 1 385 ? 1.213 -13.566 -5.005 1.00 98.81 385 CYS A C 1
ATOM 3039 O O . CYS A 1 385 ? 1.991 -13.678 -5.951 1.00 98.81 385 CYS A O 1
ATOM 3041 N N . ARG A 1 386 ? -0.111 -13.655 -5.159 1.00 98.69 386 ARG A N 1
ATOM 3042 C CA . ARG A 1 386 ? -0.807 -13.779 -6.446 1.00 98.69 386 ARG A CA 1
ATOM 3043 C C . ARG A 1 386 ? -1.743 -12.591 -6.646 1.00 98.69 386 ARG A C 1
ATOM 3045 O O . ARG A 1 386 ? -2.859 -12.565 -6.127 1.00 98.69 386 ARG A O 1
ATOM 3052 N N . LEU A 1 387 ? -1.279 -11.570 -7.363 1.00 98.06 387 LEU A N 1
ATOM 3053 C CA . LEU A 1 387 ? -1.939 -10.259 -7.450 1.00 98.06 387 LEU A CA 1
ATOM 3054 C C . LEU A 1 387 ? -2.165 -9.864 -8.899 1.00 98.06 387 LEU A C 1
ATOM 3056 O O . LEU A 1 387 ? -1.312 -10.079 -9.747 1.00 98.06 387 LEU A O 1
ATOM 3060 N N . ASN A 1 388 ? -3.270 -9.194 -9.211 1.00 96.19 388 ASN A N 1
ATOM 3061 C CA . ASN A 1 388 ? -3.469 -8.711 -10.577 1.00 96.19 388 ASN A CA 1
ATOM 3062 C C . ASN A 1 388 ? -2.608 -7.485 -10.942 1.00 96.19 388 ASN A C 1
ATOM 3064 O O . ASN A 1 388 ? -2.426 -7.227 -12.135 1.00 96.19 388 ASN A O 1
ATOM 3068 N N . ARG A 1 389 ? -2.100 -6.741 -9.945 1.00 95.56 389 ARG A N 1
ATOM 3069 C CA . ARG A 1 389 ? -1.242 -5.558 -10.101 1.00 95.56 389 ARG A CA 1
ATOM 3070 C C . ARG A 1 389 ? -0.322 -5.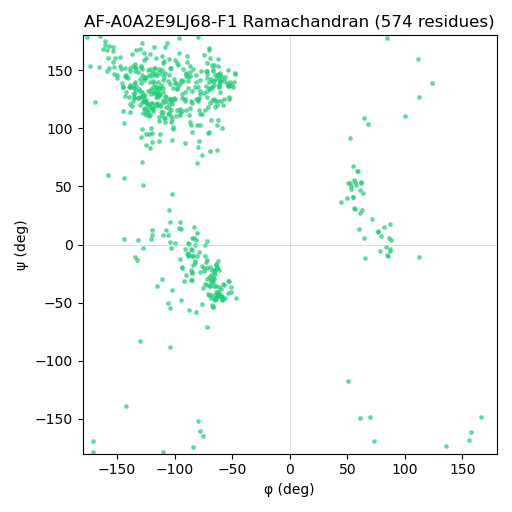356 -8.900 1.00 95.56 389 ARG A C 1
ATOM 3072 O O . ARG A 1 389 ? -0.754 -5.551 -7.767 1.00 95.56 389 ARG A O 1
ATOM 3079 N N . ILE A 1 390 ? 0.870 -4.832 -9.167 1.00 96.81 390 ILE A N 1
ATOM 3080 C CA . ILE A 1 390 ? 1.685 -4.083 -8.203 1.00 96.81 390 ILE A CA 1
ATOM 3081 C C . ILE A 1 390 ? 1.798 -2.652 -8.720 1.00 96.81 390 ILE A C 1
ATOM 3083 O O . ILE A 1 390 ? 2.240 -2.452 -9.850 1.00 96.81 390 ILE A O 1
ATOM 3087 N N . ASP A 1 391 ? 1.372 -1.664 -7.933 1.00 95.50 391 ASP A N 1
ATOM 3088 C CA . ASP A 1 391 ? 1.366 -0.269 -8.374 1.00 95.50 391 ASP A CA 1
ATOM 3089 C C . ASP A 1 391 ? 1.899 0.712 -7.335 1.00 95.50 391 ASP A C 1
ATOM 3091 O O . ASP A 1 391 ? 1.397 0.810 -6.207 1.00 95.50 391 ASP A O 1
ATOM 3095 N N . VAL A 1 392 ? 2.865 1.507 -7.786 1.00 95.31 392 VAL A N 1
ATOM 3096 C CA . VAL A 1 392 ? 3.325 2.708 -7.095 1.00 95.31 392 VAL A CA 1
ATOM 3097 C C . VAL A 1 392 ? 3.140 3.881 -8.047 1.00 95.31 392 VAL A C 1
ATOM 3099 O O . VAL A 1 392 ? 3.801 3.968 -9.081 1.00 95.31 392 VAL A O 1
ATOM 3102 N N . HIS A 1 393 ? 2.202 4.764 -7.709 1.00 91.25 393 HIS A N 1
ATOM 3103 C CA . HIS A 1 393 ? 1.882 5.952 -8.497 1.00 91.25 393 HIS A CA 1
ATOM 3104 C C . HIS A 1 393 ? 3.050 6.928 -8.487 1.00 91.25 393 HIS A C 1
ATOM 3106 O O . HIS A 1 393 ? 3.528 7.316 -9.548 1.00 91.25 393 HIS A O 1
ATOM 3112 N N . PHE A 1 394 ? 3.519 7.285 -7.294 1.00 92.19 394 PHE A N 1
ATOM 3113 C CA . PHE A 1 394 ? 4.627 8.204 -7.115 1.00 92.19 394 PHE A CA 1
ATOM 3114 C C . PHE A 1 394 ? 5.645 7.647 -6.121 1.00 92.19 394 PHE A C 1
ATOM 3116 O O . PHE A 1 394 ? 5.294 7.303 -4.999 1.00 92.19 394 PHE A O 1
ATOM 3123 N N . HIS A 1 395 ? 6.900 7.588 -6.564 1.00 92.94 395 HIS A N 1
ATOM 3124 C CA . HIS A 1 395 ? 8.121 7.413 -5.777 1.00 92.94 395 HIS A CA 1
ATOM 3125 C C . HIS A 1 395 ? 8.157 6.224 -4.792 1.00 92.94 395 HIS A C 1
ATOM 3127 O O . HIS A 1 395 ? 7.819 6.342 -3.618 1.00 92.94 395 HIS A O 1
ATOM 3133 N N . CYS A 1 396 ? 8.649 5.075 -5.259 1.00 97.06 396 CYS A N 1
ATOM 3134 C CA . CYS A 1 396 ? 9.142 3.991 -4.403 1.00 97.06 396 CYS A CA 1
ATOM 3135 C C . CYS A 1 396 ? 10.666 4.088 -4.252 1.00 97.06 396 CYS A C 1
ATOM 3137 O O . CYS A 1 396 ? 11.345 4.266 -5.259 1.00 97.06 396 CYS A O 1
ATOM 3139 N N . TRP A 1 397 ? 11.214 3.901 -3.054 1.00 97.75 397 TRP A N 1
ATOM 3140 C CA . TRP A 1 397 ? 12.653 3.751 -2.836 1.00 97.75 397 TRP A CA 1
ATOM 3141 C C . TRP A 1 397 ? 12.950 2.387 -2.220 1.00 97.75 397 TRP A C 1
ATOM 3143 O O . TRP A 1 397 ? 12.521 2.116 -1.104 1.00 97.75 397 TRP A O 1
ATOM 3153 N N . ASN A 1 398 ? 13.661 1.524 -2.940 1.00 98.44 398 ASN A N 1
ATOM 3154 C CA . ASN A 1 398 ? 13.850 0.108 -2.602 1.00 98.44 398 ASN A CA 1
ATOM 3155 C C . ASN A 1 398 ? 12.534 -0.707 -2.642 1.00 98.44 398 ASN A C 1
ATOM 3157 O O . ASN A 1 398 ? 11.655 -0.570 -1.784 1.00 98.44 398 ASN A O 1
ATOM 3161 N N . LEU A 1 399 ? 12.407 -1.580 -3.645 1.00 98.75 399 LEU A N 1
ATOM 3162 C CA . LEU A 1 399 ? 11.267 -2.479 -3.847 1.00 98.75 399 LEU A CA 1
ATOM 3163 C C . LEU A 1 399 ? 11.757 -3.902 -4.113 1.00 98.75 399 LEU A C 1
ATOM 3165 O O . LEU A 1 399 ? 12.501 -4.134 -5.064 1.00 98.75 399 LEU A O 1
ATOM 3169 N N . THR A 1 400 ? 11.268 -4.858 -3.329 1.00 98.94 400 THR A N 1
ATOM 3170 C CA . THR A 1 400 ? 11.501 -6.289 -3.553 1.00 98.94 400 THR A CA 1
ATOM 3171 C C . THR A 1 400 ? 10.191 -6.990 -3.887 1.00 98.94 400 THR A C 1
ATOM 3173 O O . THR A 1 400 ? 9.212 -6.867 -3.152 1.00 98.94 400 THR A O 1
ATOM 3176 N N . ILE A 1 401 ? 10.175 -7.743 -4.985 1.00 98.94 401 ILE A N 1
ATOM 3177 C CA . ILE A 1 401 ? 9.066 -8.601 -5.409 1.00 98.94 401 ILE A CA 1
ATOM 3178 C C . ILE A 1 401 ? 9.625 -10.014 -5.559 1.00 98.94 401 ILE A C 1
ATOM 3180 O O . ILE A 1 401 ? 10.458 -10.245 -6.431 1.00 98.94 401 ILE A O 1
ATOM 3184 N N . SER A 1 402 ? 9.202 -10.963 -4.728 1.00 98.88 402 SER A N 1
ATOM 3185 C CA . SER A 1 402 ? 9.766 -12.316 -4.760 1.00 98.88 402 SER A CA 1
ATOM 3186 C C . SER A 1 402 ? 8.703 -13.405 -4.716 1.00 98.88 402 SER A C 1
ATOM 3188 O O . SER A 1 402 ? 7.709 -13.309 -3.991 1.00 98.88 402 SER A O 1
ATOM 3190 N N . ASN A 1 403 ? 8.920 -14.463 -5.500 1.00 98.88 403 ASN A N 1
ATOM 3191 C CA . ASN A 1 403 ? 8.061 -15.650 -5.538 1.00 98.88 403 ASN A CA 1
ATOM 3192 C C . ASN A 1 403 ? 6.586 -15.305 -5.821 1.00 98.88 403 ASN A C 1
ATOM 3194 O O . ASN A 1 403 ? 5.679 -15.821 -5.169 1.00 98.88 403 ASN A O 1
ATOM 3198 N N . CYS A 1 404 ? 6.340 -14.370 -6.743 1.00 98.81 404 CYS A N 1
ATOM 3199 C CA . CYS A 1 404 ? 5.001 -13.859 -7.023 1.00 98.81 404 CYS A CA 1
ATOM 3200 C C . CYS A 1 404 ? 4.455 -14.314 -8.385 1.00 98.81 404 CYS A C 1
ATOM 3202 O O . CYS A 1 404 ? 5.194 -14.599 -9.327 1.00 98.81 404 CYS A O 1
ATOM 3204 N N . GLU A 1 405 ? 3.132 -14.286 -8.516 1.00 98.56 405 GLU A N 1
ATOM 3205 C CA . GLU A 1 405 ? 2.430 -14.360 -9.797 1.00 98.56 405 GLU A CA 1
ATOM 3206 C C . GLU A 1 405 ? 1.616 -13.078 -10.000 1.00 98.56 405 GLU A C 1
ATOM 3208 O O . GLU A 1 405 ? 0.708 -12.767 -9.224 1.00 98.56 405 GLU A O 1
ATOM 3213 N N . ILE A 1 406 ? 1.962 -12.310 -11.036 1.00 97.75 406 ILE A N 1
ATOM 3214 C CA . ILE A 1 406 ? 1.373 -10.999 -11.310 1.00 97.75 406 ILE A CA 1
ATOM 3215 C C . ILE A 1 406 ? 0.525 -11.041 -12.580 1.00 97.75 406 ILE A C 1
ATOM 3217 O O . ILE A 1 406 ? 1.012 -11.334 -13.672 1.00 97.75 406 ILE A O 1
ATOM 3221 N N . GLY A 1 407 ? -0.754 -10.710 -12.437 1.00 94.81 407 GLY A N 1
ATOM 3222 C CA . GLY A 1 407 ? -1.745 -10.758 -13.507 1.00 94.81 407 GLY A CA 1
ATOM 3223 C C . GLY A 1 407 ? -1.689 -9.589 -14.501 1.00 94.81 407 GLY A C 1
ATOM 3224 O O . GLY A 1 407 ? -0.705 -8.855 -14.648 1.00 94.81 407 GLY A O 1
ATOM 3225 N N . PHE A 1 408 ? -2.805 -9.400 -15.208 1.00 86.56 408 PHE A N 1
ATOM 3226 C CA . PHE A 1 408 ? -2.865 -8.592 -16.430 1.00 86.56 408 PHE A CA 1
ATOM 3227 C C . PHE A 1 408 ? -2.639 -7.090 -16.255 1.00 86.56 408 PHE A C 1
ATOM 3229 O O . PHE A 1 408 ? -2.264 -6.427 -17.222 1.00 86.56 408 PHE A O 1
ATOM 3236 N N . LYS A 1 409 ? -2.835 -6.525 -15.057 1.00 92.44 409 LYS A N 1
ATOM 3237 C CA . LYS A 1 409 ? -2.545 -5.100 -14.820 1.00 92.44 409 LYS A CA 1
ATOM 3238 C C . LYS A 1 409 ? -1.057 -4.849 -14.539 1.00 92.44 409 LYS A C 1
ATOM 3240 O O . LYS A 1 409 ? -0.622 -3.709 -14.665 1.00 92.44 409 LYS A O 1
ATOM 3245 N N . GLY A 1 410 ? -0.286 -5.902 -14.254 1.00 94.56 410 GLY A N 1
ATOM 3246 C CA . GLY A 1 410 ? 1.177 -5.898 -14.277 1.00 94.56 410 GLY A CA 1
ATOM 3247 C C . GLY A 1 410 ? 1.846 -5.154 -13.122 1.00 94.56 410 GLY A C 1
ATOM 3248 O O . GLY A 1 410 ? 1.215 -4.788 -12.130 1.00 94.56 410 GLY A O 1
ATOM 3249 N N . ILE A 1 411 ? 3.155 -4.951 -13.264 1.00 97.81 411 ILE A N 1
ATOM 3250 C CA . ILE A 1 411 ? 3.983 -4.180 -12.334 1.00 97.81 411 ILE A CA 1
ATOM 3251 C C . ILE A 1 411 ? 4.142 -2.779 -12.922 1.00 97.81 411 ILE A C 1
ATOM 3253 O O . ILE A 1 411 ? 4.691 -2.622 -14.010 1.00 97.81 411 ILE A O 1
ATOM 3257 N N . SER A 1 412 ? 3.621 -1.774 -12.226 1.00 96.81 412 SER A N 1
ATOM 3258 C CA . SER A 1 412 ? 3.556 -0.386 -12.682 1.00 96.81 412 SER A CA 1
ATOM 3259 C C . SER A 1 412 ? 4.139 0.539 -11.616 1.00 96.81 412 SER A C 1
ATOM 3261 O O . SER A 1 412 ? 3.475 0.852 -10.633 1.00 96.81 412 SER A O 1
ATOM 3263 N N . VAL A 1 413 ? 5.392 0.960 -11.774 1.00 97.50 413 VAL A N 1
ATOM 3264 C CA . VAL A 1 413 ? 6.135 1.642 -10.699 1.00 97.50 413 VAL A CA 1
ATOM 3265 C C . VAL A 1 413 ? 6.935 2.841 -11.203 1.00 97.50 413 VAL A C 1
ATOM 3267 O O . VAL A 1 413 ? 7.157 3.012 -12.398 1.00 97.50 413 VAL A O 1
ATOM 3270 N N . THR A 1 414 ? 7.358 3.699 -10.282 1.00 96.12 414 THR A N 1
ATOM 3271 C CA . THR A 1 414 ? 8.319 4.789 -10.506 1.00 96.12 414 THR A CA 1
ATOM 3272 C C . THR A 1 414 ? 9.067 5.021 -9.199 1.00 96.12 414 THR A C 1
ATOM 3274 O O . THR A 1 414 ? 8.486 4.831 -8.124 1.00 96.12 414 THR A O 1
ATOM 3277 N N . GLY A 1 415 ? 10.346 5.388 -9.244 1.00 96.25 415 GLY A N 1
ATOM 3278 C CA . GLY A 1 415 ? 11.132 5.365 -8.013 1.00 96.25 415 GLY A CA 1
ATOM 3279 C C . GLY A 1 415 ? 12.641 5.466 -8.160 1.00 96.25 415 GLY A C 1
ATOM 3280 O O . GLY A 1 415 ? 13.146 6.131 -9.066 1.00 96.25 415 GLY A O 1
ATOM 3281 N N . GLY A 1 416 ? 13.332 4.821 -7.229 1.00 96.94 416 GLY A N 1
ATOM 3282 C CA . GLY A 1 416 ? 14.781 4.695 -7.165 1.00 96.94 416 GLY A CA 1
ATOM 3283 C C . GLY A 1 416 ? 15.226 3.705 -6.088 1.00 96.94 416 GLY A C 1
ATOM 3284 O O . GLY A 1 416 ? 14.419 2.946 -5.544 1.00 96.94 416 GLY A O 1
ATOM 3285 N N . GLY A 1 417 ? 16.524 3.692 -5.807 1.00 97.06 417 GLY A N 1
ATOM 3286 C CA . GLY A 1 417 ? 17.147 2.670 -4.972 1.00 97.06 417 GLY A CA 1
ATOM 3287 C C . GLY A 1 417 ? 17.173 1.304 -5.667 1.00 97.06 417 GLY A C 1
ATOM 3288 O O . GLY A 1 417 ? 17.273 1.209 -6.893 1.00 97.06 417 GLY A O 1
ATOM 3289 N N . GLU A 1 418 ? 17.079 0.229 -4.895 1.00 98.19 418 GLU A N 1
ATOM 3290 C CA . GLU A 1 418 ? 17.179 -1.143 -5.394 1.00 98.19 418 GLU A CA 1
ATOM 3291 C C . GLU A 1 418 ? 15.803 -1.702 -5.797 1.00 98.19 418 GLU A C 1
ATOM 3293 O O . GLU A 1 418 ? 14.927 -1.895 -4.954 1.00 98.19 418 GLU A O 1
ATOM 3298 N N . LEU A 1 419 ? 15.605 -2.006 -7.081 1.00 98.81 419 LEU A N 1
ATOM 3299 C CA . LEU A 1 419 ? 14.494 -2.836 -7.554 1.00 98.81 419 LEU A CA 1
ATOM 3300 C C . LEU A 1 419 ? 14.975 -4.274 -7.695 1.00 98.81 419 LEU A C 1
ATOM 3302 O O . LEU A 1 419 ? 15.826 -4.556 -8.535 1.00 98.81 419 LEU A O 1
ATOM 3306 N N . VAL A 1 420 ? 14.402 -5.182 -6.918 1.00 98.94 420 VAL A N 1
ATOM 3307 C CA . VAL A 1 420 ? 14.710 -6.613 -6.970 1.00 98.94 420 VAL A CA 1
ATOM 3308 C C . VAL A 1 420 ? 13.436 -7.375 -7.304 1.00 98.94 420 VAL A C 1
A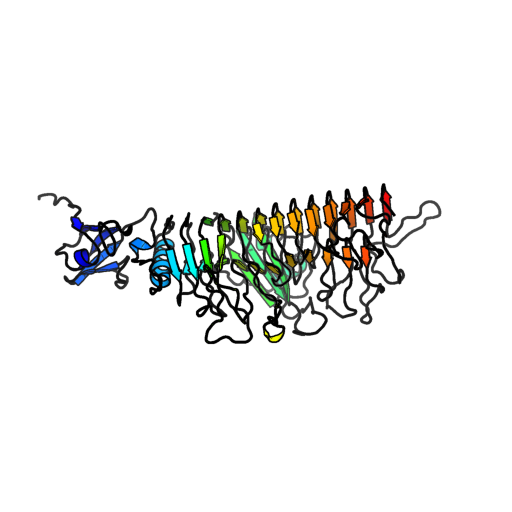TOM 3310 O O . VAL A 1 420 ? 12.445 -7.264 -6.583 1.00 98.94 420 VAL A O 1
ATOM 3313 N N . ILE A 1 421 ? 13.449 -8.136 -8.397 1.00 98.94 421 ILE A N 1
ATOM 3314 C CA . ILE A 1 421 ? 12.352 -9.027 -8.780 1.00 98.94 421 ILE A CA 1
ATOM 3315 C C . ILE A 1 421 ? 12.914 -10.429 -8.986 1.00 98.94 421 ILE A C 1
ATOM 3317 O O . ILE A 1 421 ? 13.741 -10.652 -9.867 1.00 98.94 421 ILE A O 1
ATOM 3321 N N . GLU A 1 422 ? 12.457 -11.371 -8.172 1.00 98.88 422 GLU A N 1
ATOM 3322 C CA . GLU A 1 422 ? 13.009 -12.723 -8.115 1.00 98.88 422 GLU A CA 1
ATOM 3323 C C . GLU A 1 422 ? 11.903 -13.768 -8.231 1.00 98.88 422 GLU A C 1
ATOM 3325 O O . GLU A 1 422 ? 10.832 -13.624 -7.630 1.00 98.88 422 GLU A O 1
ATOM 3330 N N . ASN A 1 423 ? 12.152 -14.833 -8.995 1.00 98.88 423 ASN A N 1
ATOM 3331 C CA . ASN A 1 423 ? 11.276 -16.008 -9.085 1.00 98.88 423 ASN A CA 1
ATOM 3332 C C . ASN A 1 423 ? 9.804 -15.645 -9.340 1.00 98.88 423 ASN A C 1
ATOM 3334 O O . ASN A 1 423 ? 8.892 -16.189 -8.717 1.00 98.88 423 ASN A O 1
ATOM 3338 N N . THR A 1 424 ? 9.566 -14.649 -10.196 1.00 98.81 424 THR A N 1
ATOM 3339 C CA . THR A 1 424 ? 8.244 -14.045 -10.379 1.00 98.81 424 THR A CA 1
ATOM 3340 C C . THR A 1 424 ? 7.754 -14.242 -11.805 1.00 98.81 424 THR A C 1
ATOM 3342 O O . THR A 1 424 ? 8.465 -13.963 -12.772 1.00 98.81 424 THR A O 1
ATOM 3345 N N . THR A 1 425 ? 6.510 -14.701 -11.936 1.00 98.81 425 THR A N 1
ATOM 3346 C CA . THR A 1 425 ? 5.819 -14.807 -13.225 1.00 98.81 425 THR A CA 1
ATOM 3347 C C . THR A 1 425 ? 4.921 -13.600 -13.433 1.00 98.81 425 THR A C 1
ATOM 3349 O O . THR A 1 425 ? 4.140 -13.241 -12.552 1.00 98.81 425 THR A O 1
ATOM 3352 N N . ARG A 1 426 ? 4.973 -12.996 -14.619 1.00 97.56 426 ARG A N 1
ATOM 3353 C CA . ARG A 1 426 ? 4.065 -11.923 -15.023 1.00 97.56 426 ARG A CA 1
ATOM 3354 C C . ARG A 1 426 ? 3.287 -12.320 -16.267 1.00 97.56 426 ARG A C 1
ATOM 3356 O O . ARG A 1 426 ? 3.883 -12.638 -17.290 1.00 97.56 426 ARG A O 1
ATOM 3363 N N . HIS A 1 427 ? 1.967 -12.166 -16.220 1.00 96.50 427 HIS A N 1
ATOM 3364 C CA . HIS A 1 427 ? 1.068 -12.349 -17.363 1.00 96.50 427 HIS A CA 1
ATOM 3365 C C . HIS A 1 427 ? 0.751 -11.024 -18.063 1.00 96.50 427 HIS A C 1
ATOM 3367 O O . HIS A 1 427 ? 0.082 -10.150 -17.505 1.00 96.50 427 HIS A O 1
ATOM 3373 N N . GLY A 1 428 ? 1.229 -10.878 -19.295 1.00 95.25 428 GLY A N 1
ATOM 3374 C CA . GLY A 1 428 ? 1.025 -9.758 -20.213 1.00 95.25 428 GLY A CA 1
ATOM 3375 C C . GLY A 1 428 ? 2.322 -9.340 -20.916 1.00 95.25 428 GLY A C 1
ATOM 3376 O O . GLY A 1 428 ? 3.357 -9.978 -20.776 1.00 95.25 428 GLY A O 1
ATOM 3377 N N . ASN A 1 429 ? 2.283 -8.240 -21.670 1.00 95.94 429 ASN A N 1
ATOM 3378 C CA . ASN A 1 429 ? 3.363 -7.887 -22.608 1.00 95.94 429 ASN A CA 1
ATOM 3379 C C . ASN A 1 429 ? 4.530 -7.074 -22.016 1.00 95.94 429 ASN A C 1
ATOM 3381 O O . ASN A 1 429 ? 5.442 -6.689 -22.736 1.00 95.94 429 ASN A O 1
ATOM 3385 N N . GLN A 1 430 ? 4.497 -6.762 -20.726 1.00 96.62 430 GLN A N 1
ATOM 3386 C CA . GLN A 1 430 ? 5.513 -5.953 -20.040 1.00 96.62 430 GLN A CA 1
ATOM 3387 C C . GLN A 1 430 ? 5.863 -6.557 -18.683 1.00 96.62 430 GLN A C 1
ATOM 3389 O O . GLN A 1 430 ? 4.954 -6.642 -17.862 1.00 96.62 430 GLN A O 1
ATOM 3394 N N . LEU A 1 431 ? 7.108 -6.954 -18.404 1.00 98.25 431 LEU A N 1
ATOM 3395 C CA . LEU A 1 431 ? 7.447 -7.441 -17.054 1.00 98.25 431 LEU A CA 1
ATOM 3396 C C . LEU A 1 431 ? 7.349 -6.292 -16.039 1.00 98.25 431 LEU A C 1
ATOM 3398 O O . LEU A 1 431 ? 6.583 -6.385 -15.081 1.00 98.25 431 LEU A O 1
ATOM 3402 N N . VAL A 1 432 ? 8.047 -5.187 -16.310 1.00 98.56 432 VAL A N 1
ATOM 3403 C CA . VAL A 1 432 ? 7.979 -3.938 -15.544 1.00 98.56 432 VAL A CA 1
ATOM 3404 C C . VAL A 1 432 ? 7.613 -2.788 -16.474 1.00 98.56 432 VAL A C 1
ATOM 3406 O O . VAL A 1 432 ? 8.320 -2.474 -17.434 1.00 98.56 432 VAL A O 1
ATOM 3409 N N . ASN A 1 433 ? 6.497 -2.134 -16.169 1.00 97.44 433 ASN A N 1
ATOM 3410 C CA . ASN A 1 433 ? 6.097 -0.881 -16.786 1.00 97.44 433 ASN A CA 1
ATOM 3411 C C . ASN A 1 433 ? 6.486 0.275 -15.862 1.00 97.44 433 ASN A C 1
ATOM 3413 O O . ASN A 1 433 ? 5.871 0.460 -14.810 1.00 97.44 433 ASN A O 1
ATOM 3417 N N . PHE A 1 434 ? 7.472 1.082 -16.248 1.00 97.88 434 PHE A N 1
ATOM 3418 C CA . PHE A 1 434 ? 7.726 2.314 -15.516 1.00 97.88 434 PHE A CA 1
ATOM 3419 C C . PHE A 1 434 ? 6.702 3.370 -15.927 1.00 97.88 434 PHE A C 1
ATOM 3421 O O . PHE A 1 434 ? 6.453 3.595 -17.113 1.00 97.88 434 PHE A O 1
ATOM 3428 N N . ARG A 1 435 ? 6.053 3.996 -14.944 1.00 93.94 435 ARG A N 1
ATOM 3429 C CA . ARG A 1 435 ? 4.882 4.849 -15.184 1.00 93.94 435 ARG A CA 1
ATOM 3430 C C . ARG A 1 435 ? 5.204 6.056 -16.060 1.00 93.94 435 ARG A C 1
ATOM 3432 O O . ARG A 1 435 ? 5.793 7.024 -15.588 1.00 93.94 435 ARG A O 1
ATOM 3439 N N . ARG A 1 436 ? 4.733 6.017 -17.308 1.00 94.25 436 ARG A N 1
ATOM 3440 C CA . ARG A 1 436 ? 4.844 7.093 -18.307 1.00 94.25 436 ARG A CA 1
ATOM 3441 C C . ARG A 1 436 ? 4.476 8.473 -17.770 1.00 94.25 436 ARG A C 1
ATOM 3443 O O . ARG A 1 436 ? 5.220 9.421 -17.977 1.00 94.25 436 ARG A O 1
ATOM 3450 N N . ASP A 1 437 ? 3.364 8.557 -17.044 1.00 92.12 437 ASP A N 1
ATOM 3451 C CA . ASP A 1 437 ? 2.821 9.807 -16.513 1.00 92.12 437 ASP A CA 1
ATOM 3452 C C . ASP A 1 437 ? 3.611 10.379 -15.322 1.00 92.12 437 ASP A C 1
ATOM 3454 O O . ASP A 1 437 ? 3.379 11.522 -14.938 1.00 92.12 437 ASP A O 1
ATOM 3458 N N . TYR A 1 438 ? 4.561 9.612 -14.777 1.00 93.31 438 TYR A N 1
ATOM 3459 C CA . TYR A 1 438 ? 5.492 9.998 -13.712 1.00 93.31 438 TYR A CA 1
ATOM 3460 C C . TYR A 1 438 ? 6.946 9.703 -14.120 1.00 93.31 438 TYR A C 1
ATOM 3462 O O . TYR A 1 438 ? 7.708 9.049 -13.391 1.00 93.31 438 TYR A O 1
ATOM 3470 N N . ALA A 1 439 ? 7.318 10.190 -15.307 1.00 93.44 439 ALA A N 1
ATOM 3471 C CA . ALA A 1 439 ? 8.662 10.164 -15.886 1.00 93.44 439 ALA A CA 1
ATOM 3472 C C . ALA A 1 439 ? 9.248 8.783 -16.205 1.00 93.44 439 ALA A C 1
ATOM 3474 O O . ALA A 1 439 ? 10.415 8.688 -16.578 1.00 93.44 439 ALA A O 1
ATOM 3475 N N . ALA A 1 440 ? 8.468 7.714 -16.039 1.00 95.88 440 ALA A N 1
ATOM 3476 C CA . ALA A 1 440 ? 8.901 6.333 -16.211 1.00 95.88 440 ALA A CA 1
ATOM 3477 C C . ALA A 1 440 ? 10.262 6.042 -15.551 1.00 95.88 440 ALA A C 1
ATOM 3479 O O . ALA A 1 440 ? 11.058 5.295 -16.102 1.00 95.88 440 ALA A O 1
ATOM 3480 N N . LYS A 1 441 ? 10.554 6.642 -14.391 1.00 95.50 441 LYS A N 1
ATOM 3481 C CA . LYS A 1 441 ? 11.914 6.626 -13.851 1.00 95.50 441 LYS A CA 1
ATOM 3482 C C . LYS A 1 441 ? 12.188 5.477 -12.886 1.00 95.50 441 LYS A C 1
ATOM 3484 O O . LYS A 1 441 ? 11.312 5.078 -12.112 1.00 95.50 441 LYS A O 1
ATOM 3489 N N . TRP A 1 442 ? 13.449 5.053 -12.846 1.00 97.75 442 TRP A N 1
ATOM 3490 C CA . TRP A 1 442 ? 14.011 4.319 -11.713 1.00 97.75 442 TRP A CA 1
ATOM 3491 C C . TRP A 1 442 ? 15.470 4.702 -11.478 1.00 97.75 442 TRP A C 1
ATOM 3493 O O . TRP A 1 442 ? 16.350 4.287 -12.225 1.00 97.75 442 TRP A O 1
ATOM 3503 N N . GLU A 1 443 ? 15.734 5.494 -10.445 1.00 95.50 443 GLU A N 1
ATOM 3504 C CA . GLU A 1 443 ? 17.083 5.958 -10.115 1.00 95.50 443 GLU A CA 1
ATOM 3505 C C . GLU A 1 443 ? 17.790 5.007 -9.138 1.00 95.50 443 GLU A C 1
ATOM 3507 O O . GLU A 1 443 ? 17.717 5.172 -7.924 1.00 95.50 443 GLU A O 1
ATOM 3512 N N . GLY A 1 444 ? 18.456 3.982 -9.665 1.00 96.44 444 GLY A N 1
ATOM 3513 C CA . GLY A 1 444 ? 19.204 3.015 -8.854 1.00 96.44 444 GLY A CA 1
ATOM 3514 C C . GLY A 1 444 ? 19.399 1.683 -9.570 1.00 96.44 444 GLY A C 1
ATOM 3515 O O . GLY A 1 444 ? 19.298 1.632 -10.800 1.00 96.44 444 GLY A O 1
ATOM 3516 N N . SER A 1 445 ? 19.718 0.616 -8.838 1.00 98.19 445 SER A N 1
ATOM 3517 C CA . SER A 1 445 ? 19.921 -0.703 -9.448 1.00 98.19 445 SER A CA 1
ATOM 3518 C C . SER A 1 445 ? 18.598 -1.417 -9.698 1.00 98.19 445 SER A C 1
ATOM 3520 O O . SER A 1 445 ? 17.656 -1.319 -8.915 1.00 98.19 445 SER A O 1
ATOM 3522 N N . ILE A 1 446 ? 18.551 -2.186 -10.779 1.00 98.88 446 ILE A N 1
ATOM 3523 C CA . ILE A 1 446 ? 17.449 -3.074 -11.132 1.00 98.88 446 ILE A CA 1
ATOM 3524 C C . ILE A 1 446 ? 18.026 -4.467 -11.320 1.00 98.88 446 ILE A C 1
ATOM 3526 O O . ILE A 1 446 ? 18.940 -4.654 -12.124 1.00 98.88 446 ILE A O 1
ATOM 3530 N N . ARG A 1 447 ? 17.485 -5.441 -10.591 1.00 98.88 447 ARG A N 1
ATOM 3531 C CA . ARG A 1 447 ? 17.855 -6.851 -10.683 1.00 98.88 447 ARG A CA 1
ATOM 3532 C C . ARG A 1 447 ? 16.612 -7.694 -10.913 1.00 98.88 447 ARG A C 1
ATOM 3534 O O . ARG A 1 447 ? 15.673 -7.645 -10.122 1.00 98.88 447 ARG A O 1
ATOM 3541 N N . LEU A 1 448 ? 16.630 -8.458 -11.995 1.00 98.88 448 LEU A N 1
ATOM 3542 C CA . LEU A 1 448 ? 15.646 -9.482 -12.311 1.00 98.88 448 LEU A CA 1
ATOM 3543 C C . LEU A 1 448 ? 16.362 -10.833 -12.315 1.00 98.88 448 LEU A C 1
ATOM 3545 O O . LEU A 1 448 ? 17.369 -10.963 -13.008 1.00 98.88 448 LEU A O 1
ATOM 3549 N N . SER A 1 449 ? 15.855 -11.811 -11.567 1.00 98.81 449 SER A N 1
ATOM 3550 C CA . SER A 1 449 ? 16.426 -13.164 -11.521 1.00 98.81 449 SER A CA 1
ATOM 3551 C C . SER A 1 449 ? 15.335 -14.233 -11.502 1.00 98.81 449 SER A C 1
ATOM 3553 O O . SER A 1 449 ? 14.331 -14.085 -10.799 1.00 98.81 449 SER A O 1
ATOM 3555 N N . GLY A 1 450 ? 15.482 -15.293 -12.301 1.00 98.81 450 GLY A N 1
ATOM 3556 C CA . GLY A 1 450 ? 14.549 -16.431 -12.306 1.00 98.81 450 GLY A CA 1
ATOM 3557 C C . GLY A 1 450 ? 13.115 -16.052 -12.696 1.00 98.81 450 GLY A C 1
ATOM 3558 O O . GLY A 1 450 ? 12.149 -16.645 -12.217 1.00 98.81 450 GLY A O 1
ATOM 3559 N N . CYS A 1 451 ? 12.942 -14.995 -13.491 1.00 98.88 451 CYS A N 1
ATOM 3560 C CA . CYS A 1 451 ? 11.627 -14.449 -13.818 1.00 98.88 451 CYS A CA 1
ATOM 3561 C C . CYS A 1 451 ? 11.024 -15.114 -15.061 1.00 98.88 451 CYS A C 1
ATOM 3563 O O . CYS A 1 451 ? 11.726 -15.630 -15.928 1.00 98.88 451 CYS A O 1
ATOM 3565 N N . THR A 1 452 ? 9.699 -15.057 -15.189 1.00 98.88 452 THR A N 1
ATOM 3566 C CA . THR A 1 452 ? 8.996 -15.468 -16.413 1.00 98.88 452 THR A CA 1
ATOM 3567 C C . THR A 1 452 ? 8.037 -14.377 -16.872 1.00 98.88 452 THR A C 1
ATOM 3569 O O . THR A 1 452 ? 7.180 -13.928 -16.110 1.00 98.88 452 THR A O 1
ATOM 3572 N N . LEU A 1 453 ? 8.146 -13.956 -18.131 1.00 98.75 453 LEU A N 1
ATOM 3573 C CA . LEU A 1 453 ? 7.176 -13.077 -18.782 1.00 98.75 453 LEU A CA 1
ATOM 3574 C C . LEU A 1 453 ? 6.305 -13.904 -19.730 1.00 98.75 453 LEU A C 1
ATOM 3576 O O . LEU A 1 453 ? 6.831 -14.562 -20.619 1.00 98.75 453 LEU A O 1
ATOM 3580 N N . ARG A 1 454 ? 4.983 -13.836 -19.569 1.00 98.31 454 ARG A N 1
ATOM 3581 C CA . ARG A 1 454 ? 3.989 -14.529 -20.400 1.00 98.31 454 ARG A CA 1
ATOM 3582 C C . ARG A 1 454 ? 3.160 -13.535 -21.205 1.00 98.31 454 ARG A C 1
ATOM 3584 O O . ARG A 1 454 ? 2.134 -13.074 -20.697 1.00 98.31 454 ARG A O 1
ATOM 3591 N N . PRO A 1 455 ? 3.576 -13.155 -22.424 1.00 97.25 455 PRO A N 1
ATOM 3592 C CA . PRO A 1 455 ? 2.751 -12.353 -23.318 1.00 97.25 455 PRO A CA 1
ATOM 3593 C C . PRO A 1 455 ? 1.375 -12.988 -23.535 1.00 97.25 455 PRO A C 1
ATOM 3595 O O . PRO A 1 455 ? 1.257 -14.193 -23.733 1.00 97.25 455 PRO A O 1
ATOM 3598 N N . THR A 1 456 ? 0.324 -12.170 -23.505 1.00 92.69 456 THR A N 1
ATOM 3599 C CA . THR A 1 456 ? -1.072 -12.639 -23.619 1.00 92.69 456 THR A CA 1
ATOM 3600 C C . THR A 1 456 ? -1.730 -12.238 -24.938 1.00 92.69 456 THR A C 1
ATOM 3602 O O . THR A 1 456 ? -2.935 -12.406 -25.110 1.00 92.69 456 THR A O 1
ATOM 3605 N N . GLY A 1 457 ? -0.955 -11.679 -25.868 1.00 91.75 457 GLY A N 1
ATOM 3606 C CA . GLY A 1 457 ? -1.414 -11.306 -27.198 1.00 91.75 457 GLY A CA 1
ATOM 3607 C C . GLY A 1 457 ? -0.264 -10.895 -28.113 1.00 91.75 457 GLY A C 1
ATOM 3608 O O . GLY A 1 457 ? 0.900 -10.882 -27.718 1.00 91.75 457 GLY A O 1
ATOM 3609 N N . GLU A 1 458 ? -0.603 -10.505 -29.337 1.00 93.44 458 GLU A N 1
ATOM 3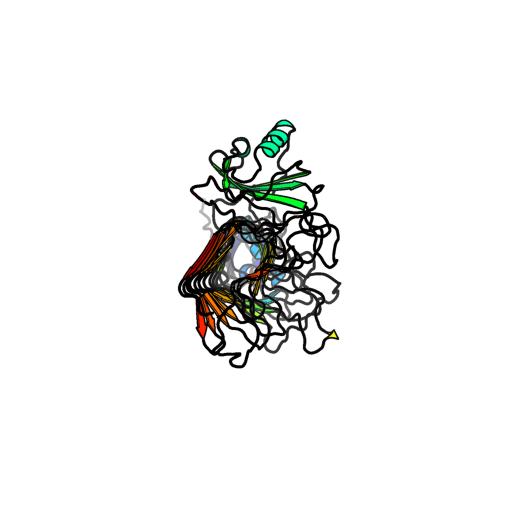610 C CA . GLU A 1 458 ? 0.355 -10.281 -30.434 1.00 93.44 458 GLU A CA 1
ATOM 3611 C C . GLU A 1 458 ? 1.028 -8.896 -30.424 1.00 93.44 458 GLU A C 1
ATOM 3613 O O . GLU A 1 458 ? 1.744 -8.534 -31.355 1.00 93.44 458 GLU A O 1
ATOM 3618 N N . GLY A 1 459 ? 0.793 -8.079 -29.394 1.00 95.00 459 GLY A N 1
ATOM 3619 C CA . GLY A 1 459 ? 1.395 -6.749 -29.275 1.00 95.00 459 GLY A CA 1
ATOM 3620 C C . GLY A 1 459 ? 2.904 -6.776 -28.991 1.00 95.00 459 GLY A C 1
ATOM 3621 O O . GLY A 1 459 ? 3.468 -7.808 -28.633 1.00 95.00 459 GLY A O 1
ATOM 3622 N N . LYS A 1 460 ? 3.557 -5.607 -29.091 1.00 96.56 460 LYS A N 1
ATOM 3623 C CA . LYS A 1 460 ? 4.962 -5.417 -28.682 1.00 96.56 460 LYS A CA 1
ATOM 3624 C C . LYS A 1 460 ? 5.171 -5.892 -27.242 1.00 96.56 460 LYS A C 1
ATOM 3626 O O . LYS A 1 460 ? 4.366 -5.552 -26.373 1.00 96.56 460 LYS A O 1
ATOM 3631 N N . VAL A 1 461 ? 6.266 -6.613 -27.009 1.00 98.19 461 VAL A N 1
ATOM 3632 C CA . VAL A 1 461 ? 6.673 -7.115 -25.693 1.00 98.19 461 VAL A CA 1
ATOM 3633 C C . VAL A 1 461 ? 7.914 -6.369 -25.204 1.00 98.19 461 VAL A C 1
ATOM 3635 O O . VAL A 1 461 ? 8.806 -6.056 -25.995 1.00 98.19 461 VAL A O 1
ATOM 3638 N N . ALA A 1 462 ? 7.978 -6.074 -23.907 1.00 98.19 462 ALA A N 1
ATOM 3639 C CA . ALA A 1 462 ? 9.139 -5.474 -23.258 1.00 98.19 462 ALA A CA 1
ATOM 3640 C C . ALA A 1 462 ? 9.385 -6.094 -21.875 1.00 98.19 462 ALA A C 1
ATOM 3642 O O . ALA A 1 462 ? 8.446 -6.377 -21.140 1.00 98.19 462 ALA A O 1
ATOM 3643 N N . VAL A 1 463 ? 10.636 -6.277 -21.469 1.00 98.69 463 VAL A N 1
ATOM 3644 C CA . VAL A 1 463 ? 10.949 -6.664 -20.087 1.00 98.69 463 VAL A CA 1
ATOM 3645 C C . VAL A 1 463 ? 10.924 -5.413 -19.216 1.00 98.69 463 VAL A C 1
ATOM 3647 O O . VAL A 1 463 ? 10.090 -5.306 -18.320 1.00 98.69 463 VAL A O 1
ATOM 3650 N N . LEU A 1 464 ? 11.746 -4.417 -19.543 1.00 98.69 464 LEU A N 1
ATOM 3651 C CA . LEU A 1 464 ? 11.710 -3.092 -18.929 1.00 98.69 464 LEU A CA 1
ATOM 3652 C C . LEU A 1 464 ? 11.182 -2.066 -19.937 1.00 98.69 464 LEU A C 1
ATOM 3654 O O . LEU A 1 464 ? 11.752 -1.907 -21.017 1.00 98.69 464 LEU A O 1
ATOM 3658 N N . SER A 1 465 ? 10.098 -1.371 -19.591 1.00 98.00 465 SER A N 1
ATOM 3659 C CA . SER A 1 465 ? 9.463 -0.367 -20.455 1.00 98.00 465 SER A CA 1
ATOM 3660 C C . SER A 1 465 ? 9.620 1.045 -19.890 1.00 98.00 465 SER A C 1
ATOM 3662 O O . SER A 1 465 ? 9.011 1.373 -18.871 1.00 98.00 465 SER A O 1
ATOM 3664 N N . TYR A 1 466 ? 10.374 1.885 -20.602 1.00 97.38 466 TYR A N 1
ATOM 3665 C CA . TYR A 1 466 ? 10.726 3.261 -20.251 1.00 97.38 466 TYR A CA 1
ATOM 3666 C C . TYR A 1 466 ? 10.219 4.248 -21.302 1.00 97.38 466 TYR A C 1
ATOM 3668 O O . TYR A 1 466 ? 10.934 4.601 -22.236 1.00 97.38 466 TYR A O 1
ATOM 3676 N N . HIS A 1 467 ? 8.988 4.728 -21.143 1.00 96.00 467 HIS A N 1
ATOM 3677 C CA . HIS A 1 467 ? 8.383 5.689 -22.072 1.00 96.00 467 HIS A CA 1
ATOM 3678 C C . HIS A 1 467 ? 7.822 6.895 -21.321 1.00 96.00 467 HIS A C 1
ATOM 3680 O O . HIS A 1 467 ? 6.601 6.992 -21.213 1.00 96.00 467 HIS A O 1
ATOM 3686 N N . PRO A 1 468 ? 8.661 7.789 -20.757 1.00 95.44 468 PRO A N 1
ATOM 3687 C CA . PRO A 1 468 ? 8.167 9.065 -20.249 1.00 95.44 468 PRO A CA 1
ATOM 3688 C C . PRO A 1 468 ? 7.519 9.887 -21.366 1.00 95.44 468 PRO A C 1
ATOM 3690 O O . PRO A 1 468 ? 7.971 9.860 -22.513 1.00 95.44 468 PRO A O 1
ATOM 3693 N N . ASP A 1 469 ? 6.501 10.676 -21.025 1.00 93.81 469 ASP A N 1
ATOM 3694 C CA . ASP A 1 469 ? 6.124 11.811 -21.870 1.00 93.81 469 ASP A CA 1
ATOM 3695 C C . ASP A 1 469 ? 7.254 12.848 -21.888 1.00 93.81 469 ASP A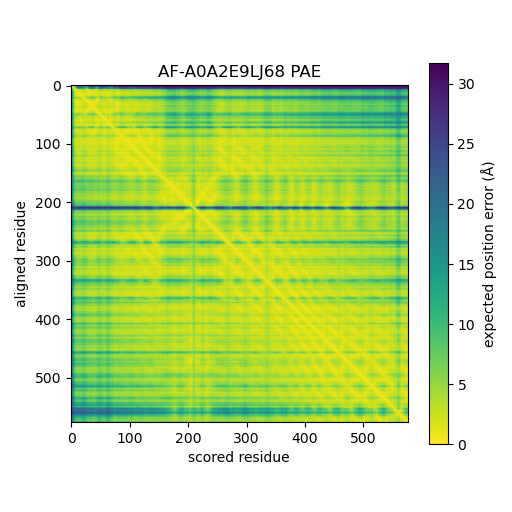 C 1
ATOM 3697 O O . ASP A 1 469 ? 7.927 13.040 -20.875 1.00 93.81 469 ASP A O 1
ATOM 3701 N N . ASN A 1 470 ? 7.447 13.529 -23.021 1.00 93.12 470 ASN A N 1
ATOM 3702 C CA . ASN A 1 470 ? 8.334 14.689 -23.107 1.00 93.12 470 ASN A CA 1
ATOM 3703 C C . ASN A 1 470 ? 7.669 15.857 -22.363 1.00 93.12 470 ASN A C 1
ATOM 3705 O O . ASN A 1 470 ? 6.743 16.487 -22.874 1.00 93.12 470 ASN A O 1
ATOM 3709 N N . PHE A 1 471 ? 8.053 16.033 -21.103 1.00 92.62 471 PHE A N 1
ATOM 3710 C CA . PHE A 1 471 ? 7.385 16.899 -20.142 1.00 92.62 471 PHE A CA 1
ATOM 3711 C C . PHE A 1 471 ? 8.373 17.296 -19.042 1.00 92.62 471 PHE A C 1
ATOM 3713 O O . PHE A 1 471 ? 9.298 16.543 -18.738 1.00 92.62 471 PHE A O 1
ATOM 3720 N N . ASP A 1 472 ? 8.168 18.467 -18.446 1.00 92.44 472 ASP A N 1
ATOM 3721 C CA . ASP A 1 472 ? 8.913 18.910 -17.270 1.00 92.44 472 ASP A CA 1
ATOM 3722 C C . ASP A 1 472 ? 8.250 18.373 -15.998 1.00 92.44 472 ASP A C 1
ATOM 3724 O O . ASP A 1 472 ? 7.218 18.863 -15.533 1.00 92.44 472 ASP A O 1
ATOM 3728 N N . TYR A 1 473 ? 8.855 17.330 -15.444 1.00 92.62 473 TYR A N 1
ATOM 3729 C CA . TYR A 1 473 ? 8.355 16.664 -14.251 1.00 92.62 473 TYR A CA 1
ATOM 3730 C C . TYR A 1 473 ? 8.794 17.342 -12.945 1.00 92.62 473 TYR A C 1
ATOM 3732 O O . TYR A 1 473 ? 8.277 16.966 -11.888 1.00 92.62 473 TYR A O 1
ATOM 3740 N N . GLN A 1 474 ? 9.719 18.312 -13.004 1.00 92.81 474 GLN A N 1
ATOM 3741 C CA . GLN A 1 474 ? 10.378 18.956 -11.858 1.00 92.81 474 GLN A CA 1
ATOM 3742 C C . GLN A 1 474 ? 11.218 17.990 -10.992 1.00 92.81 474 GLN A C 1
ATOM 3744 O O . GLN A 1 474 ? 11.353 18.160 -9.784 1.00 92.81 474 GLN A O 1
ATOM 3749 N N . TYR A 1 475 ? 11.770 16.925 -11.582 1.00 92.81 475 TYR A N 1
ATOM 3750 C CA . TYR A 1 475 ? 12.779 16.062 -10.947 1.00 92.81 475 TYR A CA 1
ATOM 3751 C C . TYR A 1 475 ? 13.597 15.306 -12.003 1.00 92.81 475 TYR A C 1
ATOM 3753 O O . TYR A 1 475 ? 13.111 15.153 -13.123 1.00 92.81 475 TYR A O 1
ATOM 3761 N N . PRO A 1 476 ? 14.797 14.787 -11.661 1.00 92.56 476 PRO A N 1
ATOM 3762 C CA . PRO A 1 476 ? 15.616 14.010 -12.588 1.00 92.56 476 PRO A CA 1
ATOM 3763 C C . PRO A 1 476 ? 14.878 12.795 -13.149 1.00 92.56 476 PRO A C 1
ATOM 3765 O O . PRO A 1 476 ? 14.166 12.094 -12.425 1.00 92.56 476 PRO A O 1
ATOM 3768 N N . ILE A 1 477 ? 15.081 12.515 -14.434 1.00 94.56 477 ILE A N 1
ATOM 3769 C CA . ILE A 1 477 ? 14.405 11.434 -15.158 1.00 94.56 477 ILE A CA 1
ATOM 3770 C C . ILE A 1 477 ? 15.424 10.555 -15.881 1.00 94.56 477 ILE A C 1
ATOM 3772 O O . ILE A 1 477 ? 16.489 11.026 -16.262 1.00 94.56 477 ILE A O 1
ATOM 3776 N N . GLY A 1 478 ? 15.114 9.275 -16.079 1.00 95.75 478 GLY A N 1
ATOM 3777 C CA . GLY A 1 478 ? 16.047 8.333 -16.695 1.00 95.75 478 GLY A CA 1
ATOM 3778 C C . GLY A 1 478 ? 15.778 6.879 -16.325 1.00 95.75 478 GLY A C 1
ATOM 3779 O O . GLY A 1 478 ? 14.730 6.542 -15.767 1.00 95.75 478 GLY A O 1
ATOM 3780 N N . PHE A 1 479 ? 16.728 6.010 -16.662 1.00 96.62 479 PHE A N 1
ATOM 3781 C CA . PHE A 1 479 ? 16.621 4.551 -16.527 1.00 96.62 479 PHE A CA 1
ATOM 3782 C C . PHE A 1 479 ? 17.483 4.014 -15.371 1.00 96.62 479 PHE A C 1
ATOM 3784 O O . PHE A 1 479 ? 18.290 4.747 -14.823 1.00 96.62 479 PHE A O 1
ATOM 3791 N N . GLY A 1 480 ? 17.402 2.727 -15.017 1.00 96.69 480 GLY A N 1
ATOM 3792 C CA . GLY A 1 480 ? 18.263 2.165 -13.957 1.00 96.69 480 GLY A CA 1
ATOM 3793 C C . GLY A 1 480 ? 19.755 2.515 -14.119 1.00 96.69 480 GLY A C 1
ATOM 3794 O O . GLY A 1 480 ? 20.283 2.483 -15.223 1.00 96.69 480 GLY A O 1
ATOM 3795 N N . ARG A 1 481 ? 20.464 2.831 -13.028 1.00 95.69 481 ARG A N 1
ATOM 3796 C CA . ARG A 1 481 ? 21.917 3.106 -13.056 1.00 95.69 481 ARG A CA 1
ATOM 3797 C C . ARG A 1 481 ? 22.716 1.817 -13.294 1.00 95.69 481 ARG A C 1
ATOM 3799 O O . ARG A 1 481 ? 23.709 1.835 -14.018 1.00 95.69 481 ARG A O 1
ATOM 3806 N N . HIS A 1 482 ? 22.224 0.705 -12.745 1.00 97.44 482 HIS A N 1
ATOM 3807 C CA . HIS A 1 482 ? 22.688 -0.653 -13.022 1.00 97.44 482 HIS A CA 1
ATOM 3808 C C . HIS A 1 482 ? 21.489 -1.520 -13.392 1.00 97.44 482 HIS A C 1
ATOM 3810 O O . HIS A 1 482 ? 20.496 -1.522 -12.667 1.00 97.44 482 HIS A O 1
ATOM 3816 N N . VAL A 1 483 ? 21.578 -2.277 -14.480 1.00 98.62 483 VAL A N 1
ATOM 3817 C CA . VAL A 1 483 ? 20.517 -3.196 -14.901 1.00 98.62 483 VAL A CA 1
ATOM 3818 C C . VAL A 1 483 ? 21.095 -4.595 -15.030 1.00 98.62 483 VAL A C 1
ATOM 3820 O O . VAL A 1 483 ? 22.014 -4.814 -15.812 1.00 98.62 483 VAL A O 1
ATOM 3823 N N . THR A 1 484 ? 20.533 -5.542 -14.290 1.00 98.88 484 THR A N 1
ATOM 3824 C CA . THR A 1 484 ? 20.878 -6.961 -14.358 1.00 98.88 484 THR A CA 1
ATOM 3825 C C . THR A 1 484 ? 19.606 -7.762 -14.604 1.00 98.88 484 THR A C 1
ATOM 3827 O O . THR A 1 484 ? 18.656 -7.669 -13.828 1.00 98.88 484 THR A O 1
ATOM 3830 N N . ILE A 1 485 ? 19.581 -8.536 -15.686 1.00 98.88 485 ILE A N 1
ATOM 3831 C CA . ILE A 1 485 ? 18.510 -9.480 -16.018 1.00 98.88 485 ILE A CA 1
ATOM 3832 C C . ILE A 1 485 ? 19.166 -10.840 -16.220 1.00 98.88 485 ILE A C 1
ATOM 3834 O O . ILE A 1 485 ? 19.920 -11.024 -17.177 1.00 98.88 485 ILE A O 1
ATOM 3838 N N . GLU A 1 486 ? 18.900 -11.762 -15.306 1.00 98.81 486 GLU A N 1
ATOM 3839 C CA . GLU A 1 486 ? 19.481 -13.101 -15.296 1.00 98.81 486 GLU A CA 1
ATOM 3840 C C . GLU A 1 486 ? 18.368 -14.151 -15.228 1.00 98.81 486 GLU A C 1
ATOM 3842 O O . GLU A 1 486 ? 17.356 -13.949 -14.556 1.00 98.81 486 GLU A O 1
ATOM 3847 N N . ASP A 1 487 ? 18.542 -15.263 -15.940 1.00 98.75 487 ASP A N 1
ATOM 3848 C CA . ASP A 1 487 ? 17.632 -16.415 -15.913 1.00 98.75 487 ASP A CA 1
ATOM 3849 C C . ASP A 1 487 ? 16.165 -16.021 -16.179 1.00 98.75 487 ASP A C 1
ATOM 3851 O O . ASP A 1 487 ? 15.255 -16.304 -15.394 1.00 98.75 487 ASP A O 1
ATOM 3855 N N . LEU A 1 488 ? 15.935 -15.303 -17.284 1.00 98.88 488 LEU A N 1
ATOM 3856 C CA . LEU A 1 488 ? 14.607 -14.858 -17.709 1.00 98.88 488 LEU A CA 1
ATOM 3857 C C . LEU A 1 488 ? 14.069 -15.763 -18.817 1.00 98.88 488 LEU A C 1
ATOM 3859 O O . LEU A 1 488 ? 14.662 -15.856 -19.891 1.00 98.88 488 LEU A O 1
ATOM 3863 N N . ASN A 1 489 ? 12.872 -16.303 -18.606 1.00 98.88 489 ASN A N 1
ATOM 3864 C CA . ASN A 1 489 ? 12.108 -16.979 -19.648 1.00 98.88 489 ASN A CA 1
ATOM 3865 C C . ASN A 1 489 ? 10.994 -16.076 -20.200 1.00 98.88 489 ASN A C 1
ATOM 3867 O O . ASN A 1 489 ? 10.251 -15.448 -19.439 1.00 98.88 489 ASN A O 1
ATOM 3871 N N . ILE A 1 490 ? 10.845 -16.018 -21.522 1.00 98.81 490 ILE A N 1
ATOM 3872 C CA . ILE A 1 490 ? 9.728 -15.339 -22.184 1.00 98.81 490 ILE A CA 1
ATOM 3873 C C . ILE A 1 490 ? 8.882 -16.396 -22.893 1.00 98.81 490 ILE A C 1
ATOM 3875 O O . ILE A 1 490 ? 9.266 -16.934 -23.931 1.00 98.81 490 ILE A O 1
ATOM 3879 N N . ASP A 1 491 ? 7.717 -16.667 -22.319 1.00 98.56 491 ASP A N 1
ATOM 3880 C CA . ASP A 1 491 ? 6.827 -17.766 -22.686 1.00 98.56 491 ASP A CA 1
ATOM 3881 C C . ASP A 1 491 ? 5.669 -17.259 -23.554 1.00 98.56 491 ASP A C 1
ATOM 3883 O O . ASP A 1 491 ? 4.682 -16.708 -23.060 1.00 98.56 491 ASP A O 1
ATOM 3887 N N . TYR A 1 492 ? 5.797 -17.449 -24.871 1.00 98.38 492 TYR A N 1
ATOM 3888 C CA . TYR A 1 492 ? 4.769 -17.121 -25.863 1.00 98.38 492 TYR A CA 1
ATOM 3889 C C . TYR A 1 492 ? 3.703 -18.210 -26.016 1.00 98.38 492 TYR A C 1
ATOM 3891 O O . TYR A 1 492 ? 2.941 -18.167 -26.978 1.00 98.38 492 TYR A O 1
ATOM 3899 N N . GLY A 1 493 ? 3.578 -19.168 -25.094 1.00 97.38 493 GLY A N 1
ATOM 3900 C CA . GLY A 1 493 ? 2.580 -20.237 -25.194 1.00 97.38 493 GLY A CA 1
ATOM 3901 C C . GLY A 1 493 ? 1.143 -19.730 -25.392 1.00 97.38 493 GLY A C 1
ATOM 3902 O O . GLY A 1 493 ? 0.356 -20.370 -26.086 1.00 97.38 493 GLY A O 1
ATOM 3903 N N . ALA A 1 494 ? 0.809 -18.551 -24.851 1.00 95.69 494 ALA A N 1
ATOM 3904 C CA . ALA A 1 494 ? -0.494 -17.900 -25.037 1.00 95.69 494 ALA A CA 1
ATOM 3905 C C . ALA A 1 494 ? -0.585 -16.976 -26.273 1.00 95.69 494 ALA A C 1
ATOM 3907 O O . ALA A 1 494 ? -1.672 -16.493 -26.588 1.00 95.69 494 ALA A O 1
ATOM 3908 N N . ALA A 1 495 ? 0.523 -16.717 -26.971 1.00 95.94 495 ALA A N 1
ATOM 3909 C CA . ALA A 1 495 ? 0.594 -15.885 -28.175 1.00 95.94 495 ALA A CA 1
ATOM 3910 C C . ALA A 1 495 ? 1.632 -16.426 -29.193 1.00 95.94 495 ALA A C 1
ATOM 3912 O O . ALA A 1 495 ? 2.556 -15.693 -29.563 1.00 95.94 495 ALA A O 1
ATOM 3913 N N . PRO A 1 496 ? 1.506 -17.691 -29.650 1.00 96.44 496 PRO A N 1
ATOM 3914 C CA . PRO A 1 496 ? 2.548 -18.368 -30.434 1.00 96.44 496 PRO A CA 1
ATOM 3915 C C . PRO A 1 496 ? 2.777 -17.749 -31.821 1.00 96.44 496 PRO A C 1
ATOM 3917 O O . PRO A 1 496 ? 3.893 -17.768 -32.331 1.00 96.44 496 PRO A O 1
ATOM 3920 N N . GLU A 1 497 ? 1.744 -17.129 -32.397 1.00 96.12 497 GLU A N 1
ATOM 3921 C CA . GLU A 1 497 ? 1.794 -16.449 -33.701 1.00 96.12 497 GLU A CA 1
ATOM 3922 C C . GLU A 1 497 ? 2.300 -14.993 -33.605 1.00 96.12 497 GLU A C 1
ATOM 3924 O O . GLU A 1 497 ? 2.262 -14.240 -34.578 1.00 96.12 497 GLU A O 1
ATOM 3929 N N . SER A 1 498 ? 2.744 -14.544 -32.423 1.00 96.31 498 SER A N 1
ATOM 3930 C CA . SER A 1 498 ? 3.199 -13.166 -32.231 1.00 96.31 498 SER A CA 1
ATOM 3931 C C . SER A 1 498 ? 4.497 -12.891 -32.987 1.00 96.31 498 SER A C 1
ATOM 3933 O O . SER A 1 498 ? 5.598 -13.248 -32.557 1.00 96.31 498 SER A O 1
ATOM 3935 N N . GLU A 1 499 ? 4.372 -12.133 -34.072 1.00 95.12 499 GLU A N 1
ATOM 3936 C CA . GLU A 1 499 ? 5.498 -11.661 -34.878 1.00 95.12 499 GLU A CA 1
ATOM 3937 C C . GLU A 1 499 ? 6.132 -10.364 -34.341 1.00 95.12 499 GLU A C 1
ATOM 3939 O O . GLU A 1 499 ? 7.156 -9.904 -34.870 1.00 95.12 499 GLU A O 1
ATOM 3944 N N . SER A 1 500 ? 5.530 -9.781 -33.297 1.00 96.50 500 SER A N 1
ATOM 3945 C CA . SER A 1 500 ? 5.919 -8.499 -32.715 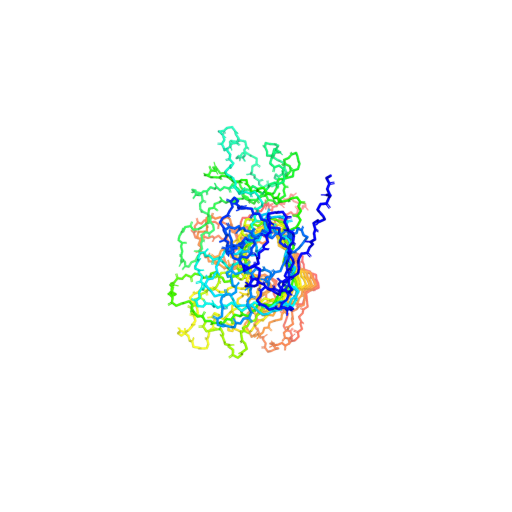1.00 96.50 500 SER A CA 1
ATOM 3946 C C . SER A 1 500 ? 7.300 -8.528 -32.048 1.00 96.50 500 SER A C 1
ATOM 3948 O O . SER A 1 500 ? 7.714 -9.550 -31.483 1.00 96.50 500 SER A O 1
ATOM 3950 N N . PRO A 1 501 ? 8.025 -7.390 -32.051 1.00 97.31 501 PRO A N 1
ATOM 3951 C CA . PRO A 1 501 ? 9.286 -7.269 -31.333 1.00 97.31 501 PRO A CA 1
ATOM 3952 C C . PRO A 1 501 ? 9.141 -7.531 -29.831 1.00 97.31 501 PRO A C 1
ATOM 3954 O O . PRO A 1 501 ? 8.179 -7.083 -29.205 1.00 97.31 501 PRO A O 1
ATOM 3957 N N . CYS A 1 502 ? 10.154 -8.187 -29.268 1.00 98.44 502 CYS A N 1
ATOM 3958 C CA . CYS A 1 502 ? 10.344 -8.368 -27.834 1.00 98.44 502 CYS A CA 1
ATOM 3959 C C . CYS A 1 502 ? 11.628 -7.661 -27.417 1.00 98.44 502 CYS A C 1
ATOM 3961 O O . CYS A 1 502 ? 12.674 -7.992 -27.961 1.00 98.44 502 CYS A O 1
ATOM 3963 N N . TRP A 1 503 ? 11.567 -6.701 -26.500 1.00 98.50 503 TRP A N 1
ATOM 3964 C CA . TRP A 1 503 ? 12.729 -5.920 -26.064 1.00 98.50 503 TRP A CA 1
ATOM 3965 C C . TRP A 1 503 ? 13.105 -6.242 -24.618 1.00 98.50 503 TRP A C 1
ATOM 3967 O O . TRP A 1 503 ? 12.225 -6.292 -23.764 1.00 98.50 503 TRP A O 1
ATOM 3977 N N . LEU A 1 504 ? 14.391 -6.397 -24.302 1.00 98.75 504 LEU A N 1
ATOM 3978 C CA . LEU A 1 504 ? 14.839 -6.437 -22.903 1.00 98.75 504 LEU A CA 1
ATOM 3979 C C . LEU A 1 504 ? 14.727 -5.047 -22.267 1.00 98.75 504 LEU A C 1
ATOM 3981 O O . LEU A 1 504 ? 14.193 -4.899 -21.169 1.00 98.75 504 LEU A O 1
ATOM 3985 N N . MET A 1 505 ? 15.129 -4.013 -23.002 1.00 98.44 505 MET A N 1
ATOM 3986 C CA . MET A 1 505 ? 14.882 -2.620 -22.645 1.00 98.44 505 MET A CA 1
ATOM 3987 C C . MET A 1 505 ? 14.218 -1.894 -23.816 1.00 98.44 505 MET A C 1
ATOM 3989 O O . MET A 1 505 ? 14.820 -1.696 -24.871 1.00 98.44 505 MET A O 1
ATOM 3993 N N . ASP A 1 506 ? 12.962 -1.499 -23.622 1.00 97.81 506 ASP A N 1
ATOM 3994 C CA . ASP A 1 506 ? 12.194 -0.676 -24.556 1.00 97.81 506 ASP A CA 1
ATOM 3995 C C . ASP A 1 506 ? 12.182 0.761 -24.038 1.00 97.81 506 ASP A C 1
ATOM 3997 O O . ASP A 1 506 ? 11.457 1.078 -23.094 1.00 97.81 506 ASP A O 1
ATOM 4001 N N . ILE A 1 507 ? 13.027 1.605 -24.628 1.00 97.12 507 ILE A N 1
ATOM 4002 C CA . ILE A 1 507 ? 13.256 2.975 -24.172 1.00 97.12 507 ILE A CA 1
ATOM 4003 C C . ILE A 1 507 ? 12.682 4.009 -25.145 1.00 97.12 507 ILE A C 1
ATOM 4005 O O . ILE A 1 507 ? 12.508 3.760 -26.341 1.00 97.12 507 ILE A O 1
ATOM 4009 N N . VAL A 1 508 ? 12.397 5.189 -24.610 1.00 96.62 508 VAL A N 1
ATOM 4010 C CA . VAL A 1 508 ? 11.941 6.365 -25.350 1.00 96.62 508 VAL A CA 1
ATOM 4011 C C . VAL A 1 508 ? 12.996 6.837 -26.365 1.00 96.62 508 VAL A C 1
ATOM 4013 O O . VAL A 1 508 ? 14.193 6.704 -26.106 1.00 96.62 508 VAL A O 1
ATOM 4016 N N . PRO A 1 509 ? 12.601 7.396 -27.527 1.00 95.81 509 PRO A N 1
ATOM 4017 C CA . PRO A 1 509 ? 13.544 7.741 -28.595 1.00 95.81 509 PRO A CA 1
ATOM 4018 C C . PRO A 1 509 ? 14.306 9.066 -28.403 1.00 95.81 509 PRO A C 1
ATOM 4020 O O . PRO A 1 509 ? 14.947 9.511 -29.350 1.00 95.81 509 PRO A O 1
ATOM 4023 N N . PHE A 1 510 ? 14.238 9.702 -27.229 1.00 95.88 510 PHE A N 1
ATOM 4024 C CA . PHE A 1 510 ? 14.982 10.926 -26.910 1.00 95.88 510 PHE A CA 1
ATOM 4025 C C . PHE A 1 510 ? 15.865 10.724 -25.675 1.00 95.88 510 PHE A C 1
ATOM 4027 O O . PHE A 1 510 ? 15.484 10.020 -24.741 1.00 95.88 510 PHE A O 1
ATOM 4034 N N . SER A 1 511 ? 17.032 11.367 -25.648 1.00 96.06 511 SER A N 1
ATOM 4035 C CA . SER A 1 511 ? 17.932 11.384 -24.481 1.00 96.06 511 SER A CA 1
ATOM 4036 C C . SER A 1 511 ? 17.888 12.691 -23.690 1.00 96.06 511 SER A C 1
ATOM 4038 O O . SER A 1 511 ? 18.519 12.806 -22.638 1.00 96.06 511 SER A O 1
ATOM 4040 N N . LYS A 1 512 ? 17.114 13.668 -24.173 1.00 96.06 512 LYS A N 1
ATOM 4041 C CA . LYS A 1 512 ? 16.896 14.969 -23.544 1.00 96.06 512 LYS A CA 1
ATOM 4042 C C . LYS A 1 512 ? 15.470 15.462 -23.809 1.00 96.06 512 LYS A C 1
ATOM 4044 O O . LYS A 1 512 ? 14.981 15.300 -24.924 1.00 96.06 512 LYS A O 1
ATOM 4049 N N . THR A 1 513 ? 14.813 16.041 -22.806 1.00 94.19 513 THR A N 1
ATOM 4050 C CA . THR A 1 513 ? 13.479 16.654 -22.954 1.00 94.19 513 THR A CA 1
ATOM 4051 C C . THR A 1 513 ? 13.563 17.995 -23.678 1.00 94.19 513 THR A C 1
ATOM 4053 O O . THR A 1 513 ? 14.614 18.643 -23.710 1.00 94.19 513 THR A O 1
ATOM 4056 N N . ASP A 1 514 ? 12.428 18.473 -24.184 1.00 93.75 514 ASP A N 1
ATOM 4057 C CA . ASP A 1 514 ? 12.318 19.809 -24.790 1.00 93.75 514 ASP A CA 1
ATOM 4058 C C . ASP A 1 514 ? 12.600 20.930 -23.771 1.00 93.75 514 ASP A C 1
ATOM 4060 O O . ASP A 1 514 ? 12.938 22.053 -24.147 1.00 93.75 514 ASP A O 1
ATOM 4064 N N . HIS A 1 515 ? 12.504 20.615 -22.476 1.00 89.25 515 HIS A N 1
ATOM 4065 C CA . HIS A 1 515 ? 12.757 21.525 -21.359 1.00 89.25 515 HIS A CA 1
ATOM 4066 C C . HIS A 1 515 ? 14.220 21.550 -20.907 1.00 89.25 515 HIS A C 1
ATOM 4068 O O . HIS A 1 515 ? 14.615 22.441 -20.160 1.00 89.25 515 HIS A O 1
ATOM 4074 N N . GLY A 1 516 ? 15.049 20.634 -21.409 1.00 91.31 516 GLY A N 1
ATOM 4075 C CA . GLY A 1 516 ? 16.485 20.636 -21.161 1.00 91.31 516 GLY A CA 1
ATOM 4076 C C . GLY A 1 516 ? 16.999 19.482 -20.305 1.00 91.31 516 GLY A C 1
ATOM 4077 O O . GLY A 1 516 ? 18.218 19.291 -20.266 1.00 91.31 516 GLY A O 1
ATOM 4078 N N . ASP A 1 517 ? 16.114 18.703 -19.685 1.00 92.44 517 ASP A N 1
ATOM 4079 C CA . ASP A 1 517 ? 16.486 17.603 -18.794 1.00 92.44 517 ASP A CA 1
ATOM 4080 C C . ASP A 1 517 ? 17.110 16.467 -19.589 1.00 92.44 517 ASP A C 1
ATOM 4082 O O . ASP A 1 517 ? 16.504 15.918 -20.511 1.00 92.44 517 ASP A O 1
ATOM 4086 N N . ARG A 1 518 ? 18.339 16.111 -19.230 1.00 95.94 518 ARG A N 1
ATOM 4087 C CA . ARG A 1 518 ? 19.051 14.975 -19.810 1.00 95.94 518 ARG A CA 1
ATOM 4088 C C . ARG A 1 518 ? 18.640 13.720 -19.056 1.00 95.94 518 ARG A C 1
ATOM 4090 O O . ARG A 1 518 ? 18.643 13.715 -17.831 1.00 95.94 518 ARG A O 1
ATOM 4097 N N . LEU A 1 519 ? 18.297 12.657 -19.775 1.00 96.81 519 LEU A N 1
ATOM 4098 C CA . LEU A 1 519 ? 17.928 11.401 -19.132 1.00 96.81 519 LEU A CA 1
ATOM 4099 C C . LEU A 1 519 ? 19.177 10.761 -18.536 1.00 96.81 519 LEU A C 1
ATOM 4101 O O . LEU A 1 519 ? 20.172 10.611 -19.243 1.00 96.81 519 LEU A O 1
ATOM 4105 N N . PHE A 1 520 ? 19.136 10.322 -17.283 1.00 96.12 520 PHE A N 1
ATOM 4106 C CA . PHE A 1 520 ? 20.205 9.464 -16.791 1.00 96.12 520 PHE A CA 1
ATOM 4107 C C . PHE A 1 520 ? 20.153 8.079 -17.444 1.00 96.12 520 PHE A C 1
ATOM 4109 O O . PHE A 1 520 ? 19.079 7.504 -17.649 1.00 96.12 520 PHE A O 1
ATOM 4116 N N . PHE A 1 521 ? 21.329 7.542 -17.770 1.00 95.38 521 PHE A N 1
ATOM 4117 C CA . PHE A 1 521 ? 21.488 6.267 -18.472 1.00 95.38 521 PHE A CA 1
ATOM 4118 C C . PHE A 1 521 ? 22.249 5.242 -17.607 1.00 95.38 521 PHE A C 1
ATOM 4120 O O . PHE A 1 521 ? 23.053 5.646 -16.757 1.00 95.38 521 PHE A O 1
ATOM 4127 N N . PRO A 1 522 ? 22.025 3.924 -17.788 1.00 95.69 522 PRO A N 1
ATOM 4128 C CA . PRO A 1 522 ? 22.804 2.913 -17.089 1.00 95.69 522 PRO A CA 1
ATOM 4129 C C . PRO A 1 522 ? 24.291 3.022 -17.438 1.00 95.69 522 PRO A C 1
ATOM 4131 O O . PRO A 1 522 ? 24.642 3.184 -18.602 1.00 95.69 522 PRO A O 1
ATOM 4134 N N . HIS A 1 523 ? 25.174 2.851 -16.456 1.00 94.75 523 HIS A N 1
ATOM 4135 C CA . HIS A 1 523 ? 26.611 2.670 -16.719 1.00 94.75 523 HIS A CA 1
ATOM 4136 C C . HIS A 1 523 ? 26.997 1.179 -16.773 1.00 94.75 523 HIS A C 1
ATOM 4138 O O . HIS A 1 523 ? 28.079 0.807 -17.240 1.00 94.75 523 HIS A O 1
ATOM 4144 N N . ARG A 1 524 ? 26.093 0.288 -16.341 1.00 95.94 524 ARG A N 1
ATOM 4145 C CA . ARG A 1 524 ? 26.249 -1.162 -16.473 1.00 95.94 524 ARG A CA 1
ATOM 4146 C C . ARG A 1 524 ? 24.921 -1.849 -16.767 1.00 95.94 524 ARG A C 1
ATOM 4148 O O . ARG A 1 524 ? 23.960 -1.696 -16.016 1.00 95.94 524 ARG A O 1
ATOM 4155 N N . ILE A 1 525 ? 24.911 -2.653 -17.824 1.00 98.25 525 ILE A N 1
ATOM 4156 C CA . ILE A 1 525 ? 23.796 -3.498 -18.248 1.00 98.25 525 ILE A CA 1
ATOM 4157 C C . ILE A 1 525 ? 24.313 -4.931 -18.404 1.00 98.25 525 ILE A C 1
ATOM 4159 O O . ILE A 1 525 ? 25.318 -5.169 -19.074 1.00 98.25 525 ILE A O 1
ATOM 4163 N N . VAL A 1 526 ? 23.637 -5.890 -17.780 1.00 98.81 526 VAL A N 1
ATOM 4164 C CA . VAL A 1 526 ? 23.957 -7.318 -17.837 1.00 98.81 526 VAL A CA 1
ATOM 4165 C C . VAL A 1 526 ? 22.700 -8.085 -18.217 1.00 98.81 526 VAL A C 1
ATOM 4167 O O . VAL A 1 526 ? 21.693 -8.005 -17.516 1.00 98.81 526 VAL A O 1
ATOM 4170 N N . PHE A 1 527 ? 22.782 -8.846 -19.303 1.00 98.88 527 PHE A N 1
ATOM 4171 C CA . PHE A 1 527 ? 21.769 -9.803 -19.730 1.00 98.88 527 PHE A CA 1
ATOM 4172 C C . PHE A 1 527 ? 22.405 -11.193 -19.796 1.00 98.88 527 PHE A C 1
ATOM 4174 O O . PHE A 1 527 ? 23.350 -11.394 -20.564 1.00 98.88 527 PHE A O 1
ATOM 4181 N N . ARG A 1 528 ? 21.908 -12.141 -18.998 1.00 98.88 528 ARG A N 1
ATOM 4182 C CA . ARG A 1 528 ? 22.412 -13.519 -18.963 1.00 98.88 528 ARG A CA 1
ATOM 4183 C C . ARG A 1 528 ? 21.271 -14.529 -18.953 1.00 98.88 528 ARG A C 1
ATOM 4185 O O . ARG A 1 528 ? 20.310 -14.338 -18.218 1.00 98.88 528 ARG A O 1
ATOM 4192 N N . GLY A 1 529 ? 21.391 -15.611 -19.719 1.00 98.75 529 GLY A N 1
ATOM 4193 C CA . GLY A 1 529 ? 20.458 -16.741 -19.625 1.00 98.75 529 GLY A CA 1
ATOM 4194 C C . GLY A 1 529 ? 19.026 -16.338 -19.977 1.00 98.75 529 GLY A C 1
ATOM 4195 O O . GLY A 1 529 ? 18.106 -16.513 -19.182 1.00 98.75 529 GLY A O 1
ATOM 4196 N N . ILE A 1 530 ? 18.847 -15.733 -21.153 1.00 98.88 530 ILE A N 1
ATOM 4197 C CA . ILE A 1 530 ? 17.540 -15.265 -21.622 1.00 98.88 530 ILE A CA 1
ATOM 4198 C C . ILE A 1 530 ? 17.007 -16.247 -22.661 1.00 98.88 530 ILE A C 1
ATOM 4200 O O . ILE A 1 530 ? 17.570 -16.364 -23.755 1.00 98.88 530 ILE A O 1
ATOM 4204 N N . THR A 1 531 ? 15.890 -16.899 -22.350 1.00 98.81 531 THR A N 1
ATOM 4205 C CA . THR A 1 531 ? 15.247 -17.885 -23.225 1.00 98.81 531 THR A CA 1
ATOM 4206 C C . THR A 1 531 ? 13.895 -17.399 -23.726 1.00 98.81 531 THR A C 1
ATOM 4208 O O . THR A 1 531 ? 13.192 -16.632 -23.065 1.00 98.81 531 THR A O 1
ATOM 4211 N N . VAL A 1 532 ? 13.518 -17.860 -24.917 1.00 98.69 532 VAL A N 1
ATOM 4212 C CA . VAL A 1 532 ? 12.201 -17.638 -25.511 1.00 98.69 532 VAL A CA 1
ATOM 4213 C C . VAL A 1 532 ? 11.608 -18.981 -25.907 1.00 98.69 532 VAL A C 1
ATOM 4215 O O . VAL A 1 532 ? 12.206 -19.735 -26.676 1.00 98.69 532 VAL A O 1
ATOM 4218 N N . GLU A 1 533 ? 10.399 -19.251 -25.429 1.00 97.94 533 GLU A N 1
ATOM 4219 C CA . GLU A 1 533 ? 9.623 -20.434 -25.791 1.00 97.94 533 GLU A CA 1
ATOM 4220 C C . GLU A 1 533 ? 8.276 -20.052 -26.411 1.00 97.94 533 GLU A C 1
ATOM 4222 O O . GLU A 1 533 ? 7.835 -18.905 -26.343 1.00 97.94 533 GLU A O 1
ATOM 4227 N N . GLY A 1 534 ? 7.628 -21.009 -27.076 1.00 96.81 534 GLY A N 1
ATOM 4228 C CA . GLY A 1 534 ? 6.332 -20.796 -27.729 1.00 96.81 534 GLY A CA 1
ATOM 4229 C C . GLY A 1 534 ? 6.390 -20.080 -29.084 1.00 96.81 534 GLY A C 1
ATOM 4230 O O . GLY A 1 534 ? 5.369 -20.018 -29.758 1.00 96.81 534 GLY A O 1
ATOM 4231 N N . ARG A 1 535 ? 7.562 -19.596 -29.525 1.00 96.06 535 ARG A N 1
ATOM 4232 C CA . ARG A 1 535 ? 7.804 -19.087 -30.890 1.00 96.06 535 ARG A CA 1
ATOM 4233 C C . ARG A 1 535 ? 9.274 -19.219 -31.310 1.00 96.06 535 ARG A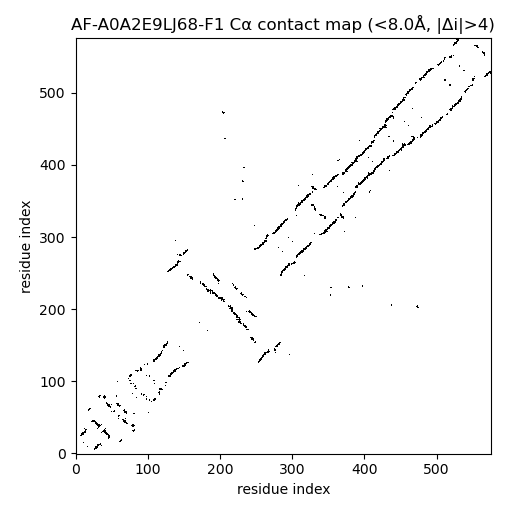 C 1
ATOM 4235 O O . ARG A 1 535 ? 10.134 -19.504 -30.484 1.00 96.06 535 ARG A O 1
ATOM 4242 N N . THR A 1 536 ? 9.575 -18.978 -32.590 1.00 94.44 536 THR A N 1
ATOM 4243 C CA . THR A 1 536 ? 10.943 -19.080 -33.148 1.00 94.44 536 THR A CA 1
ATOM 4244 C C . THR A 1 536 ? 11.784 -17.812 -32.988 1.00 94.44 536 THR A C 1
ATOM 4246 O O . THR A 1 536 ? 13.004 -17.900 -32.879 1.00 94.44 536 THR A O 1
ATOM 4249 N N . LYS A 1 537 ? 11.155 -16.630 -32.986 1.00 96.25 537 LYS A N 1
ATOM 4250 C CA . LYS A 1 537 ? 11.837 -15.333 -32.855 1.00 96.25 537 LYS A CA 1
ATOM 4251 C C . LYS A 1 537 ? 12.312 -15.086 -31.422 1.00 96.25 537 LYS A C 1
ATOM 4253 O O . LYS A 1 537 ? 11.496 -15.147 -30.500 1.00 96.25 537 LYS A O 1
ATOM 4258 N N . GLY A 1 538 ? 13.578 -14.706 -31.261 1.00 97.56 538 GLY A N 1
ATOM 4259 C CA . GLY A 1 538 ? 14.160 -14.317 -29.979 1.00 97.56 538 GLY A CA 1
ATOM 4260 C C . GLY A 1 538 ? 13.825 -12.886 -29.537 1.00 97.56 538 GLY A C 1
ATOM 4261 O O . GLY A 1 538 ? 12.756 -12.332 -29.848 1.00 97.56 538 GLY A O 1
ATOM 4262 N N . VAL A 1 539 ? 14.733 -12.305 -28.751 1.00 98.44 539 VAL A N 1
ATOM 4263 C CA . VAL A 1 539 ? 14.631 -10.958 -28.177 1.00 98.44 539 VAL A CA 1
ATOM 4264 C C . VAL A 1 539 ? 15.534 -9.950 -28.879 1.00 98.44 539 VAL A C 1
ATOM 4266 O O . VAL A 1 539 ? 16.546 -10.264 -29.490 1.00 98.44 539 VAL A O 1
ATOM 4269 N N . ARG A 1 540 ? 15.205 -8.675 -28.708 1.00 98.44 540 ARG A N 1
ATOM 4270 C CA . ARG A 1 540 ? 16.071 -7.540 -29.003 1.00 98.44 540 ARG A CA 1
ATOM 4271 C C . ARG A 1 540 ? 16.576 -6.959 -27.691 1.00 98.44 540 ARG A C 1
ATOM 4273 O O . ARG A 1 540 ? 15.822 -6.854 -26.729 1.00 98.44 540 ARG A O 1
ATOM 4280 N N . LEU A 1 541 ? 17.838 -6.553 -27.660 1.00 98.06 541 LEU A N 1
ATOM 4281 C CA . LEU A 1 541 ? 18.472 -6.062 -26.437 1.00 98.06 541 LEU A CA 1
ATOM 4282 C C . LEU A 1 541 ? 17.932 -4.678 -26.048 1.00 98.06 541 LEU A C 1
ATOM 4284 O O . LEU A 1 541 ? 17.171 -4.536 -25.094 1.00 98.06 541 LEU A O 1
ATOM 4288 N N . ILE A 1 542 ? 18.298 -3.662 -26.826 1.00 96.44 542 ILE A N 1
ATOM 4289 C CA . ILE A 1 542 ? 17.927 -2.260 -26.630 1.00 96.44 542 ILE A CA 1
ATOM 4290 C C . ILE A 1 542 ? 18.071 -1.523 -27.966 1.00 96.44 542 ILE A C 1
ATOM 4292 O O . ILE A 1 542 ? 18.914 -1.886 -28.788 1.00 96.44 542 ILE A O 1
ATOM 4296 N N . ASN A 1 543 ? 17.249 -0.502 -28.200 1.00 93.81 543 ASN A N 1
ATOM 4297 C CA . ASN A 1 543 ? 17.433 0.458 -29.288 1.00 93.81 543 ASN A CA 1
ATOM 4298 C C . ASN A 1 543 ? 17.701 1.830 -28.674 1.00 93.81 543 ASN A C 1
ATOM 4300 O O . ASN A 1 543 ? 16.915 2.257 -27.834 1.00 93.81 543 ASN A O 1
ATOM 4304 N N . ILE A 1 544 ? 18.770 2.509 -29.095 1.00 94.44 544 ILE A N 1
ATOM 4305 C CA . ILE A 1 544 ? 19.180 3.822 -28.572 1.00 94.44 544 ILE A CA 1
ATOM 4306 C C . ILE A 1 544 ? 19.200 4.818 -29.744 1.00 94.44 544 ILE A C 1
ATOM 4308 O O . ILE A 1 544 ? 20.251 5.015 -30.354 1.00 94.44 544 ILE A O 1
ATOM 4312 N N . PRO A 1 545 ? 18.045 5.401 -30.124 1.00 91.50 545 PRO A N 1
ATOM 4313 C CA . PRO A 1 545 ? 17.946 6.237 -31.323 1.00 91.50 545 PRO A CA 1
ATOM 4314 C C . PRO A 1 545 ? 18.708 7.561 -31.215 1.00 91.50 545 PRO A C 1
ATOM 4316 O O . PRO A 1 545 ? 19.214 8.057 -32.217 1.00 91.50 545 PRO A O 1
ATOM 4319 N N . ASP A 1 546 ? 18.783 8.117 -30.007 1.00 93.88 546 ASP A N 1
ATOM 4320 C CA . ASP A 1 546 ? 19.454 9.379 -29.703 1.00 93.88 546 ASP A CA 1
ATOM 4321 C C . ASP A 1 546 ? 20.490 9.155 -28.587 1.00 93.88 546 ASP A C 1
ATOM 4323 O O . ASP A 1 546 ? 20.166 9.292 -27.412 1.00 93.88 546 ASP A O 1
ATOM 4327 N N . PRO A 1 547 ? 21.728 8.741 -28.911 1.00 91.50 547 PRO A N 1
ATOM 4328 C CA . PRO A 1 547 ? 22.746 8.424 -27.908 1.00 91.50 547 PRO A CA 1
ATOM 4329 C C . PRO A 1 547 ? 23.499 9.649 -27.356 1.00 91.50 547 PRO A C 1
ATOM 4331 O O . PRO A 1 547 ? 24.403 9.480 -26.540 1.00 91.50 547 PRO A O 1
ATOM 4334 N N . TYR A 1 548 ? 23.198 10.870 -27.809 1.00 90.12 548 TYR A N 1
ATOM 4335 C CA . TYR A 1 548 ? 24.132 11.997 -27.691 1.00 90.12 548 TYR A CA 1
ATOM 4336 C C . TYR A 1 548 ? 23.952 12.879 -26.451 1.00 90.12 548 TYR A C 1
ATOM 4338 O O . TYR A 1 548 ? 24.881 13.610 -26.102 1.00 90.12 548 TYR A O 1
ATOM 4346 N N . HIS A 1 549 ? 22.789 12.859 -25.791 1.00 94.25 549 HIS A N 1
ATOM 4347 C CA . HIS A 1 549 ? 22.465 13.848 -24.755 1.00 94.25 549 HIS A CA 1
ATOM 4348 C C . HIS A 1 549 ? 22.174 13.273 -23.368 1.00 94.25 549 HIS A C 1
ATOM 4350 O O . HIS A 1 549 ? 21.889 14.055 -22.465 1.00 94.25 549 HIS A O 1
ATOM 4356 N N . TYR A 1 550 ? 22.322 11.965 -23.143 1.00 95.19 550 TYR A N 1
ATOM 4357 C CA . TYR A 1 550 ? 22.127 11.357 -21.819 1.00 95.19 550 TYR A CA 1
ATOM 4358 C C . TYR A 1 550 ? 23.016 11.987 -20.743 1.00 95.19 550 TYR A C 1
ATOM 4360 O O . TYR A 1 550 ? 24.162 12.339 -21.015 1.00 95.19 550 TYR A O 1
ATOM 4368 N N . GLU A 1 551 ? 22.507 12.115 -19.520 1.00 93.50 551 GLU A N 1
ATOM 4369 C CA . GLU A 1 551 ? 23.294 12.420 -18.326 1.00 93.50 551 GLU A CA 1
ATOM 4370 C C . GLU A 1 551 ? 24.088 11.172 -17.926 1.00 93.50 551 GLU A C 1
ATOM 4372 O O . GLU A 1 551 ? 23.525 10.126 -17.589 1.00 93.50 551 GLU A O 1
ATOM 4377 N N . LEU A 1 552 ? 25.410 11.280 -17.994 1.00 88.62 552 LEU A N 1
ATOM 4378 C CA . LEU A 1 552 ? 26.328 10.191 -17.695 1.00 88.62 552 LEU A CA 1
ATOM 4379 C C . LEU A 1 552 ? 26.896 10.376 -16.292 1.00 88.62 552 LEU A C 1
ATOM 4381 O O . LEU A 1 552 ? 27.179 11.500 -15.885 1.00 88.62 552 LEU A O 1
ATOM 4385 N N . SER A 1 553 ? 27.072 9.271 -15.570 1.00 83.31 553 SER A N 1
ATOM 4386 C CA . SER A 1 553 ? 27.722 9.287 -14.256 1.00 83.31 553 SER A CA 1
ATOM 4387 C C . SER A 1 553 ? 29.220 9.589 -14.359 1.00 83.31 553 SER A C 1
ATOM 4389 O O . SER A 1 553 ? 29.745 10.299 -13.511 1.00 83.31 553 SER A O 1
ATOM 4391 N N . ASP A 1 554 ? 29.867 9.093 -15.418 1.00 84.44 554 ASP A N 1
ATOM 4392 C CA . ASP A 1 554 ? 31.288 9.279 -15.706 1.00 84.44 554 ASP A CA 1
ATOM 4393 C C . ASP A 1 554 ? 31.505 9.541 -17.203 1.00 84.44 554 ASP A C 1
ATOM 4395 O O . ASP A 1 554 ? 30.759 9.044 -18.057 1.00 84.44 554 ASP A O 1
ATOM 4399 N N . ASP A 1 555 ? 32.567 10.278 -17.529 1.00 86.88 555 ASP A N 1
ATOM 4400 C CA . ASP A 1 555 ? 33.027 10.444 -18.906 1.00 86.88 555 ASP A CA 1
ATOM 4401 C C . ASP A 1 555 ? 33.801 9.205 -19.377 1.00 86.88 555 ASP A C 1
ATOM 4403 O O . ASP A 1 555 ? 34.601 8.615 -18.645 1.00 86.88 555 ASP A O 1
ATOM 4407 N N . ALA A 1 556 ? 33.609 8.830 -20.644 1.00 89.12 556 ALA A N 1
ATOM 4408 C CA . ALA A 1 556 ? 34.481 7.843 -21.266 1.00 89.12 556 ALA A CA 1
ATOM 4409 C C . ALA A 1 556 ? 35.889 8.436 -21.426 1.00 89.12 556 ALA A C 1
ATOM 4411 O O . ALA A 1 556 ? 36.047 9.605 -21.778 1.00 89.12 556 ALA A O 1
ATOM 4412 N N . SER A 1 557 ? 36.920 7.625 -21.201 1.00 91.31 557 SER A N 1
ATOM 4413 C CA . SER A 1 557 ? 38.315 8.055 -21.345 1.00 91.31 557 SER A CA 1
ATOM 4414 C C . SER A 1 557 ? 39.141 7.036 -22.117 1.00 91.31 557 SER A C 1
ATOM 4416 O O . SER A 1 557 ? 38.851 5.840 -22.124 1.00 91.31 557 SER A O 1
ATOM 4418 N N . TYR A 1 558 ? 40.170 7.528 -22.796 1.00 92.94 558 TYR A N 1
ATOM 4419 C CA . TYR A 1 558 ? 41.150 6.720 -23.505 1.00 92.94 558 TYR A CA 1
ATOM 4420 C C . TYR A 1 558 ? 42.529 7.328 -23.262 1.00 92.94 558 TYR A C 1
ATOM 4422 O O . TYR A 1 558 ? 42.735 8.503 -23.554 1.00 92.94 558 TYR A O 1
ATOM 4430 N N . ASP A 1 559 ? 43.444 6.547 -22.694 1.00 91.75 559 ASP A N 1
ATOM 4431 C CA . ASP A 1 559 ? 44.822 6.960 -22.384 1.00 91.75 559 ASP A CA 1
ATOM 4432 C C . ASP A 1 559 ? 45.845 6.363 -23.370 1.00 91.75 559 ASP A C 1
ATOM 4434 O O . ASP A 1 559 ? 46.984 6.083 -23.005 1.00 91.75 559 ASP A O 1
ATOM 4438 N N . ASP A 1 560 ? 45.417 6.125 -24.614 1.00 91.31 560 ASP A N 1
ATOM 4439 C CA . ASP A 1 560 ? 46.144 5.417 -25.680 1.00 91.31 560 ASP A CA 1
ATOM 4440 C C . ASP A 1 560 ? 46.423 3.919 -25.413 1.00 91.31 560 ASP A C 1
ATOM 4442 O O . ASP A 1 560 ? 46.742 3.179 -26.347 1.00 91.31 560 ASP A O 1
ATOM 4446 N N . ALA A 1 561 ? 46.219 3.422 -24.185 1.00 93.38 561 ALA A N 1
ATOM 4447 C CA . ALA A 1 561 ? 46.417 2.018 -23.810 1.00 93.38 561 ALA A CA 1
ATOM 4448 C C . ALA A 1 561 ? 45.119 1.303 -23.394 1.00 93.38 561 ALA A C 1
ATOM 4450 O O . ALA A 1 561 ? 44.942 0.119 -23.690 1.00 93.38 561 ALA A O 1
ATOM 4451 N N . LEU A 1 562 ? 44.206 2.004 -22.723 1.00 91.19 562 LEU A N 1
ATOM 4452 C CA . LEU A 1 562 ? 42.971 1.456 -22.175 1.00 91.19 562 LEU A CA 1
ATOM 4453 C C . LEU A 1 562 ? 41.797 2.394 -22.458 1.00 91.19 562 LEU A C 1
ATOM 4455 O O . LEU A 1 562 ? 41.783 3.552 -22.048 1.00 91.19 562 LEU A O 1
ATOM 4459 N N . PHE A 1 563 ? 40.766 1.862 -23.113 1.00 92.25 563 PHE A N 1
ATOM 4460 C CA . PHE A 1 563 ? 39.475 2.535 -23.203 1.00 92.25 563 PHE A CA 1
ATOM 4461 C C . PHE A 1 563 ? 38.644 2.214 -21.960 1.00 92.25 563 PHE A C 1
ATOM 4463 O O . PHE A 1 563 ? 38.369 1.047 -21.673 1.00 92.25 563 PHE A O 1
ATOM 4470 N N . ARG A 1 564 ? 38.238 3.251 -21.229 1.00 90.69 564 ARG A N 1
ATOM 4471 C CA . ARG A 1 564 ? 37.308 3.164 -20.103 1.00 90.69 564 ARG A CA 1
ATOM 4472 C C . ARG A 1 564 ? 35.944 3.654 -20.582 1.00 90.69 564 ARG A C 1
ATOM 4474 O O . ARG A 1 564 ? 35.782 4.859 -20.787 1.00 90.69 564 ARG A O 1
ATOM 4481 N N . PRO A 1 565 ? 34.981 2.749 -20.809 1.00 91.56 565 PRO A N 1
ATOM 4482 C CA . PRO A 1 565 ? 33.659 3.153 -21.247 1.00 91.56 565 PRO A CA 1
ATOM 4483 C C . PRO A 1 565 ? 32.895 3.836 -20.108 1.00 91.56 565 PRO A C 1
ATOM 4485 O O . PRO A 1 565 ? 33.038 3.471 -18.944 1.00 91.56 565 PRO A O 1
ATOM 4488 N N . ASN A 1 566 ? 32.022 4.769 -20.472 1.00 90.44 566 ASN A N 1
ATOM 4489 C CA . ASN A 1 566 ? 31.001 5.349 -19.592 1.00 90.44 566 ASN A CA 1
ATOM 4490 C C . ASN A 1 566 ? 29.798 4.409 -19.368 1.00 90.44 566 ASN A C 1
ATOM 4492 O O . ASN A 1 566 ? 29.033 4.589 -18.426 1.00 90.44 566 ASN A O 1
ATOM 4496 N N . CYS A 1 567 ? 29.619 3.410 -20.239 1.00 92.69 567 CYS A N 1
ATOM 4497 C CA . CYS A 1 567 ? 28.597 2.377 -20.128 1.00 92.69 567 CYS A CA 1
ATOM 4498 C C . CYS A 1 567 ? 29.113 1.030 -20.651 1.00 92.69 567 CYS A C 1
ATOM 4500 O O . CYS A 1 567 ? 29.697 0.948 -21.730 1.00 92.69 567 CYS A O 1
ATOM 4502 N N . SER A 1 568 ? 28.840 -0.047 -19.916 1.00 94.19 568 SER A N 1
ATOM 4503 C CA . SER A 1 568 ? 29.144 -1.425 -20.321 1.00 94.19 568 SER A CA 1
ATOM 4504 C C . SER A 1 568 ? 27.868 -2.248 -20.510 1.00 94.19 568 SER A C 1
ATOM 4506 O O . SER A 1 568 ? 26.972 -2.202 -19.671 1.00 94.19 568 SER A O 1
ATOM 4508 N N . LEU A 1 569 ? 27.798 -3.016 -21.602 1.00 96.25 569 LEU A N 1
ATOM 4509 C CA . LEU A 1 569 ? 26.738 -3.990 -21.876 1.00 96.25 569 LEU A CA 1
ATOM 4510 C C . LEU A 1 569 ? 27.363 -5.383 -22.007 1.00 96.25 569 LEU A C 1
ATOM 4512 O O . LEU A 1 569 ? 28.164 -5.615 -22.911 1.00 96.25 569 LEU A O 1
ATOM 4516 N N . LEU A 1 570 ? 26.987 -6.301 -21.119 1.00 98.00 570 LEU A N 1
ATOM 4517 C CA . LEU A 1 570 ? 27.362 -7.714 -21.171 1.00 98.00 570 LEU A CA 1
ATOM 4518 C C . LEU A 1 570 ? 26.143 -8.547 -21.573 1.00 98.00 570 LEU A C 1
ATOM 4520 O O . LEU A 1 570 ? 25.092 -8.431 -20.947 1.00 98.00 570 LEU A O 1
ATOM 4524 N N . CYS A 1 571 ? 26.292 -9.381 -22.602 1.00 97.88 571 CYS A N 1
ATOM 4525 C CA . CYS A 1 571 ? 25.267 -10.318 -23.062 1.00 97.88 571 CYS A CA 1
ATOM 4526 C C . CYS A 1 571 ? 25.862 -11.726 -23.131 1.00 97.88 571 CYS A C 1
ATOM 4528 O O . CYS A 1 571 ? 26.864 -11.931 -23.815 1.00 97.88 571 CYS A O 1
ATOM 4530 N N . GLU A 1 572 ? 25.245 -12.676 -22.440 1.00 98.50 572 GLU A N 1
ATOM 4531 C CA . GLU A 1 572 ? 25.701 -14.064 -22.326 1.00 98.50 572 GLU A CA 1
ATOM 4532 C C . GLU A 1 572 ? 24.484 -14.994 -22.414 1.00 98.50 572 GLU A C 1
ATOM 4534 O O . GLU A 1 572 ? 23.501 -14.784 -21.711 1.00 98.50 572 GLU A O 1
ATOM 4539 N N . ASP A 1 573 ? 24.503 -15.988 -23.303 1.00 98.25 573 ASP A N 1
ATOM 4540 C CA . ASP A 1 573 ? 23.399 -16.950 -23.472 1.00 98.25 573 ASP A CA 1
ATOM 4541 C C . ASP A 1 573 ? 22.011 -16.295 -23.642 1.00 98.25 573 ASP A C 1
ATOM 4543 O O . ASP A 1 573 ? 21.052 -16.585 -22.926 1.00 98.25 573 ASP A O 1
ATOM 4547 N N . VAL A 1 574 ? 21.911 -15.371 -24.604 1.00 98.50 574 VAL A N 1
ATOM 4548 C CA . VAL A 1 574 ? 20.671 -14.657 -24.951 1.00 98.50 574 VAL A CA 1
ATOM 4549 C C . VAL A 1 574 ? 20.137 -15.164 -26.289 1.00 98.50 574 VAL A C 1
ATOM 4551 O O . VAL A 1 574 ? 20.829 -15.086 -27.304 1.00 98.50 574 VAL A O 1
ATOM 4554 N N . GLN A 1 575 ? 18.890 -15.635 -26.321 1.00 97.94 575 GLN A N 1
ATOM 4555 C CA . GLN A 1 575 ? 18.216 -16.040 -27.557 1.00 97.94 575 GLN A CA 1
ATOM 4556 C C . GLN A 1 575 ? 17.722 -14.812 -28.345 1.00 97.94 575 GLN A C 1
ATOM 4558 O O . GLN A 1 575 ? 16.708 -14.211 -27.986 1.00 97.94 575 GLN A O 1
ATOM 4563 N N . LEU A 1 576 ? 18.441 -14.443 -29.412 1.00 94.56 576 LEU A N 1
ATOM 4564 C CA . LEU A 1 576 ? 18.181 -13.267 -30.265 1.00 94.56 576 LEU A CA 1
ATOM 4565 C C . LEU A 1 576 ? 17.244 -13.545 -31.449 1.00 94.56 576 LEU A C 1
ATOM 4567 O O . LEU A 1 576 ? 17.334 -14.643 -32.041 1.00 94.56 576 LEU A O 1
#

Solvent-accessible surface area (backbone atoms only — not comparable to full-atom values): 27997 Å² total; per-residue (Å²): 135,83,82,78,74,81,62,71,42,79,38,54,13,49,75,54,51,27,71,48,97,72,56,71,75,34,37,38,33,28,43,4,29,86,42,67,71,65,70,8,47,46,49,25,38,28,30,69,66,69,100,62,81,64,73,72,40,58,29,27,63,28,79,88,66,30,27,36,35,56,62,80,77,74,57,45,39,40,28,47,35,57,38,74,52,43,88,90,49,56,24,29,60,19,44,29,50,37,32,51,50,23,45,74,70,71,19,31,41,55,34,56,57,58,51,35,22,30,37,78,55,51,60,29,52,38,72,44,38,33,35,25,47,67,15,33,38,37,39,41,34,47,49,44,27,70,85,45,26,37,28,32,34,47,46,98,48,72,71,40,76,48,84,69,45,73,68,56,43,53,52,47,46,74,54,48,28,62,86,53,52,65,44,63,90,46,25,93,43,42,51,16,39,37,38,42,31,18,73,89,44,53,21,66,29,42,58,92,70,92,53,93,67,42,35,56,43,65,52,64,32,34,25,35,72,74,9,28,54,46,61,79,43,88,55,69,54,96,64,70,74,45,39,34,38,31,56,43,62,96,56,75,40,43,40,34,31,26,36,36,30,31,55,29,46,48,32,81,84,69,63,102,53,52,30,24,72,22,39,36,36,45,30,27,30,29,38,41,30,50,30,39,47,46,61,36,92,95,49,58,74,67,35,77,55,30,33,55,13,34,44,28,42,42,67,28,43,44,34,36,43,33,48,29,39,48,45,41,39,62,21,47,47,94,54,68,91,66,37,44,94,51,77,21,23,25,31,18,37,34,44,34,33,52,27,36,41,33,42,34,39,21,67,61,64,83,39,30,33,38,20,32,50,28,30,41,34,27,52,33,37,40,33,52,24,37,27,10,26,48,38,28,70,44,44,34,34,25,39,40,39,32,51,26,42,31,28,71,67,22,36,33,33,18,35,26,43,46,39,38,39,31,49,28,40,28,40,28,43,41,50,35,35,25,34,31,47,48,46,12,20,29,56,26,40,35,41,37,34,54,26,35,33,28,29,66,49,57,61,66,30,23,40,37,32,32,48,43,61,84,65,82,32,63,61,94,38,30,43,35,40,30,37,37,42,31,44,32,39,37,38,20,73,68,24,47,84,42,84,44,62,33,23,51,38,39,56,50,71,63,22,50,37,94,84,66,54,39,24,33,48,44,42,35,38,39,42,32,44,34,45,56,42,51,47,89,74,40,45,43,65,70,65,74,79,40,79,84,47,47,39,64,95,50,79,61,46,70,78,94,80,52,79,43,73,43,52,47,79,49,78,42,67,62,47,86

pLDDT: mean 95.08, std 6.87, range [34.22, 98.94]